Protein AF-A0A3E0WRX7-F1 (afdb_monomer)

pLDDT: mean 83.24, std 13.39, range [32.38, 98.38]

Structure (mmCIF, N/CA/C/O backbone):
data_AF-A0A3E0WRX7-F1
#
_entry.id   AF-A0A3E0WRX7-F1
#
loop_
_atom_site.group_PDB
_atom_site.id
_atom_site.type_symbol
_atom_site.label_atom_id
_atom_site.label_alt_id
_atom_site.label_comp_id
_atom_site.label_asym_id
_atom_site.label_entity_id
_atom_site.label_seq_id
_atom_site.pdbx_PDB_ins_code
_atom_site.Cartn_x
_atom_site.Cartn_y
_atom_site.Cartn_z
_atom_site.occupancy
_atom_site.B_iso_or_equiv
_atom_site.auth_seq_id
_atom_site.auth_comp_id
_atom_site.auth_asym_id
_atom_site.auth_atom_id
_atom_site.pdbx_PDB_model_num
ATOM 1 N N . MET A 1 1 ? -1.925 28.882 -0.972 1.00 69.88 1 MET A N 1
ATOM 2 C CA . MET A 1 1 ? -2.225 30.267 -1.393 1.00 69.88 1 MET A CA 1
ATOM 3 C C . MET A 1 1 ? -1.009 31.168 -1.263 1.00 69.88 1 MET A C 1
ATOM 5 O O . MET A 1 1 ? -0.515 31.561 -2.303 1.00 69.88 1 MET A O 1
ATOM 9 N N . LEU A 1 2 ? -0.454 31.414 -0.065 1.00 80.50 2 LEU A N 1
ATOM 10 C CA . LEU A 1 2 ? 0.759 32.249 0.085 1.00 80.50 2 LEU A CA 1
ATOM 11 C C . LEU A 1 2 ? 1.938 31.802 -0.802 1.00 80.50 2 LEU A C 1
ATOM 13 O O . LEU A 1 2 ? 2.537 32.636 -1.463 1.00 80.50 2 LEU A O 1
ATOM 17 N N . PHE A 1 3 ? 2.200 30.492 -0.890 1.00 77.62 3 PHE A N 1
ATOM 18 C CA . PHE A 1 3 ? 3.213 29.932 -1.796 1.00 77.62 3 PHE A CA 1
ATOM 19 C C . PHE A 1 3 ? 3.008 30.338 -3.267 1.00 77.62 3 PHE A C 1
ATOM 21 O O . PHE A 1 3 ? 3.933 30.810 -3.912 1.00 77.62 3 PHE A O 1
ATOM 28 N N . VAL A 1 4 ? 1.779 30.208 -3.777 1.00 78.81 4 VAL A N 1
ATOM 29 C CA . VAL A 1 4 ? 1.441 30.516 -5.179 1.00 78.81 4 VAL A CA 1
ATOM 30 C C . VAL A 1 4 ? 1.523 32.017 -5.459 1.00 78.81 4 VAL A C 1
ATOM 32 O O . VAL A 1 4 ? 1.916 32.425 -6.541 1.00 78.81 4 VAL A O 1
ATOM 35 N N . LEU A 1 5 ? 1.145 32.849 -4.486 1.00 81.00 5 LEU A N 1
ATOM 36 C CA . LEU A 1 5 ? 1.115 34.301 -4.665 1.00 81.00 5 LEU A CA 1
ATOM 37 C C . LEU A 1 5 ? 2.501 34.949 -4.590 1.00 81.00 5 LEU A C 1
ATOM 39 O O . LEU A 1 5 ? 2.729 35.932 -5.283 1.00 81.00 5 LEU A O 1
ATOM 43 N N . PHE A 1 6 ? 3.391 34.437 -3.735 1.00 79.25 6 PHE A N 1
ATOM 44 C CA . PHE A 1 6 ? 4.646 35.122 -3.398 1.00 79.25 6 PHE A CA 1
ATOM 45 C C . PHE A 1 6 ? 5.919 34.361 -3.760 1.00 79.25 6 PHE A C 1
ATOM 47 O O . PHE A 1 6 ? 6.988 34.958 -3.707 1.00 79.25 6 PHE A O 1
ATOM 54 N N . VAL A 1 7 ? 5.838 33.062 -4.052 1.00 77.19 7 VAL A N 1
ATOM 55 C CA . VAL A 1 7 ? 7.034 32.218 -4.208 1.00 77.19 7 VAL A CA 1
ATOM 56 C C . VAL A 1 7 ? 7.079 31.550 -5.574 1.00 77.19 7 VAL A C 1
ATOM 58 O O . VAL A 1 7 ? 8.102 31.595 -6.238 1.00 77.19 7 VAL A O 1
ATOM 61 N N . SER A 1 8 ? 5.976 30.944 -6.009 1.00 74.69 8 SER A N 1
ATOM 62 C CA . SER A 1 8 ? 5.909 30.244 -7.291 1.00 74.69 8 SER A CA 1
ATOM 63 C C . SER A 1 8 ? 4.577 30.550 -7.964 1.00 74.69 8 SER A C 1
ATOM 65 O O . SER A 1 8 ? 3.586 29.841 -7.767 1.00 74.69 8 SER A O 1
ATOM 67 N N . ASN A 1 9 ? 4.539 31.665 -8.699 1.00 78.56 9 ASN A N 1
ATOM 68 C CA . ASN A 1 9 ? 3.362 32.085 -9.445 1.00 78.56 9 ASN A CA 1
ATOM 69 C C . ASN A 1 9 ? 3.376 31.439 -10.842 1.00 78.56 9 ASN A C 1
ATOM 71 O O . ASN A 1 9 ? 4.113 31.901 -11.710 1.00 78.56 9 ASN A O 1
ATOM 75 N N . PRO A 1 10 ? 2.534 30.422 -11.114 1.00 75.31 10 PRO A N 1
ATOM 76 C CA . PRO A 1 10 ? 2.508 29.757 -12.418 1.00 75.31 10 PRO A CA 1
ATOM 77 C C . PRO A 1 10 ? 1.969 30.656 -13.543 1.00 75.31 10 PRO A C 1
ATOM 79 O O . PRO A 1 10 ? 1.975 30.257 -14.703 1.00 75.31 10 PRO A O 1
ATOM 82 N N . PHE A 1 11 ? 1.468 31.849 -13.210 1.00 81.69 11 PHE A N 1
ATOM 83 C CA . PHE A 1 11 ? 0.961 32.840 -14.158 1.00 81.69 11 PHE A CA 1
ATOM 84 C C . PHE A 1 11 ? 1.922 34.017 -14.360 1.00 81.69 11 PHE A C 1
ATOM 86 O O . PHE A 1 11 ? 1.550 35.007 -14.999 1.00 81.69 11 PHE A O 1
ATOM 93 N N . GLU A 1 12 ? 3.131 33.950 -13.797 1.00 81.00 12 GLU A N 1
ATOM 94 C CA . GLU A 1 12 ? 4.174 34.928 -14.079 1.00 81.00 12 GLU A CA 1
ATOM 95 C C . GLU A 1 12 ? 4.536 34.885 -15.569 1.00 81.00 12 GLU A C 1
ATOM 97 O O . GLU A 1 12 ? 4.732 33.822 -16.160 1.00 81.00 12 GLU A O 1
ATOM 102 N N . ARG A 1 13 ? 4.541 36.054 -16.217 1.00 81.00 13 ARG A N 1
ATOM 103 C CA . ARG A 1 13 ? 4.768 36.145 -17.661 1.00 81.00 13 ARG A CA 1
ATOM 104 C C . ARG A 1 13 ? 6.263 36.124 -17.943 1.00 81.00 13 ARG A C 1
ATOM 106 O O . ARG A 1 13 ? 6.979 37.011 -17.491 1.00 81.00 13 ARG A O 1
ATOM 113 N N . LEU A 1 14 ? 6.701 35.178 -18.766 1.00 78.31 14 LEU A N 1
ATOM 114 C CA . LEU A 1 14 ? 8.044 35.187 -19.337 1.00 78.31 14 LEU A CA 1
ATOM 115 C C . LEU A 1 14 ? 8.122 36.287 -20.406 1.00 78.31 14 LEU A C 1
ATOM 117 O O . LEU A 1 14 ? 7.399 36.239 -21.404 1.00 78.31 14 LEU A O 1
ATOM 121 N N . LEU A 1 15 ? 8.949 37.307 -20.166 1.00 84.25 15 LEU A N 1
ATOM 122 C CA . LEU A 1 15 ? 9.182 38.416 -21.091 1.00 84.25 15 LEU A CA 1
ATOM 123 C C . LEU A 1 15 ? 10.692 38.596 -21.325 1.00 84.25 15 LEU A C 1
ATOM 125 O O . LEU A 1 15 ? 11.406 38.889 -20.365 1.00 84.25 15 LEU A O 1
ATOM 129 N N . PRO A 1 16 ? 11.178 38.474 -22.578 1.00 83.31 16 PRO A N 1
ATOM 130 C CA . PRO A 1 16 ? 10.423 38.148 -23.794 1.00 83.31 16 PRO A CA 1
ATOM 131 C C . PRO A 1 16 ? 9.861 36.718 -23.768 1.00 83.31 16 PRO A C 1
ATOM 133 O O . PRO A 1 16 ? 10.399 35.845 -23.090 1.00 83.31 16 PRO A O 1
ATOM 136 N N . ALA A 1 17 ? 8.765 36.491 -24.498 1.00 80.00 17 ALA A N 1
ATOM 137 C CA . ALA A 1 17 ? 8.228 35.144 -24.649 1.00 80.00 17 ALA A CA 1
ATOM 138 C C . ALA A 1 17 ? 9.293 34.271 -25.335 1.00 80.00 17 ALA A C 1
ATOM 140 O O . ALA A 1 17 ? 9.795 34.676 -26.391 1.00 80.00 17 ALA A O 1
ATOM 141 N N . PRO A 1 18 ? 9.678 33.125 -24.751 1.00 73.69 18 PRO A N 1
ATOM 142 C CA . PRO A 1 18 ? 10.650 32.253 -25.383 1.00 73.69 18 PRO A CA 1
ATOM 143 C C . PRO A 1 18 ? 10.066 31.713 -26.697 1.00 73.69 18 PRO A C 1
ATOM 145 O O . PRO A 1 18 ? 8.861 31.481 -26.806 1.00 73.69 18 PRO A O 1
ATOM 148 N N . VAL A 1 19 ? 10.922 31.583 -27.715 1.00 73.81 19 VAL A N 1
ATOM 149 C CA . VAL A 1 19 ? 10.530 31.142 -29.069 1.00 73.81 19 VAL A CA 1
ATOM 150 C C . VAL A 1 19 ? 9.983 29.709 -29.040 1.00 73.81 19 VAL A C 1
ATOM 152 O O . VAL A 1 19 ? 9.061 29.381 -29.782 1.00 73.81 19 VAL A O 1
ATOM 155 N N . GLU A 1 20 ? 10.496 28.897 -28.119 1.00 62.50 20 GLU A N 1
ATOM 156 C CA . GLU A 1 20 ? 10.013 27.563 -27.775 1.00 62.50 20 GLU A CA 1
ATOM 157 C C . GLU A 1 20 ? 9.545 27.573 -26.314 1.00 62.50 20 GLU A C 1
ATOM 159 O O . GLU A 1 20 ? 10.152 28.217 -25.456 1.00 62.50 20 GLU A O 1
ATOM 164 N N . GLY A 1 21 ? 8.436 26.894 -26.012 1.00 63.53 21 GLY A N 1
ATOM 165 C CA . GLY A 1 21 ? 8.017 26.717 -24.622 1.00 63.53 21 GLY A CA 1
ATOM 166 C C . GLY A 1 21 ? 9.029 25.866 -23.854 1.00 63.53 21 GLY A C 1
ATOM 167 O O . GLY A 1 21 ? 9.732 25.055 -24.450 1.00 63.53 21 GLY A O 1
ATOM 168 N N . LEU A 1 22 ? 9.056 25.997 -22.524 1.00 56.09 22 LEU A N 1
ATOM 169 C CA . LEU A 1 22 ? 9.630 24.961 -21.662 1.00 56.09 22 LEU A CA 1
ATOM 170 C C . LEU A 1 22 ? 8.769 23.712 -21.880 1.00 56.09 22 LEU A C 1
ATOM 172 O O . LEU A 1 22 ? 7.678 23.604 -21.314 1.00 56.09 22 LEU A O 1
ATOM 176 N N . ALA A 1 23 ? 9.166 22.856 -22.820 1.00 49.78 23 ALA A N 1
ATOM 177 C CA . ALA A 1 23 ? 8.442 21.634 -23.115 1.00 49.78 23 ALA A CA 1
ATOM 178 C C . ALA A 1 23 ? 8.288 20.828 -21.817 1.00 49.78 23 ALA A C 1
ATOM 180 O O . ALA A 1 23 ? 9.146 20.871 -20.935 1.00 49.78 23 ALA A O 1
ATOM 181 N N . LEU A 1 24 ? 7.171 20.115 -21.672 1.00 49.78 24 LEU A N 1
ATOM 182 C CA . LEU A 1 24 ? 7.114 19.080 -20.645 1.00 49.78 24 LEU A CA 1
ATOM 183 C C . LEU A 1 24 ? 8.208 18.065 -20.952 1.00 49.78 24 LEU A C 1
ATOM 185 O O . LEU A 1 24 ? 8.408 17.754 -22.129 1.00 49.78 24 LEU A O 1
ATOM 189 N N . ASP A 1 25 ? 8.841 17.533 -19.904 1.00 50.88 25 ASP A N 1
ATOM 190 C CA . ASP A 1 25 ? 9.716 16.373 -20.027 1.00 50.88 25 ASP A CA 1
ATOM 191 C C . ASP A 1 25 ? 8.982 15.321 -20.890 1.00 50.88 25 ASP A C 1
ATOM 193 O O . ASP A 1 25 ? 7.882 14.873 -20.530 1.00 50.88 25 ASP A O 1
ATOM 197 N N . PRO A 1 26 ? 9.499 15.008 -22.087 1.00 51.09 26 PRO A N 1
ATOM 198 C CA . PRO A 1 26 ? 8.778 14.256 -23.111 1.00 51.09 26 PRO A CA 1
ATOM 199 C C . PRO A 1 26 ? 8.510 12.795 -22.721 1.00 51.09 26 PRO A C 1
ATOM 201 O O . PRO A 1 26 ? 7.835 12.065 -23.452 1.00 51.09 26 PRO A O 1
ATOM 204 N N . LEU A 1 27 ? 9.039 12.359 -21.576 1.00 49.53 27 LEU A N 1
ATOM 205 C CA . LEU A 1 27 ? 9.123 10.970 -21.153 1.00 49.53 27 LEU A CA 1
ATOM 206 C C . LEU A 1 27 ? 7.803 10.276 -20.782 1.00 49.53 27 LEU A C 1
ATOM 208 O O . LEU A 1 27 ? 7.830 9.052 -20.608 1.00 49.53 27 LEU A O 1
ATOM 212 N N . PRO A 1 28 ? 6.640 10.950 -20.669 1.00 57.62 28 PRO A N 1
ATOM 213 C CA . PRO A 1 28 ? 5.412 10.147 -20.665 1.00 57.62 28 PRO A CA 1
ATOM 214 C C . PRO A 1 28 ? 4.122 10.807 -21.187 1.00 57.62 28 PRO A C 1
ATOM 216 O O . PRO A 1 28 ? 3.473 11.609 -20.517 1.00 57.62 28 PRO A O 1
ATOM 219 N N . GLN A 1 29 ? 3.627 10.300 -22.323 1.00 56.31 29 GLN A N 1
ATOM 220 C CA . GLN A 1 29 ? 2.336 10.679 -22.930 1.00 56.31 29 GLN A CA 1
ATOM 221 C C . GLN A 1 29 ? 1.177 9.686 -22.650 1.00 56.31 29 GLN A C 1
ATOM 223 O O . GLN A 1 29 ? 0.200 9.609 -23.391 1.00 56.31 29 GLN A O 1
ATOM 228 N N . GLY A 1 30 ? 1.252 8.895 -21.573 1.00 64.44 30 GLY A N 1
ATOM 229 C CA . GLY A 1 30 ? 0.269 7.841 -21.269 1.00 64.44 30 GLY A CA 1
ATOM 230 C C . GLY A 1 30 ? -0.814 8.229 -20.251 1.00 64.44 30 GLY A C 1
ATOM 231 O O . GLY A 1 30 ? -0.548 8.933 -19.279 1.00 64.44 30 GLY A O 1
ATOM 232 N N . LEU A 1 31 ? -2.023 7.661 -20.384 1.00 67.62 31 LEU A N 1
ATOM 233 C CA . LEU A 1 31 ? -3.131 7.862 -19.429 1.00 67.62 31 LEU A CA 1
ATOM 234 C C . LEU A 1 31 ? -2.747 7.500 -17.979 1.00 67.62 31 LEU A C 1
ATOM 236 O O . LEU A 1 31 ? -3.176 8.164 -17.040 1.00 67.62 31 LEU A O 1
ATOM 240 N N . GLY A 1 32 ? -1.929 6.458 -17.788 1.00 66.50 32 GLY A N 1
ATOM 241 C CA . GLY A 1 32 ? -1.429 6.066 -16.465 1.00 66.50 32 GLY A CA 1
ATOM 242 C C . GLY A 1 32 ? -0.600 7.168 -15.801 1.00 66.50 32 GLY A C 1
ATOM 243 O O . GLY A 1 32 ? -0.859 7.502 -14.648 1.00 66.50 32 GLY A O 1
ATOM 244 N N . PHE A 1 33 ? 0.309 7.791 -16.556 1.00 69.25 33 PHE A N 1
ATOM 245 C CA . PHE A 1 33 ? 1.108 8.923 -16.088 1.00 69.25 33 PHE A CA 1
ATOM 246 C C . PHE A 1 33 ? 0.239 10.151 -15.794 1.00 69.25 33 PHE A C 1
ATOM 248 O O . PHE A 1 33 ? 0.360 10.761 -14.736 1.00 69.25 33 PHE A O 1
ATOM 255 N N . ALA A 1 34 ? -0.704 10.471 -16.685 1.00 75.19 34 ALA A N 1
ATOM 256 C CA . ALA A 1 34 ? -1.601 11.609 -16.497 1.00 75.19 34 ALA A CA 1
ATOM 257 C C . ALA A 1 34 ? -2.454 11.487 -15.218 1.00 75.19 34 ALA A C 1
ATOM 259 O O . ALA A 1 34 ? -2.755 12.487 -14.566 1.00 75.19 34 ALA A O 1
ATOM 260 N N . LEU A 1 35 ? -2.846 10.264 -14.842 1.00 80.56 35 LEU A N 1
ATOM 261 C CA . LEU A 1 35 ? -3.712 10.014 -13.688 1.00 80.56 35 LEU A CA 1
ATOM 262 C C . LEU A 1 35 ? -2.960 9.776 -12.370 1.00 80.56 35 LEU A C 1
ATOM 264 O O . LEU A 1 35 ? -3.548 10.007 -11.310 1.00 80.56 35 LEU A O 1
ATOM 268 N N . GLN A 1 36 ? -1.695 9.338 -12.395 1.00 81.88 36 GLN A N 1
ATOM 269 C CA . GLN A 1 36 ? -0.968 8.969 -11.171 1.00 81.88 36 GLN A CA 1
ATOM 270 C C . GLN A 1 36 ? -0.795 10.158 -10.215 1.00 81.88 36 GLN A C 1
ATOM 272 O O . GLN A 1 36 ? -1.138 10.057 -9.035 1.00 81.88 36 GLN A O 1
ATOM 277 N N . THR A 1 37 ? -0.339 11.306 -10.727 1.00 82.81 37 THR A N 1
ATOM 278 C CA . THR A 1 37 ? -0.016 12.488 -9.918 1.00 82.81 37 THR A CA 1
ATOM 279 C C . THR A 1 37 ? -1.265 13.086 -9.269 1.00 82.81 37 THR A C 1
ATOM 281 O O . THR A 1 37 ? -1.257 13.272 -8.050 1.00 82.81 37 THR A O 1
ATOM 284 N N . PRO A 1 38 ? -2.386 13.307 -9.992 1.00 86.31 38 PRO A N 1
ATOM 285 C CA . PRO A 1 38 ? -3.632 13.734 -9.362 1.00 86.31 38 PRO A CA 1
ATOM 286 C C . PRO A 1 38 ? -4.109 12.785 -8.258 1.00 86.31 38 PRO A C 1
ATOM 288 O O . PRO A 1 38 ? -4.505 13.246 -7.192 1.00 86.31 38 PRO A O 1
ATOM 291 N N . LEU A 1 39 ? -4.052 11.465 -8.464 1.00 87.50 39 LEU A N 1
ATOM 292 C CA . LEU A 1 39 ? -4.486 10.490 -7.456 1.00 87.50 39 LEU A CA 1
ATOM 293 C C . LEU A 1 39 ? -3.607 10.509 -6.201 1.00 87.50 39 LEU A C 1
ATOM 295 O O . LEU A 1 39 ? -4.141 10.520 -5.089 1.00 87.50 39 LEU A O 1
ATOM 299 N N . LEU A 1 40 ? -2.282 10.559 -6.370 1.00 88.50 40 LEU A N 1
ATOM 300 C CA . LEU A 1 40 ? -1.332 10.695 -5.263 1.00 88.50 40 LEU A CA 1
ATOM 301 C C . LEU A 1 40 ? -1.577 11.987 -4.477 1.00 88.50 40 LEU A C 1
ATOM 303 O O . LEU A 1 40 ? -1.654 11.948 -3.249 1.00 88.50 40 LEU A O 1
ATOM 307 N N . LEU A 1 41 ? -1.774 13.113 -5.168 1.00 88.38 41 LEU A N 1
ATOM 308 C CA . LEU A 1 41 ? -2.022 14.409 -4.536 1.00 88.38 41 LEU A CA 1
ATOM 309 C C . LEU A 1 41 ? -3.385 14.473 -3.844 1.00 88.38 41 LEU A C 1
ATOM 311 O O . LEU A 1 41 ? -3.458 14.933 -2.708 1.00 88.38 41 LEU A O 1
ATOM 315 N N . ILE A 1 42 ? -4.462 13.977 -4.461 1.00 90.69 42 ILE A N 1
ATOM 316 C CA . ILE A 1 42 ? -5.786 13.925 -3.818 1.00 90.69 42 ILE A CA 1
ATOM 317 C C . ILE A 1 42 ? -5.736 13.003 -2.591 1.00 90.69 42 ILE A C 1
ATOM 319 O O . ILE A 1 42 ? -6.291 13.343 -1.545 1.00 90.69 42 ILE A O 1
ATOM 323 N N . GLY A 1 43 ? -5.036 11.868 -2.681 1.00 91.12 43 GLY A N 1
ATOM 324 C CA . GLY A 1 43 ? -4.772 10.991 -1.541 1.00 91.12 43 GLY A CA 1
ATOM 325 C C . GLY A 1 43 ? -3.977 11.697 -0.436 1.00 91.12 43 GLY A C 1
ATOM 326 O O . GLY A 1 43 ? -4.360 11.659 0.726 1.00 91.12 43 GLY A O 1
ATOM 327 N N . ALA A 1 44 ? -2.905 12.408 -0.767 1.00 90.50 44 ALA A N 1
ATOM 328 C CA . ALA A 1 44 ? -2.109 13.143 0.214 1.00 90.50 44 ALA A CA 1
ATOM 329 C C . ALA A 1 44 ? -2.908 14.271 0.892 1.00 90.50 44 ALA A C 1
ATOM 331 O O . ALA A 1 44 ? -2.969 14.359 2.120 1.00 90.50 44 ALA A O 1
ATOM 332 N N . VAL A 1 45 ? -3.584 15.102 0.096 1.00 91.69 45 VAL A N 1
ATOM 333 C CA . VAL A 1 45 ? -4.399 16.229 0.570 1.00 91.69 45 VAL A CA 1
ATOM 334 C C . VAL A 1 45 ? -5.600 15.742 1.376 1.00 91.69 45 VAL A C 1
ATOM 336 O O . VAL A 1 45 ? -5.945 16.349 2.387 1.00 91.69 45 VAL A O 1
ATOM 339 N N . GLY A 1 46 ? -6.212 14.614 1.009 1.00 94.69 46 GLY A N 1
ATOM 340 C CA . GLY A 1 46 ? -7.330 14.044 1.758 1.00 94.69 46 GLY A CA 1
ATOM 341 C C . GLY A 1 46 ? -6.974 13.676 3.206 1.00 94.69 46 GLY A C 1
ATOM 342 O O . GLY A 1 46 ? -7.861 13.651 4.064 1.00 94.69 46 GLY A O 1
ATOM 343 N N . PHE A 1 47 ? -5.694 13.440 3.528 1.00 96.44 47 PHE A N 1
ATOM 344 C CA . PHE A 1 47 ? -5.265 13.207 4.912 1.00 96.44 47 PHE A CA 1
ATOM 345 C C . PHE A 1 47 ? -5.250 14.486 5.753 1.00 96.44 47 PHE A C 1
ATOM 347 O O . PHE A 1 47 ? -5.297 14.377 6.979 1.00 96.44 47 PHE A O 1
ATOM 354 N N . ALA A 1 48 ? -5.303 15.675 5.140 1.00 95.75 48 ALA A N 1
ATOM 355 C CA . ALA A 1 48 ? -5.496 16.932 5.860 1.00 95.75 48 ALA A CA 1
ATOM 356 C C . ALA A 1 48 ? -6.808 16.927 6.659 1.00 95.75 48 ALA A C 1
ATOM 358 O O . ALA A 1 48 ? -6.834 17.400 7.787 1.00 95.75 48 ALA A O 1
ATOM 359 N N . VAL A 1 49 ? -7.877 16.315 6.132 1.00 95.56 49 VAL A N 1
ATOM 360 C CA . VAL A 1 49 ? -9.166 16.202 6.839 1.00 95.56 49 VAL A CA 1
ATOM 361 C C . VAL A 1 49 ? -9.026 15.355 8.108 1.00 95.56 49 VAL A C 1
ATOM 363 O O . VAL A 1 49 ? -9.483 15.739 9.184 1.00 95.56 49 VAL A O 1
ATOM 366 N N . VAL A 1 50 ? -8.353 14.205 7.999 1.00 96.12 50 VAL A N 1
ATOM 367 C CA . VAL A 1 50 ? -8.106 13.299 9.133 1.00 96.12 50 VAL A CA 1
ATOM 368 C C . VAL A 1 50 ? -7.193 13.962 10.168 1.00 96.12 50 VAL A C 1
ATOM 370 O O . VAL A 1 50 ? -7.437 13.859 11.371 1.00 96.12 50 VAL A O 1
ATOM 373 N N . PHE A 1 51 ? -6.178 14.689 9.702 1.00 96.44 51 PHE A N 1
ATOM 374 C CA . PHE A 1 51 ? -5.309 15.514 10.530 1.00 96.44 51 PHE A CA 1
ATOM 375 C C . PHE A 1 51 ? -6.096 16.600 11.273 1.00 96.44 51 PHE A C 1
ATOM 377 O O . PHE A 1 51 ? -5.972 16.705 12.490 1.00 96.44 51 PHE A O 1
ATOM 384 N N . SER A 1 52 ? -6.973 17.345 10.596 1.00 95.19 52 SER A N 1
ATOM 385 C CA . SER A 1 52 ? -7.809 18.372 11.225 1.00 95.19 52 SER A CA 1
ATOM 386 C C . SER A 1 52 ? -8.702 17.800 12.327 1.00 95.19 52 SER A C 1
ATOM 388 O O . SER A 1 52 ? -8.794 18.409 13.391 1.00 95.19 52 SER A O 1
ATOM 390 N N . PHE A 1 53 ? -9.298 16.615 12.136 1.00 93.56 53 PHE A N 1
ATOM 391 C CA . PHE A 1 53 ? -10.041 15.940 13.210 1.00 93.56 53 PHE A CA 1
ATOM 392 C C . PHE A 1 53 ? -9.151 15.592 14.407 1.00 93.56 53 PHE A C 1
ATOM 394 O O . PHE A 1 53 ? -9.563 15.788 15.549 1.00 93.56 53 PHE A O 1
ATOM 401 N N . ALA A 1 54 ? -7.932 15.104 14.164 1.00 93.75 54 ALA A N 1
ATOM 402 C CA . ALA A 1 54 ? -6.985 14.773 15.225 1.00 93.75 54 ALA A CA 1
ATOM 403 C C . ALA A 1 54 ? -6.543 16.019 16.017 1.00 93.75 54 ALA A C 1
ATOM 405 O O . ALA A 1 54 ? -6.525 15.992 17.248 1.00 93.75 54 ALA A O 1
ATOM 406 N N . ILE A 1 55 ? -6.249 17.126 15.328 1.00 95.00 55 ILE A N 1
ATOM 407 C CA . ILE A 1 55 ? -5.896 18.405 15.958 1.00 95.00 55 ILE A CA 1
ATOM 408 C C . ILE A 1 55 ? -7.081 18.979 16.738 1.00 95.00 55 ILE A C 1
ATOM 410 O O . ILE A 1 55 ? -6.912 19.376 17.889 1.00 95.00 55 ILE A O 1
ATOM 414 N N . ALA A 1 56 ? -8.290 18.964 16.170 1.00 93.25 56 ALA A N 1
ATOM 415 C CA . ALA A 1 56 ? -9.494 19.415 16.865 1.00 93.25 56 ALA A CA 1
ATOM 416 C C . ALA A 1 56 ? -9.750 18.605 18.147 1.00 93.25 56 ALA A C 1
ATOM 418 O O . ALA A 1 56 ? -10.030 19.189 19.193 1.00 93.25 56 ALA A O 1
ATOM 419 N N . ALA A 1 57 ? -9.577 17.280 18.098 1.00 90.25 57 ALA A N 1
ATOM 420 C CA . ALA A 1 57 ? -9.719 16.414 19.267 1.00 90.25 57 ALA A CA 1
ATOM 421 C C . ALA A 1 57 ? -8.647 16.697 20.343 1.00 90.25 57 ALA A C 1
ATOM 423 O O . ALA A 1 57 ? -8.949 16.674 21.534 1.00 90.25 57 ALA A O 1
ATOM 424 N N . LEU A 1 58 ? -7.408 17.024 19.949 1.00 91.56 58 LEU A N 1
ATOM 425 C CA . LEU A 1 58 ? -6.351 17.444 20.883 1.00 91.56 58 LEU A CA 1
ATOM 426 C C . LEU A 1 58 ? -6.644 18.801 21.540 1.00 91.56 58 LEU A C 1
ATOM 428 O O . LEU A 1 58 ? -6.399 18.971 22.735 1.00 91.56 58 LEU A O 1
ATOM 432 N N . ILE A 1 59 ? -7.161 19.766 20.776 1.00 92.69 59 ILE A N 1
ATOM 433 C CA . ILE A 1 59 ? -7.534 21.090 21.298 1.00 92.69 59 ILE A CA 1
ATOM 434 C C . ILE A 1 59 ? -8.720 20.965 22.257 1.00 92.69 59 ILE A C 1
ATOM 436 O O . ILE A 1 59 ? -8.680 21.547 23.344 1.00 92.69 59 ILE A O 1
ATOM 440 N N . GLY A 1 60 ? -9.730 20.177 21.877 1.00 87.88 60 GLY A N 1
ATOM 441 C CA . GLY A 1 60 ? -10.918 19.909 22.687 1.00 87.88 60 GLY A CA 1
ATOM 442 C C . GLY A 1 60 ? -10.645 19.072 23.940 1.00 87.88 60 GLY A C 1
ATOM 443 O O . GLY A 1 60 ? -11.432 19.118 24.873 1.00 87.88 60 GLY A O 1
ATOM 444 N N . GLY A 1 61 ? -9.531 18.333 23.992 1.00 83.00 61 GLY A N 1
ATOM 445 C CA . GLY A 1 61 ? -9.123 17.525 25.149 1.00 83.00 61 GLY A CA 1
ATOM 446 C C . GLY A 1 61 ? -9.766 16.133 25.220 1.00 83.00 61 GLY A C 1
ATOM 447 O O . GLY A 1 61 ? -9.241 15.256 25.909 1.00 83.00 61 GLY A O 1
ATOM 448 N N . ASP A 1 62 ? -10.826 15.889 24.448 1.00 74.44 62 ASP A N 1
ATOM 449 C CA . ASP A 1 62 ? -11.569 14.630 24.439 1.00 74.44 62 ASP A CA 1
ATOM 450 C C . ASP A 1 62 ? -11.197 13.737 23.247 1.00 74.44 62 ASP A C 1
ATOM 452 O O . ASP A 1 62 ? -11.783 13.785 22.166 1.00 74.44 62 ASP A O 1
ATOM 456 N N . LEU A 1 63 ? -10.235 12.834 23.467 1.00 78.19 63 LEU A N 1
ATOM 457 C CA . LEU A 1 63 ? -9.917 11.748 22.530 1.00 78.19 63 LEU A CA 1
ATOM 458 C C . LEU A 1 63 ? -10.888 10.571 22.709 1.00 78.19 63 LEU A C 1
ATOM 460 O O . LEU A 1 63 ? -10.504 9.489 23.171 1.00 78.19 63 LEU A O 1
ATOM 464 N N . ASP A 1 64 ? -12.164 10.791 22.423 1.00 75.88 64 ASP A N 1
ATOM 465 C CA . ASP A 1 64 ? -13.221 9.794 22.584 1.00 75.88 64 ASP A CA 1
ATOM 466 C C . ASP A 1 64 ? -13.348 8.836 21.374 1.00 75.88 64 ASP A C 1
ATOM 468 O O . ASP A 1 64 ? -12.508 8.801 20.477 1.00 75.88 64 ASP A O 1
ATOM 472 N N . ALA A 1 65 ? -14.362 7.968 21.364 1.00 81.50 65 ALA A N 1
ATOM 473 C CA . ALA A 1 65 ? -14.616 7.089 20.216 1.00 81.50 65 ALA A CA 1
ATOM 474 C C . ALA A 1 65 ? -15.285 7.831 19.040 1.00 81.50 65 ALA A C 1
ATOM 476 O O . ALA A 1 65 ? -15.298 7.317 17.919 1.00 81.50 65 ALA A O 1
ATOM 477 N N . THR A 1 66 ? -15.828 9.026 19.285 1.00 84.69 66 THR A N 1
ATOM 478 C CA . THR A 1 66 ? -16.608 9.809 18.325 1.00 84.69 66 THR A CA 1
ATOM 479 C C . THR A 1 66 ? -15.709 10.355 17.229 1.00 84.69 66 THR A C 1
ATOM 481 O O . THR A 1 66 ? -15.993 10.123 16.054 1.00 84.69 66 THR A O 1
ATOM 484 N N . TRP A 1 67 ? -14.584 10.996 17.570 1.00 88.81 67 TRP A N 1
ATOM 485 C CA . TRP A 1 67 ? -13.648 11.476 16.541 1.00 88.81 67 TRP A CA 1
ATOM 486 C C . TRP A 1 67 ? -13.114 10.311 15.692 1.00 88.81 67 TRP A C 1
ATOM 488 O O . TRP A 1 67 ? -13.040 10.419 14.470 1.00 88.81 67 TRP A O 1
ATOM 498 N N . ALA A 1 68 ? -12.822 9.160 16.313 1.00 89.44 68 ALA A N 1
ATOM 499 C CA . ALA A 1 68 ? -12.373 7.974 15.592 1.00 89.44 68 ALA A CA 1
ATOM 500 C C . ALA A 1 68 ? -13.447 7.477 14.611 1.00 89.44 68 ALA A C 1
ATOM 502 O O . ALA A 1 68 ? -13.132 7.152 13.468 1.00 89.44 68 ALA A O 1
ATOM 503 N N . HIS A 1 69 ? -14.718 7.468 15.022 1.00 88.88 69 HIS A N 1
ATOM 504 C CA . HIS A 1 69 ? -15.835 7.111 14.151 1.00 88.88 69 HIS A CA 1
ATOM 505 C C . HIS A 1 69 ? -15.930 8.026 12.919 1.00 88.88 69 HIS A C 1
ATOM 507 O O . HIS A 1 69 ? -16.043 7.518 11.801 1.00 88.88 69 HIS A O 1
ATOM 513 N N . TRP A 1 70 ? -15.840 9.348 13.110 1.00 89.06 70 TRP A N 1
ATOM 514 C CA . TRP A 1 70 ? -15.894 10.331 12.021 1.00 89.06 70 TRP A CA 1
ATOM 515 C C . TRP A 1 70 ? -14.675 10.269 11.101 1.00 89.06 70 TRP A C 1
ATOM 517 O O . TRP A 1 70 ? -14.830 10.379 9.888 1.00 89.06 70 TRP A O 1
ATOM 527 N N . SER A 1 71 ? -13.481 10.029 11.644 1.00 93.12 71 SER A N 1
ATOM 528 C CA . SER A 1 71 ? -12.242 9.956 10.863 1.00 93.12 71 SER A CA 1
ATOM 529 C C . SER A 1 71 ? -12.184 8.740 9.938 1.00 93.12 71 SER A C 1
ATOM 531 O O . SER A 1 71 ? -11.647 8.834 8.839 1.00 93.12 71 SER A O 1
ATOM 533 N N . ARG A 1 72 ? -12.750 7.591 10.331 1.00 93.56 72 ARG A N 1
ATOM 534 C CA . ARG A 1 72 ? -12.618 6.329 9.575 1.00 93.56 72 ARG A CA 1
ATOM 535 C C . ARG A 1 72 ? -13.053 6.361 8.107 1.00 93.56 72 ARG A C 1
ATOM 537 O O . ARG A 1 72 ? -12.278 5.855 7.297 1.00 93.56 72 ARG A O 1
ATOM 544 N N . PRO A 1 73 ? -14.245 6.860 7.722 1.00 94.56 73 PRO A N 1
ATOM 545 C CA . PRO A 1 73 ? -14.629 6.905 6.313 1.00 94.56 73 PRO A CA 1
ATOM 546 C C . PRO A 1 73 ? -13.689 7.801 5.497 1.00 94.56 73 PRO A C 1
ATOM 548 O O . PRO A 1 73 ? -13.320 7.416 4.392 1.00 94.56 73 PRO A O 1
ATOM 551 N N . TRP A 1 74 ? -13.224 8.921 6.064 1.00 95.25 74 TRP A N 1
ATOM 552 C CA . TRP A 1 74 ? -12.230 9.787 5.424 1.00 95.25 74 TRP A CA 1
ATOM 553 C C . TRP A 1 74 ? -10.893 9.077 5.258 1.00 95.25 74 TRP A C 1
ATOM 555 O O . TRP A 1 74 ? -10.389 8.997 4.146 1.00 95.25 74 TRP A O 1
ATOM 565 N N . THR A 1 75 ? -10.367 8.452 6.316 1.00 97.06 75 THR A N 1
ATOM 566 C CA . THR A 1 75 ? -9.158 7.621 6.222 1.00 97.06 75 THR A CA 1
ATOM 567 C C . THR A 1 75 ? -9.313 6.539 5.152 1.00 97.06 75 THR A C 1
ATOM 569 O O . THR A 1 75 ? -8.374 6.292 4.407 1.00 97.06 75 THR A O 1
ATOM 572 N N . ALA A 1 76 ? -10.491 5.917 5.037 1.00 97.12 76 ALA A N 1
ATOM 573 C CA . ALA A 1 76 ? -10.757 4.869 4.059 1.00 97.12 76 ALA A CA 1
ATOM 574 C C . ALA A 1 76 ? -10.789 5.349 2.609 1.00 97.12 76 ALA A C 1
ATOM 576 O O . ALA A 1 76 ? -10.139 4.734 1.763 1.00 97.12 76 ALA A O 1
ATOM 577 N N . VAL A 1 77 ? -11.485 6.448 2.322 1.00 97.00 77 VAL A N 1
ATOM 578 C CA . VAL A 1 77 ? -11.494 7.051 0.981 1.00 97.00 77 VAL A CA 1
ATOM 579 C C . VAL A 1 77 ? -10.090 7.506 0.603 1.00 97.00 77 VAL A C 1
ATOM 581 O O . VAL A 1 77 ? -9.576 7.117 -0.442 1.00 97.00 77 VAL A O 1
ATOM 584 N N . THR A 1 78 ? -9.436 8.250 1.489 1.00 97.12 78 THR A N 1
ATOM 585 C CA . THR A 1 78 ? -8.114 8.817 1.243 1.00 97.12 78 THR A CA 1
ATOM 586 C C . THR A 1 78 ? -7.046 7.737 1.046 1.00 97.12 78 THR A C 1
ATOM 588 O O . THR A 1 78 ? -6.278 7.797 0.089 1.00 97.12 78 THR A O 1
ATOM 591 N N . TRP A 1 79 ? -7.033 6.694 1.884 1.00 97.75 79 TRP A N 1
ATOM 592 C CA . TRP A 1 79 ? -6.141 5.541 1.710 1.00 97.75 79 TRP A CA 1
ATOM 593 C C . TRP A 1 79 ? -6.403 4.793 0.399 1.00 97.75 79 TRP A C 1
ATOM 595 O O . TRP A 1 79 ? -5.461 4.316 -0.228 1.00 97.75 79 TRP A O 1
ATOM 605 N N . SER A 1 80 ? -7.662 4.710 -0.044 1.00 97.50 80 SER A N 1
ATOM 606 C CA . SER A 1 80 ? -8.007 4.078 -1.323 1.00 97.50 80 SER A CA 1
ATOM 607 C C . SER A 1 80 ? -7.448 4.881 -2.500 1.00 97.50 80 SER A C 1
ATOM 609 O O . SER A 1 80 ? -6.842 4.306 -3.397 1.00 97.50 80 SER A O 1
ATOM 611 N N . LEU A 1 81 ? -7.582 6.210 -2.477 1.00 95.44 81 LEU A N 1
ATOM 612 C CA . LEU A 1 81 ? -7.022 7.085 -3.513 1.00 95.44 81 LEU A CA 1
ATOM 613 C C . LEU A 1 81 ? -5.492 7.032 -3.528 1.00 95.44 81 LEU A C 1
ATOM 615 O O . LEU A 1 81 ? -4.908 6.866 -4.594 1.00 95.44 81 LEU A O 1
ATOM 619 N N . LEU A 1 82 ? -4.854 7.061 -2.352 1.00 93.94 82 LEU A N 1
ATOM 620 C CA . LEU A 1 82 ? -3.403 6.911 -2.230 1.00 93.94 82 LEU A CA 1
ATOM 621 C C . LEU A 1 82 ? -2.927 5.544 -2.752 1.00 93.94 82 LEU A C 1
ATOM 623 O O . LEU A 1 82 ? -1.957 5.482 -3.496 1.00 93.94 82 LEU A O 1
ATOM 627 N N . THR A 1 83 ? -3.633 4.456 -2.424 1.00 95.00 83 THR A N 1
ATOM 628 C CA . THR A 1 83 ? -3.330 3.106 -2.939 1.00 95.00 83 THR A CA 1
ATOM 629 C C . THR A 1 83 ? -3.449 3.054 -4.463 1.00 95.00 83 THR A C 1
ATOM 631 O O . THR A 1 83 ? -2.589 2.478 -5.124 1.00 95.00 83 THR A O 1
ATOM 634 N N . GLY A 1 84 ? -4.488 3.674 -5.031 1.00 92.94 84 GLY A N 1
ATOM 635 C CA . GLY A 1 84 ? -4.660 3.786 -6.480 1.00 92.94 84 GLY A CA 1
ATOM 636 C C . GLY A 1 84 ? -3.550 4.602 -7.142 1.00 92.94 84 GLY A C 1
ATOM 637 O O . GLY A 1 84 ? -3.009 4.170 -8.155 1.00 92.94 84 GLY A O 1
ATOM 638 N N . GLY A 1 85 ? -3.165 5.731 -6.540 1.00 89.62 85 GLY A N 1
ATOM 639 C CA . GLY A 1 85 ? -2.056 6.566 -7.001 1.00 89.62 85 GLY A CA 1
ATOM 640 C C . GLY A 1 85 ? -0.730 5.811 -7.012 1.00 89.62 85 GLY A C 1
ATOM 641 O O . GLY A 1 85 ? -0.083 5.752 -8.050 1.00 89.62 85 GLY A O 1
ATOM 642 N N . VAL A 1 86 ? -0.371 5.145 -5.907 1.00 87.88 86 VAL A N 1
ATOM 643 C CA . VAL A 1 86 ? 0.850 4.320 -5.816 1.00 87.88 86 VAL A CA 1
ATOM 644 C C . VAL A 1 86 ? 0.821 3.173 -6.833 1.00 87.88 86 VAL A C 1
ATOM 646 O O . VAL A 1 86 ? 1.826 2.897 -7.482 1.00 87.88 86 VAL A O 1
ATOM 649 N N . ALA A 1 87 ? -0.330 2.523 -7.025 1.00 88.00 87 ALA A N 1
ATOM 650 C CA . ALA A 1 87 ? -0.463 1.438 -7.992 1.00 88.00 87 ALA A CA 1
ATOM 651 C C . ALA A 1 87 ? -0.303 1.916 -9.443 1.00 88.00 87 ALA A C 1
ATOM 653 O O . ALA A 1 87 ? 0.415 1.273 -10.206 1.00 88.00 87 ALA A O 1
ATOM 654 N N . LEU A 1 88 ? -0.930 3.035 -9.825 1.00 85.00 88 LEU A N 1
ATOM 655 C CA . LEU A 1 88 ? -0.773 3.623 -11.161 1.00 85.00 88 LEU A CA 1
ATOM 656 C C . LEU A 1 88 ? 0.649 4.119 -11.398 1.00 85.00 88 LEU A C 1
ATOM 658 O O . LEU A 1 88 ? 1.192 3.896 -12.476 1.00 85.00 88 LEU A O 1
ATOM 662 N N . ASN A 1 89 ? 1.260 4.704 -10.372 1.00 80.56 89 ASN A N 1
ATOM 663 C CA . ASN A 1 89 ? 2.650 5.113 -10.424 1.00 80.56 89 ASN A CA 1
ATOM 664 C C . ASN A 1 89 ? 3.565 3.911 -10.687 1.00 80.56 89 ASN A C 1
ATOM 666 O O . ASN A 1 89 ? 4.325 3.914 -11.649 1.00 80.56 89 ASN A O 1
ATOM 670 N N . SER A 1 90 ? 3.370 2.818 -9.939 1.00 79.62 90 SER A N 1
ATOM 671 C CA . SER A 1 90 ? 4.115 1.574 -10.158 1.00 79.62 90 SER A CA 1
ATOM 672 C C . SER A 1 90 ? 3.854 0.953 -11.530 1.00 79.62 90 SER A C 1
ATOM 674 O O . SER A 1 90 ? 4.743 0.326 -12.087 1.00 79.62 90 SER A O 1
ATOM 676 N N . LEU A 1 91 ? 2.641 1.095 -12.081 1.00 78.50 91 LEU A N 1
ATOM 677 C CA . LEU A 1 91 ? 2.277 0.608 -13.415 1.00 78.50 91 LEU A CA 1
ATOM 678 C C . LEU A 1 91 ? 3.046 1.360 -14.502 1.00 78.50 91 LEU A C 1
ATOM 680 O O . LEU A 1 91 ? 3.444 0.748 -15.494 1.00 78.50 91 LEU A O 1
ATOM 684 N N . TRP A 1 92 ? 3.240 2.663 -14.304 1.00 73.62 92 TRP A N 1
ATOM 685 C CA . TRP A 1 92 ? 3.981 3.513 -15.220 1.00 73.62 92 TRP A CA 1
ATOM 686 C C . TRP A 1 92 ? 5.497 3.395 -15.064 1.00 73.62 92 TRP A C 1
ATOM 688 O O . TRP A 1 92 ? 6.174 3.411 -16.080 1.00 73.62 92 TRP A O 1
ATOM 698 N N . ALA A 1 93 ? 6.037 3.234 -13.853 1.00 71.69 93 ALA A N 1
ATOM 699 C CA . ALA A 1 93 ? 7.479 3.058 -13.652 1.00 71.69 93 ALA A CA 1
ATOM 700 C C . ALA A 1 93 ? 7.960 1.643 -13.988 1.00 71.69 93 ALA A C 1
ATOM 702 O O . ALA A 1 93 ? 9.129 1.423 -14.277 1.00 71.69 93 ALA A O 1
ATOM 703 N N . TYR A 1 94 ? 7.052 0.666 -13.985 1.00 69.00 94 TYR A N 1
ATOM 704 C CA . TYR A 1 94 ? 7.333 -0.726 -14.337 1.00 69.00 94 TYR A CA 1
ATOM 705 C C . TYR A 1 94 ? 8.158 -0.956 -15.620 1.00 69.00 94 TYR A C 1
ATOM 707 O O . TYR A 1 94 ? 8.985 -1.877 -15.643 1.00 69.00 94 TYR A O 1
ATOM 715 N N . PRO A 1 95 ? 7.900 -0.208 -16.708 1.00 63.66 95 PRO A N 1
ATOM 716 C CA . PRO A 1 95 ? 8.633 -0.279 -17.957 1.00 63.66 95 PRO A CA 1
ATOM 717 C C . PRO A 1 95 ? 9.931 0.569 -17.927 1.00 63.66 95 PRO A C 1
ATOM 719 O O . PRO A 1 95 ? 10.813 0.360 -18.751 1.00 63.66 95 PRO A O 1
ATOM 722 N N . VAL A 1 96 ? 10.082 1.506 -16.987 1.00 63.12 96 VAL A N 1
ATOM 723 C CA . VAL A 1 96 ? 11.206 2.453 -16.959 1.00 63.12 96 VAL A CA 1
ATOM 724 C C . VAL A 1 96 ? 12.526 1.729 -16.619 1.00 63.12 96 VAL A C 1
ATOM 726 O O . VAL A 1 96 ? 12.543 0.847 -15.749 1.00 63.12 96 VAL A O 1
ATOM 729 N N . PRO A 1 97 ? 13.640 2.078 -17.296 1.00 51.28 97 PRO A N 1
ATOM 730 C CA . PRO A 1 97 ? 14.979 1.579 -16.986 1.00 51.28 97 PRO A CA 1
ATOM 731 C C . PRO A 1 97 ? 15.368 1.710 -15.510 1.00 51.28 97 PRO A C 1
ATOM 733 O O . PRO A 1 97 ? 15.032 2.692 -14.855 1.00 51.28 97 PRO A O 1
ATOM 736 N N . GLY A 1 98 ? 16.099 0.726 -14.978 1.00 54.69 98 GLY A N 1
ATOM 737 C CA . GLY A 1 98 ? 16.598 0.770 -13.597 1.00 54.69 98 GLY A CA 1
ATOM 738 C C . GLY A 1 98 ? 15.546 0.501 -12.513 1.00 54.69 98 GLY A C 1
ATOM 739 O O . GLY A 1 98 ? 15.846 0.642 -11.328 1.00 54.69 98 GLY A O 1
ATOM 740 N N . TRP A 1 99 ? 14.322 0.084 -12.870 1.00 55.62 99 TRP A N 1
ATOM 741 C CA . TRP A 1 99 ? 13.325 -0.352 -11.889 1.00 55.62 99 TRP A CA 1
ATOM 742 C C . TRP A 1 99 ? 13.773 -1.646 -11.190 1.00 55.62 99 TRP A C 1
ATOM 744 O O . TRP A 1 99 ? 13.456 -2.753 -11.628 1.00 55.62 99 TRP A O 1
ATOM 754 N N . GLU A 1 100 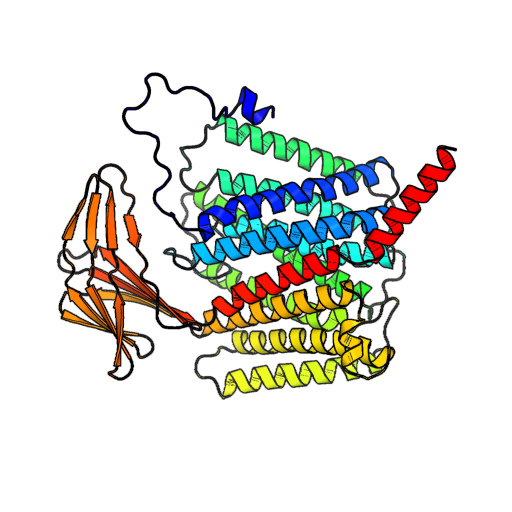? 14.486 -1.525 -10.066 1.00 56.84 100 GLU A N 1
ATOM 755 C CA . GLU A 1 100 ? 15.035 -2.669 -9.317 1.00 56.84 100 GLU A CA 1
ATOM 756 C C . GLU A 1 100 ? 13.999 -3.453 -8.476 1.00 56.84 100 GLU A C 1
ATOM 758 O O . GLU A 1 100 ? 14.336 -4.116 -7.483 1.00 56.84 100 GLU A O 1
ATOM 763 N N . GLY A 1 101 ? 12.722 -3.382 -8.854 1.00 61.50 101 GLY A N 1
ATOM 764 C CA . GLY A 1 101 ? 11.615 -4.069 -8.200 1.00 61.50 101 GLY A CA 1
ATOM 765 C C . GLY A 1 101 ? 10.808 -3.197 -7.239 1.00 61.50 101 GLY A C 1
ATOM 766 O O . GLY A 1 101 ? 11.084 -2.021 -7.020 1.00 61.50 101 GLY A O 1
ATOM 767 N N . ALA A 1 102 ? 9.803 -3.816 -6.614 1.00 57.94 102 ALA A N 1
ATOM 768 C CA . ALA A 1 102 ? 8.794 -3.145 -5.786 1.00 57.94 102 ALA A CA 1
ATOM 769 C C . ALA A 1 102 ? 9.337 -2.402 -4.542 1.00 57.94 102 ALA A C 1
ATOM 771 O O . ALA A 1 102 ? 8.570 -1.717 -3.871 1.00 57.94 102 ALA A O 1
ATOM 772 N N . TRP A 1 103 ? 10.628 -2.548 -4.219 1.00 56.00 103 TRP A N 1
ATOM 773 C CA . TRP A 1 103 ? 11.238 -2.058 -2.978 1.00 56.00 103 TRP A CA 1
ATOM 774 C C . TRP A 1 103 ? 12.516 -1.229 -3.196 1.00 56.00 103 TRP A C 1
ATOM 776 O O . TRP A 1 103 ? 13.291 -1.067 -2.254 1.00 56.00 103 TRP A O 1
ATOM 786 N N . PHE A 1 104 ? 12.739 -0.646 -4.383 1.00 55.50 104 PHE A N 1
ATOM 787 C CA . PHE A 1 104 ? 13.934 0.178 -4.633 1.00 55.50 104 PHE A CA 1
ATOM 788 C C . PHE A 1 104 ? 13.931 1.576 -3.957 1.00 55.50 104 PHE A C 1
ATOM 790 O O . PHE A 1 104 ? 13.107 2.402 -4.344 1.00 55.50 104 PHE A O 1
ATOM 797 N N . PRO A 1 105 ? 14.833 1.893 -3.002 1.00 49.62 105 PRO A N 1
ATOM 798 C CA . PRO A 1 105 ? 14.652 2.961 -2.002 1.00 49.62 105 PRO A CA 1
ATOM 799 C C . PRO A 1 105 ? 14.632 4.428 -2.454 1.00 49.62 105 PRO A C 1
ATOM 801 O O . PRO A 1 105 ? 14.463 5.303 -1.608 1.00 49.62 105 PRO A O 1
ATOM 804 N N . VAL A 1 106 ? 14.866 4.718 -3.734 1.00 51.91 106 VAL A N 1
ATOM 805 C CA . VAL A 1 106 ? 15.245 6.071 -4.197 1.00 51.91 106 VAL A CA 1
ATOM 806 C C . VAL A 1 106 ? 14.198 6.707 -5.114 1.00 51.91 106 VAL A C 1
ATOM 808 O O . VAL A 1 106 ? 14.338 7.854 -5.521 1.00 51.91 106 VAL A O 1
ATOM 811 N N . SER A 1 107 ? 13.128 5.993 -5.455 1.00 59.22 107 SER A N 1
ATOM 812 C CA . SER A 1 107 ? 12.134 6.520 -6.384 1.00 59.22 107 SER A CA 1
ATOM 813 C C . SER A 1 107 ? 11.092 7.400 -5.676 1.00 59.22 107 SER A C 1
ATOM 815 O O . SER A 1 107 ? 10.722 7.157 -4.525 1.00 59.22 107 SER A O 1
ATOM 817 N N . VAL A 1 108 ? 10.559 8.402 -6.388 1.00 56.03 108 VAL A N 1
ATOM 818 C CA . VAL A 1 108 ? 9.386 9.212 -5.982 1.00 56.03 108 VAL A CA 1
ATOM 819 C C . VAL A 1 108 ? 8.234 8.325 -5.476 1.00 56.03 108 VAL A C 1
ATOM 821 O O . VAL A 1 108 ? 7.496 8.674 -4.554 1.00 56.03 108 VAL A O 1
ATOM 824 N N . GLU A 1 109 ? 8.137 7.114 -6.020 1.00 59.66 109 GLU A N 1
ATOM 825 C CA . GLU A 1 109 ? 7.159 6.091 -5.652 1.00 59.66 109 GLU A CA 1
ATOM 826 C C . GLU A 1 109 ? 7.288 5.633 -4.190 1.00 59.66 109 GLU A C 1
ATOM 828 O O . GLU A 1 109 ? 6.284 5.405 -3.510 1.00 59.66 109 GLU A O 1
ATOM 833 N N . GLN A 1 110 ? 8.515 5.532 -3.673 1.00 66.50 110 GLN A N 1
ATOM 834 C CA . GLN A 1 110 ? 8.778 5.145 -2.286 1.00 66.50 110 GLN A CA 1
ATOM 835 C C . GLN A 1 110 ? 8.441 6.237 -1.286 1.00 66.50 110 GLN A C 1
ATOM 837 O O . GLN A 1 110 ? 8.060 5.938 -0.151 1.00 66.50 110 GLN A O 1
ATOM 842 N N . ALA A 1 111 ? 8.526 7.499 -1.705 1.00 78.69 111 ALA A N 1
ATOM 843 C CA . ALA A 1 111 ? 8.164 8.618 -0.853 1.00 78.69 111 ALA A CA 1
ATOM 844 C C . ALA A 1 111 ? 6.693 8.500 -0.407 1.00 78.69 111 ALA A C 1
ATOM 846 O O . ALA A 1 111 ? 6.387 8.690 0.769 1.00 78.69 111 ALA A O 1
ATOM 847 N N . PHE A 1 112 ? 5.797 8.068 -1.307 1.00 87.38 112 PHE A N 1
ATOM 848 C CA . PHE A 1 112 ? 4.380 7.823 -1.004 1.00 87.38 112 PHE A CA 1
ATOM 849 C C . PHE A 1 112 ? 4.086 6.470 -0.334 1.00 87.38 112 PHE A C 1
ATOM 851 O O . PHE A 1 112 ? 2.998 6.287 0.223 1.00 87.38 112 PHE A O 1
ATOM 858 N N . LEU A 1 113 ? 5.049 5.546 -0.285 1.00 87.94 113 LEU A N 1
ATOM 859 C CA . LEU A 1 113 ? 4.906 4.306 0.481 1.00 87.94 113 LEU A CA 1
ATOM 860 C C . LEU A 1 113 ? 4.904 4.572 1.999 1.00 87.94 113 LEU A C 1
ATOM 862 O O . LEU A 1 113 ? 4.188 3.904 2.747 1.00 87.94 113 LEU A O 1
ATOM 866 N N . LEU A 1 114 ? 5.640 5.588 2.459 1.00 90.62 114 LEU A N 1
ATOM 867 C CA . LEU A 1 114 ? 5.699 5.982 3.869 1.00 90.62 114 LEU A CA 1
ATOM 868 C C . LEU A 1 114 ? 4.333 6.442 4.427 1.00 90.62 114 LEU A C 1
ATOM 870 O O . LEU A 1 114 ? 3.870 5.851 5.412 1.00 90.62 114 LEU A O 1
ATOM 874 N N . PRO A 1 115 ? 3.623 7.416 3.814 1.00 94.62 115 PRO A N 1
ATOM 875 C CA . PRO A 1 115 ? 2.268 7.749 4.235 1.00 94.62 115 PRO A CA 1
ATOM 876 C C . PRO A 1 115 ? 1.285 6.598 4.006 1.00 94.62 115 PRO A C 1
ATOM 878 O O . PRO A 1 115 ? 0.337 6.468 4.776 1.00 94.62 115 PRO A O 1
ATOM 881 N N . TRP A 1 116 ? 1.503 5.726 3.017 1.00 95.06 116 TRP A N 1
ATOM 882 C CA . TRP A 1 116 ? 0.644 4.559 2.801 1.00 95.06 116 TRP A CA 1
ATOM 883 C C . TRP A 1 116 ? 0.729 3.540 3.954 1.00 95.06 116 TRP A C 1
ATOM 885 O O . TRP A 1 116 ? -0.306 3.072 4.446 1.00 95.06 116 TRP A O 1
ATOM 895 N N . LEU A 1 117 ? 1.934 3.246 4.458 1.00 95.44 117 LEU A N 1
ATOM 896 C CA . LEU A 1 117 ? 2.137 2.402 5.644 1.00 95.44 117 LEU A CA 1
ATOM 897 C C . LEU A 1 117 ? 1.532 3.045 6.900 1.00 95.44 117 LEU A C 1
ATOM 899 O O . LEU A 1 117 ? 0.815 2.375 7.652 1.00 95.44 117 LEU A O 1
ATOM 903 N N . ALA A 1 118 ? 1.749 4.350 7.093 1.00 97.50 118 ALA A N 1
ATOM 904 C CA . ALA A 1 118 ? 1.184 5.105 8.211 1.00 97.50 118 ALA A CA 1
ATOM 905 C C . ALA A 1 118 ? -0.349 5.112 8.188 1.00 97.50 118 ALA A C 1
ATOM 907 O O . ALA A 1 118 ? -0.990 4.827 9.200 1.00 97.50 118 ALA A O 1
ATOM 908 N N . ALA A 1 119 ? -0.940 5.342 7.016 1.00 97.88 119 ALA A N 1
ATOM 909 C CA . ALA A 1 119 ? -2.378 5.304 6.804 1.00 97.88 119 ALA A CA 1
ATOM 910 C C . ALA A 1 119 ? -2.959 3.906 7.049 1.00 97.88 119 ALA A C 1
ATOM 912 O O . ALA A 1 119 ? -4.021 3.770 7.660 1.00 97.88 119 ALA A O 1
ATOM 913 N N . THR A 1 120 ? -2.253 2.855 6.626 1.00 97.81 120 THR A N 1
ATOM 914 C CA . THR A 1 120 ? -2.650 1.465 6.883 1.00 97.81 120 THR A CA 1
ATOM 915 C C . THR A 1 120 ? -2.643 1.170 8.384 1.00 97.81 120 THR A C 1
ATOM 917 O O . THR A 1 120 ? -3.606 0.603 8.908 1.00 97.81 120 THR A O 1
ATOM 920 N N . ALA A 1 121 ? -1.611 1.607 9.111 1.00 98.00 121 ALA A N 1
ATOM 921 C CA . ALA A 1 121 ? -1.564 1.512 10.569 1.00 98.00 121 ALA A CA 1
ATOM 922 C C . ALA A 1 121 ? -2.722 2.301 11.213 1.00 98.00 121 ALA A C 1
ATOM 924 O O . ALA A 1 121 ? -3.462 1.763 12.044 1.00 98.00 121 ALA A O 1
ATOM 925 N N . LEU A 1 122 ? -2.960 3.532 10.746 1.00 97.94 122 LEU A N 1
ATOM 926 C CA . LEU A 1 122 ? -4.020 4.424 11.215 1.00 97.94 122 LEU A CA 1
ATOM 927 C C . LEU A 1 122 ? -5.414 3.818 11.040 1.00 97.94 122 LEU A C 1
ATOM 929 O O . LEU A 1 122 ? -6.212 3.857 11.974 1.00 97.94 122 LEU A O 1
ATOM 933 N N . MET A 1 123 ? -5.714 3.204 9.893 1.00 96.56 123 MET A N 1
ATOM 934 C CA . MET A 1 123 ? -6.986 2.509 9.658 1.00 96.56 123 MET A CA 1
ATOM 935 C C . MET A 1 123 ? -7.282 1.452 10.726 1.00 96.56 123 MET A C 1
ATOM 937 O O . MET A 1 123 ? -8.408 1.348 11.229 1.00 96.56 123 MET A O 1
ATOM 941 N N . HIS A 1 124 ? -6.267 0.659 11.065 1.00 96.38 124 HIS A N 1
ATOM 942 C CA . HIS A 1 124 ? -6.367 -0.422 12.038 1.00 96.38 124 HIS A CA 1
ATOM 943 C C . HIS A 1 124 ? -6.439 0.119 13.471 1.00 96.38 124 HIS A C 1
ATOM 945 O O . HIS A 1 124 ? -7.262 -0.349 14.264 1.00 96.38 124 HIS A O 1
ATOM 951 N N . ALA A 1 125 ? -5.646 1.147 13.784 1.00 95.38 125 ALA A N 1
ATOM 952 C CA . ALA A 1 125 ? -5.681 1.837 15.068 1.00 95.38 125 ALA A CA 1
ATOM 953 C C . ALA A 1 125 ? -7.048 2.500 15.312 1.00 95.38 125 ALA A C 1
ATOM 955 O O . ALA A 1 125 ? -7.653 2.290 16.362 1.00 95.38 125 ALA A O 1
ATOM 956 N N . LEU A 1 126 ? -7.612 3.187 14.311 1.00 94.88 126 LEU A N 1
ATOM 957 C CA . LEU A 1 126 ? -8.955 3.772 14.369 1.00 94.88 126 LEU A CA 1
ATOM 958 C C . LEU A 1 126 ? -10.037 2.716 14.610 1.00 94.88 126 LEU A C 1
ATOM 960 O O . LEU A 1 126 ? -10.968 2.958 15.376 1.00 94.88 126 LEU A O 1
ATOM 964 N N . ALA A 1 127 ? -9.924 1.533 13.999 1.00 92.75 127 ALA A N 1
ATOM 965 C CA . ALA A 1 127 ? -10.883 0.452 14.222 1.00 92.75 127 ALA A CA 1
ATOM 966 C C . ALA A 1 127 ? -10.877 -0.052 15.678 1.00 92.75 127 ALA A C 1
ATOM 968 O O . ALA A 1 127 ? -11.937 -0.380 16.217 1.00 92.75 127 ALA A O 1
ATOM 969 N N . ALA A 1 128 ? -9.705 -0.113 16.316 1.00 91.69 128 ALA A N 1
ATOM 970 C CA . ALA A 1 128 ? -9.574 -0.470 17.727 1.00 91.69 128 ALA A CA 1
ATOM 971 C C . ALA A 1 128 ? -10.031 0.670 18.655 1.00 91.69 128 ALA A C 1
ATOM 973 O O . ALA A 1 128 ? -10.756 0.418 19.622 1.00 91.69 128 ALA A O 1
ATOM 974 N N . THR A 1 129 ? -9.686 1.917 18.328 1.00 90.94 129 THR A N 1
ATOM 975 C CA . THR A 1 129 ? -10.096 3.115 19.075 1.00 90.94 129 THR A CA 1
ATOM 976 C C . THR A 1 129 ? -11.608 3.287 19.076 1.00 90.94 129 THR A C 1
ATOM 978 O O . THR A 1 129 ? -12.199 3.429 20.141 1.00 90.94 129 THR A O 1
ATOM 981 N N . GLU A 1 130 ? -12.266 3.172 17.923 1.00 89.81 130 GLU A N 1
ATOM 982 C CA . GLU A 1 130 ? -13.725 3.282 17.831 1.00 89.81 130 GLU A CA 1
ATOM 983 C C . GLU A 1 130 ? -14.430 2.153 18.600 1.00 89.81 130 GLU A C 1
ATOM 985 O O . GLU A 1 130 ? -15.357 2.396 19.367 1.00 89.81 130 GLU A O 1
ATOM 990 N N . LYS A 1 131 ? -14.000 0.896 18.421 1.00 88.62 131 LYS A N 1
ATOM 991 C CA . LYS A 1 131 ? -14.719 -0.256 18.994 1.00 88.62 131 LYS A CA 1
ATOM 992 C C . LYS A 1 131 ? -14.459 -0.478 20.477 1.00 88.62 131 LYS A C 1
ATOM 994 O O . LYS A 1 131 ? -15.298 -1.065 21.166 1.00 88.62 131 LYS A O 1
ATOM 999 N N . ARG A 1 132 ? -13.261 -0.137 20.952 1.00 87.31 132 ARG A N 1
ATOM 1000 C CA . ARG A 1 132 ? -12.782 -0.516 22.291 1.00 87.31 132 ARG A CA 1
ATOM 1001 C C . ARG A 1 132 ? -12.287 0.672 23.109 1.00 87.31 132 ARG A C 1
ATOM 1003 O O . ARG A 1 132 ? -12.077 0.513 24.307 1.00 87.31 132 ARG A O 1
ATOM 1010 N N . GLY A 1 133 ? -12.091 1.838 22.495 1.00 86.38 133 GLY A N 1
ATOM 1011 C CA . GLY A 1 133 ? -11.523 3.008 23.162 1.00 86.38 133 GLY A CA 1
ATOM 1012 C C . GLY A 1 133 ? -10.056 2.838 23.564 1.00 86.38 133 GLY A C 1
ATOM 1013 O O . GLY A 1 133 ? -9.601 3.583 24.431 1.00 86.38 133 GLY A O 1
ATOM 1014 N N . VAL A 1 134 ? -9.343 1.864 22.984 1.00 87.06 134 VAL A N 1
ATOM 1015 C CA . VAL A 1 134 ? -7.900 1.620 23.185 1.00 87.06 134 VAL A CA 1
ATOM 1016 C C . VAL A 1 134 ? -7.079 2.398 22.154 1.00 87.06 134 VAL A C 1
ATOM 1018 O O . VAL A 1 134 ? -7.647 2.932 21.219 1.00 87.06 134 VAL A O 1
ATOM 1021 N N . PHE A 1 135 ? -5.756 2.496 22.318 1.00 86.94 135 PHE A N 1
ATOM 1022 C CA . PHE A 1 135 ? -4.837 3.148 21.359 1.00 86.94 135 PHE A CA 1
ATOM 1023 C C . PHE A 1 135 ? -5.137 4.615 21.012 1.00 86.94 135 PHE A C 1
ATOM 1025 O O . PHE A 1 135 ? -4.628 5.110 20.012 1.00 86.94 135 PHE A O 1
ATOM 1032 N N . ARG A 1 136 ? -5.900 5.348 21.834 1.00 87.88 136 ARG A N 1
ATOM 1033 C CA . ARG A 1 136 ? -6.293 6.747 21.561 1.00 87.88 136 ARG A CA 1
ATOM 1034 C C . ARG A 1 136 ? -5.103 7.634 21.179 1.00 87.88 136 ARG A C 1
ATOM 1036 O O . ARG A 1 136 ? -5.098 8.217 20.102 1.00 87.88 136 ARG A O 1
ATOM 1043 N N . ARG A 1 137 ? -4.060 7.662 22.020 1.00 88.12 137 ARG A N 1
ATOM 1044 C CA . ARG A 1 137 ? -2.830 8.442 21.778 1.00 88.12 137 ARG A CA 1
ATOM 1045 C C . ARG A 1 137 ? -2.114 8.014 20.499 1.00 88.12 137 ARG A C 1
ATOM 1047 O O . ARG A 1 137 ? -1.795 8.849 19.667 1.00 88.12 137 ARG A O 1
ATOM 1054 N N . TRP A 1 138 ? -1.912 6.707 20.342 1.00 91.25 138 TRP A N 1
ATOM 1055 C CA . TRP A 1 138 ? -1.251 6.129 19.174 1.00 91.25 138 TRP A CA 1
ATOM 1056 C C . TRP A 1 138 ? -1.996 6.452 17.876 1.00 91.25 138 TRP A C 1
ATOM 1058 O O . TRP A 1 138 ? -1.385 6.800 16.878 1.00 91.25 138 TRP A O 1
ATOM 1068 N N . THR A 1 139 ? -3.327 6.415 17.907 1.00 93.81 139 THR A N 1
ATOM 1069 C CA . THR A 1 139 ? -4.173 6.721 16.749 1.00 93.81 139 THR A CA 1
ATOM 1070 C C . THR A 1 139 ? -4.070 8.192 16.355 1.00 93.81 139 THR A C 1
ATOM 1072 O O . THR A 1 139 ? -3.974 8.496 15.171 1.00 93.81 139 THR A O 1
ATOM 1075 N N . VAL A 1 140 ? -4.044 9.108 17.328 1.00 93.81 140 VAL A N 1
ATOM 1076 C CA . VAL A 1 140 ? -3.814 10.538 17.061 1.00 93.81 140 VAL A CA 1
ATOM 1077 C C . VAL A 1 140 ? -2.410 10.772 16.510 1.00 93.81 140 VAL A C 1
ATOM 1079 O O . VAL A 1 140 ? -2.264 11.471 15.512 1.00 93.81 140 VAL A O 1
ATOM 1082 N N . LEU A 1 141 ? -1.387 10.155 17.111 1.00 94.88 141 LEU A N 1
ATOM 1083 C CA . LEU A 1 141 ? -0.014 10.256 16.622 1.00 94.88 141 LEU A CA 1
ATOM 1084 C C . LEU A 1 141 ? 0.093 9.755 15.179 1.00 94.88 141 LEU A C 1
ATOM 1086 O O . LEU A 1 141 ? 0.666 10.440 14.344 1.00 94.88 141 LEU A O 1
ATOM 1090 N N . LEU A 1 142 ? -0.513 8.609 14.859 1.00 96.75 142 LEU A N 1
ATOM 1091 C CA . LEU A 1 142 ? -0.558 8.088 13.495 1.00 96.75 142 LEU A CA 1
ATOM 1092 C C . LEU A 1 142 ? -1.290 9.023 12.530 1.00 96.75 142 LEU A C 1
ATOM 1094 O O . LEU A 1 142 ? -0.862 9.136 11.387 1.00 96.75 142 LEU A O 1
ATOM 1098 N N . ALA A 1 143 ? -2.353 9.710 12.953 1.00 96.75 143 ALA A N 1
ATOM 1099 C CA . ALA A 1 143 ? -3.026 10.701 12.111 1.00 96.75 143 ALA A CA 1
ATOM 1100 C C . ALA A 1 143 ? -2.102 11.886 11.787 1.00 96.75 143 ALA A C 1
ATOM 1102 O O . ALA A 1 143 ? -2.015 12.294 10.629 1.00 96.75 143 ALA A O 1
ATOM 1103 N N . VAL A 1 144 ? -1.362 12.382 12.786 1.00 96.69 144 VAL A N 1
ATOM 1104 C CA . VAL A 1 144 ? -0.354 13.438 12.605 1.00 96.69 144 VAL A CA 1
ATOM 1105 C C . VAL A 1 144 ? 0.789 12.964 11.706 1.00 96.69 144 VAL A C 1
ATOM 1107 O O . VAL A 1 144 ? 1.120 13.645 10.740 1.00 96.69 144 VAL A O 1
ATOM 1110 N N . LEU A 1 145 ? 1.350 11.780 11.969 1.00 96.94 145 LEU A N 1
ATOM 1111 C CA . LEU A 1 145 ? 2.452 11.214 11.188 1.00 96.94 145 LEU A CA 1
ATOM 1112 C C . LEU A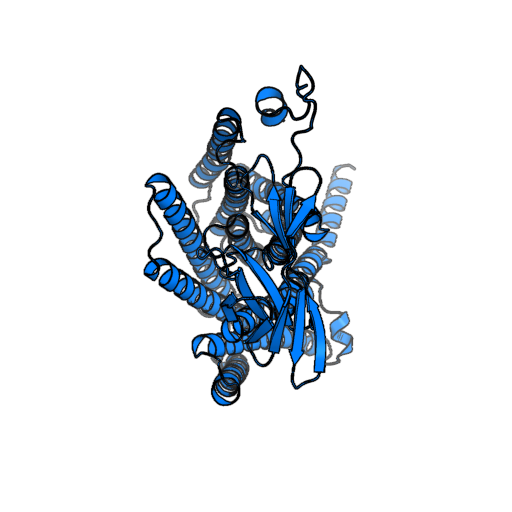 1 145 ? 2.046 10.889 9.749 1.00 96.94 145 LEU A C 1
ATOM 1114 O O . LEU A 1 145 ? 2.821 11.145 8.840 1.00 96.94 145 LEU A O 1
ATOM 1118 N N . THR A 1 146 ? 0.833 10.382 9.515 1.00 97.56 146 THR A N 1
ATOM 1119 C CA . THR A 1 146 ? 0.346 10.097 8.154 1.00 97.56 146 THR A CA 1
ATOM 1120 C C . THR A 1 146 ? 0.318 11.373 7.318 1.00 97.56 146 THR A C 1
ATOM 1122 O O . THR A 1 146 ? 0.811 11.380 6.193 1.00 97.56 146 THR A O 1
ATOM 1125 N N . PHE A 1 147 ? -0.207 12.468 7.875 1.00 96.62 147 PHE A N 1
ATOM 1126 C CA . PHE A 1 147 ? -0.221 13.757 7.187 1.00 96.62 147 PHE A CA 1
ATOM 1127 C C . PHE A 1 147 ? 1.185 14.350 7.029 1.00 96.62 147 PHE A C 1
ATOM 1129 O O . PHE A 1 147 ? 1.523 14.830 5.949 1.00 96.62 147 PHE A O 1
ATOM 1136 N N . ALA A 1 148 ? 2.035 14.245 8.055 1.00 95.56 148 ALA A N 1
ATOM 1137 C CA . ALA A 1 148 ? 3.434 14.653 7.963 1.00 95.56 148 ALA A CA 1
ATOM 1138 C C . ALA A 1 148 ? 4.167 13.902 6.840 1.00 95.56 148 ALA A C 1
ATOM 1140 O O . ALA A 1 148 ? 4.834 14.522 6.022 1.00 95.56 148 ALA A O 1
ATOM 1141 N N . PHE A 1 149 ? 3.993 12.584 6.733 1.00 94.38 149 PHE A N 1
ATOM 1142 C CA . PHE A 1 149 ? 4.596 11.795 5.663 1.00 94.38 149 PHE A CA 1
ATOM 1143 C C . PHE A 1 149 ? 4.004 12.096 4.286 1.00 94.38 149 PHE A C 1
ATOM 1145 O O . PHE A 1 149 ? 4.729 12.002 3.305 1.00 94.38 149 PHE A O 1
ATOM 1152 N N . CYS A 1 150 ? 2.739 12.517 4.188 1.00 93.06 150 CYS A N 1
ATOM 1153 C CA . CYS A 1 150 ? 2.183 13.024 2.929 1.00 93.06 150 CYS A CA 1
ATOM 1154 C C . CYS A 1 150 ? 2.889 14.313 2.487 1.00 93.06 150 CYS A C 1
ATOM 1156 O O . CYS A 1 150 ? 3.266 14.433 1.326 1.00 93.06 150 CYS A O 1
ATOM 1158 N N . LEU A 1 151 ? 3.106 15.259 3.411 1.00 90.31 151 LEU A N 1
ATOM 1159 C CA . LEU A 1 151 ? 3.856 16.485 3.119 1.00 90.31 151 LEU A CA 1
ATOM 1160 C C . LEU A 1 151 ? 5.315 16.179 2.761 1.00 90.31 151 LEU A C 1
ATOM 1162 O O . LEU A 1 151 ? 5.826 16.725 1.790 1.00 90.31 151 LEU A O 1
ATOM 1166 N N . LEU A 1 152 ? 5.961 15.274 3.503 1.00 88.06 152 LEU A N 1
ATOM 1167 C CA . LEU A 1 152 ? 7.322 14.825 3.211 1.00 88.06 152 LEU A CA 1
ATOM 1168 C C . LEU A 1 152 ? 7.411 14.176 1.826 1.00 88.06 152 LEU A C 1
ATOM 1170 O O . LEU A 1 152 ? 8.340 14.466 1.083 1.00 88.06 152 LEU A O 1
ATOM 1174 N N . ALA A 1 153 ? 6.441 13.337 1.455 1.00 86.00 153 ALA A N 1
ATOM 1175 C CA . ALA A 1 153 ? 6.412 12.701 0.145 1.00 86.00 153 ALA A CA 1
ATOM 1176 C C . ALA A 1 153 ? 6.340 13.734 -0.983 1.00 86.00 153 ALA A C 1
ATOM 1178 O O . ALA A 1 153 ? 7.110 13.651 -1.936 1.00 86.00 153 ALA A O 1
ATOM 1179 N N . VAL A 1 154 ? 5.474 14.744 -0.846 1.00 82.50 154 VAL A N 1
ATOM 1180 C CA . VAL A 1 154 ? 5.367 15.847 -1.812 1.00 82.50 154 VAL A CA 1
ATOM 1181 C C . VAL A 1 154 ? 6.672 16.642 -1.892 1.00 82.50 154 VAL A C 1
ATOM 1183 O O . VAL A 1 154 ? 7.139 16.891 -2.996 1.00 82.50 154 VAL A O 1
ATOM 1186 N N . LEU A 1 155 ? 7.293 16.968 -0.752 1.00 80.12 155 LEU A N 1
ATOM 1187 C CA . LEU A 1 155 ? 8.584 17.668 -0.699 1.00 80.12 155 LEU A CA 1
ATOM 1188 C C . LEU A 1 155 ? 9.697 16.908 -1.426 1.00 80.12 155 LEU A C 1
ATOM 1190 O O . LEU A 1 155 ? 10.423 17.494 -2.226 1.00 80.12 155 LEU A O 1
ATOM 1194 N N . LEU A 1 156 ? 9.821 15.606 -1.156 1.00 76.19 156 LEU A N 1
ATOM 1195 C CA . LEU A 1 156 ? 10.823 14.751 -1.793 1.00 76.19 156 LEU A CA 1
ATOM 1196 C C . LEU A 1 156 ? 10.557 14.595 -3.294 1.00 76.19 156 LEU A C 1
ATOM 1198 O O . LEU A 1 156 ? 11.495 14.588 -4.080 1.00 76.19 156 LEU A O 1
ATOM 1202 N N . SER A 1 157 ? 9.284 14.531 -3.695 1.00 70.19 157 SER A N 1
ATOM 1203 C CA . SER A 1 157 ? 8.889 14.439 -5.106 1.00 70.19 157 SER A CA 1
ATOM 1204 C C . SER A 1 157 ? 9.168 15.732 -5.869 1.00 70.19 157 SER A C 1
ATOM 1206 O O . SER A 1 157 ? 9.579 15.684 -7.019 1.00 70.19 157 SER A O 1
ATOM 1208 N N . SER A 1 158 ? 8.980 16.890 -5.230 1.00 60.78 158 SER A N 1
ATOM 1209 C CA . SER A 1 158 ? 9.307 18.191 -5.826 1.00 60.78 158 SER A CA 1
ATOM 1210 C C . SER A 1 158 ? 10.810 18.462 -5.928 1.00 60.78 158 SER A C 1
ATOM 1212 O O . SER A 1 158 ? 11.199 19.418 -6.583 1.00 60.78 158 SER A O 1
ATOM 1214 N N . ALA A 1 159 ? 11.642 17.651 -5.270 1.00 50.94 159 ALA A N 1
ATOM 1215 C CA . ALA A 1 159 ? 13.091 17.823 -5.225 1.00 50.94 159 ALA A CA 1
ATOM 1216 C C . ALA A 1 159 ? 13.861 16.894 -6.190 1.00 50.94 159 ALA A C 1
ATOM 1218 O O . ALA A 1 159 ? 15.085 16.989 -6.247 1.00 50.94 159 ALA A O 1
ATOM 1219 N N . GLY A 1 160 ? 13.189 15.978 -6.904 1.00 43.06 160 GLY A N 1
ATOM 1220 C CA . GLY A 1 160 ? 13.835 14.909 -7.678 1.00 43.06 160 GLY A CA 1
ATOM 1221 C C . GLY A 1 160 ? 13.560 14.959 -9.183 1.00 43.06 160 GLY A C 1
ATOM 1222 O O . GLY A 1 160 ? 12.414 14.818 -9.599 1.00 43.06 160 GLY A O 1
ATOM 1223 N N . GLY A 1 161 ? 14.634 15.094 -9.969 1.00 42.03 161 GLY A N 1
ATOM 1224 C CA . GLY A 1 161 ? 14.682 15.076 -11.437 1.00 42.03 161 GLY A CA 1
ATOM 1225 C C . GLY A 1 161 ? 15.706 16.097 -11.920 1.00 42.03 161 GLY A C 1
ATOM 1226 O O . GLY A 1 161 ? 16.875 15.773 -12.091 1.00 42.03 161 GLY A O 1
ATOM 1227 N N . ASP A 1 162 ? 15.292 17.358 -11.936 1.00 39.59 162 ASP A N 1
ATOM 1228 C CA . ASP A 1 162 ? 16.181 18.505 -12.045 1.00 39.59 162 ASP A CA 1
ATOM 1229 C C . ASP A 1 162 ? 16.391 19.114 -10.666 1.00 39.59 162 ASP A C 1
ATOM 1231 O O . ASP A 1 162 ? 15.681 20.036 -10.254 1.00 39.59 162 ASP A O 1
ATOM 1235 N N . ALA A 1 163 ? 17.435 18.681 -9.961 1.00 32.38 163 ALA A N 1
ATOM 1236 C CA . ALA A 1 163 ? 17.918 19.357 -8.752 1.00 32.38 163 ALA A CA 1
ATOM 1237 C C . ALA A 1 163 ? 18.353 20.835 -8.992 1.00 32.38 163 ALA A C 1
ATOM 1239 O O . ALA A 1 163 ? 18.946 21.456 -8.112 1.00 32.38 163 ALA A O 1
ATOM 1240 N N . TYR A 1 164 ? 18.028 21.410 -10.159 1.00 35.19 164 TYR A N 1
ATOM 1241 C CA . TYR A 1 164 ? 18.290 22.779 -10.590 1.00 35.19 164 TYR A CA 1
ATOM 1242 C C . TYR A 1 164 ? 17.077 23.536 -11.180 1.00 35.19 164 TYR A C 1
ATOM 1244 O O . TYR A 1 164 ? 17.231 24.722 -11.462 1.00 35.19 164 TYR A O 1
ATOM 1252 N N . ALA A 1 165 ? 15.879 22.939 -11.322 1.00 36.25 165 ALA A N 1
ATOM 1253 C CA . ALA A 1 165 ? 14.732 23.624 -11.956 1.00 36.25 165 ALA A CA 1
ATOM 1254 C C . ALA A 1 165 ? 13.705 24.237 -10.981 1.00 36.25 165 ALA A C 1
ATOM 1256 O O . ALA A 1 165 ? 12.926 25.107 -11.370 1.00 36.25 165 ALA A O 1
ATOM 1257 N N . THR A 1 166 ? 13.694 23.850 -9.701 1.00 49.72 166 THR A N 1
ATOM 1258 C CA . THR A 1 166 ? 12.902 24.561 -8.680 1.00 49.72 166 THR A CA 1
ATOM 1259 C C . THR A 1 166 ? 13.733 25.639 -8.003 1.00 49.72 166 THR A C 1
ATOM 1261 O O . THR A 1 166 ? 14.758 25.346 -7.386 1.00 49.72 166 THR A O 1
ATOM 1264 N N . ASP A 1 167 ? 13.249 26.879 -8.068 1.00 60.59 167 ASP A N 1
ATOM 1265 C CA . ASP A 1 167 ? 13.794 28.021 -7.337 1.00 60.59 167 ASP A CA 1
ATOM 1266 C C . ASP A 1 167 ? 14.074 27.652 -5.866 1.00 60.59 167 ASP A C 1
ATOM 1268 O O . ASP A 1 167 ? 13.209 27.132 -5.151 1.00 60.59 167 ASP A O 1
ATOM 1272 N N . ARG A 1 168 ? 15.294 27.947 -5.400 1.00 68.44 168 ARG A N 1
ATOM 1273 C CA . ARG A 1 168 ? 15.761 27.724 -4.023 1.00 68.44 168 ARG A CA 1
ATOM 1274 C C . ARG A 1 168 ? 14.766 28.275 -2.994 1.00 68.44 168 ARG A C 1
ATOM 1276 O O . ARG A 1 168 ? 14.588 27.668 -1.935 1.00 68.44 168 ARG A O 1
ATOM 1283 N N . MET A 1 169 ? 14.088 29.383 -3.307 1.00 72.19 169 MET A N 1
ATOM 1284 C CA . MET A 1 169 ? 13.062 29.972 -2.439 1.00 72.19 169 MET A CA 1
ATOM 1285 C C . MET A 1 169 ? 11.836 29.073 -2.264 1.00 72.19 169 MET A C 1
ATOM 1287 O O . MET A 1 169 ? 11.302 28.976 -1.155 1.00 72.19 169 MET A O 1
ATOM 1291 N N . SER A 1 170 ? 11.418 28.367 -3.317 1.00 73.81 170 SER A N 1
ATOM 1292 C CA . SER A 1 170 ? 10.290 27.434 -3.265 1.00 73.81 170 SER A CA 1
ATOM 1293 C C . SER A 1 170 ? 10.565 26.279 -2.310 1.00 73.81 170 SER A C 1
ATOM 1295 O O . SER A 1 170 ? 9.752 25.982 -1.431 1.00 73.81 170 SER A O 1
ATOM 1297 N N . THR A 1 171 ? 11.754 25.689 -2.413 1.00 75.88 171 THR A N 1
ATOM 1298 C CA . THR A 1 171 ? 12.190 24.593 -1.543 1.00 75.88 171 THR A CA 1
ATOM 1299 C C . THR A 1 171 ? 12.246 25.029 -0.079 1.00 75.88 171 THR A C 1
ATOM 1301 O O . THR A 1 171 ? 11.675 24.363 0.786 1.00 75.88 171 THR A O 1
ATOM 1304 N N . VAL A 1 172 ? 12.866 26.179 0.215 1.00 81.94 172 VAL A N 1
ATOM 1305 C CA . VAL A 1 172 ? 12.957 26.713 1.587 1.00 81.94 172 VAL A CA 1
ATOM 1306 C C . VAL A 1 172 ? 11.571 26.994 2.170 1.00 81.94 172 VAL A C 1
ATOM 1308 O O . VAL A 1 172 ? 11.306 26.628 3.317 1.00 81.94 172 VAL A O 1
ATOM 1311 N N . PHE A 1 173 ? 10.664 27.594 1.392 1.00 83.50 173 PHE A N 1
ATOM 1312 C CA . PHE A 1 173 ? 9.304 27.874 1.850 1.00 83.50 173 PHE A CA 1
ATOM 1313 C C . PHE A 1 173 ? 8.552 26.591 2.220 1.00 83.50 173 PHE A C 1
ATOM 1315 O O . PHE A 1 173 ? 7.931 26.524 3.284 1.00 83.50 173 PHE A O 1
ATOM 1322 N N . LEU A 1 174 ? 8.599 25.565 1.364 1.00 82.88 174 LEU A N 1
ATOM 1323 C CA . LEU A 1 174 ? 7.867 24.320 1.598 1.00 82.88 174 LEU A CA 1
ATOM 1324 C C . LEU A 1 174 ? 8.426 23.547 2.807 1.00 82.88 174 LEU A C 1
ATOM 1326 O O . LEU A 1 174 ? 7.645 23.038 3.614 1.00 82.88 174 LEU A O 1
ATOM 1330 N N . TRP A 1 175 ? 9.750 23.524 3.000 1.00 87.12 175 TRP A N 1
ATOM 1331 C CA . TRP A 1 175 ? 10.364 22.968 4.214 1.00 87.12 175 TRP A CA 1
ATOM 1332 C C . TRP A 1 175 ? 10.002 23.767 5.472 1.00 87.12 175 TRP A C 1
ATOM 1334 O O . TRP A 1 175 ? 9.679 23.176 6.505 1.00 87.12 175 TRP A O 1
ATOM 1344 N N . GLY A 1 176 ? 9.982 25.101 5.393 1.00 89.56 176 GLY A N 1
ATOM 1345 C CA . GLY A 1 176 ? 9.535 25.965 6.488 1.00 89.56 176 GLY A CA 1
ATOM 1346 C C . GLY A 1 176 ? 8.077 25.704 6.875 1.00 89.56 176 GLY A C 1
ATOM 1347 O O . GLY A 1 176 ? 7.762 25.561 8.058 1.00 89.56 176 GLY A O 1
ATOM 1348 N N . LEU A 1 177 ? 7.194 25.549 5.883 1.00 88.12 177 LEU A N 1
ATOM 1349 C CA . LEU A 1 177 ? 5.797 25.168 6.093 1.00 88.12 177 LEU A CA 1
ATOM 1350 C C . LEU A 1 177 ? 5.684 23.789 6.754 1.00 88.12 177 LEU A C 1
ATOM 1352 O O . LEU A 1 177 ? 4.904 23.628 7.692 1.00 88.12 177 LEU A O 1
ATOM 1356 N N . PHE A 1 178 ? 6.467 22.809 6.299 1.00 91.38 178 PHE A N 1
ATOM 1357 C CA . PHE A 1 178 ? 6.506 21.478 6.901 1.00 91.38 178 PHE A CA 1
ATOM 1358 C C . PHE A 1 178 ? 6.891 21.542 8.380 1.00 91.38 178 PHE A C 1
ATOM 1360 O O . PHE A 1 178 ? 6.155 21.023 9.220 1.00 91.38 178 PHE A O 1
ATOM 1367 N N . VAL A 1 179 ? 7.983 22.234 8.719 1.00 94.62 179 VAL A N 1
ATOM 1368 C CA . VAL A 1 179 ? 8.427 22.396 10.112 1.00 94.62 179 VAL A CA 1
ATOM 1369 C C . VAL A 1 179 ? 7.372 23.126 10.941 1.00 94.62 179 VAL A C 1
ATOM 1371 O O . VAL A 1 179 ? 7.063 22.689 12.048 1.00 94.62 179 VAL A O 1
ATOM 1374 N N . ALA A 1 180 ? 6.766 24.191 10.415 1.00 94.88 180 ALA A N 1
ATOM 1375 C CA . ALA A 1 180 ? 5.737 24.941 11.128 1.00 94.88 180 ALA A CA 1
ATOM 1376 C C . ALA A 1 180 ? 4.489 24.088 11.409 1.00 94.88 180 ALA A C 1
ATOM 1378 O O . ALA A 1 180 ? 4.019 24.028 12.546 1.00 94.88 180 ALA A O 1
ATOM 1379 N N . VAL A 1 181 ? 3.959 23.394 10.400 1.00 94.06 181 VAL A N 1
ATOM 1380 C CA . VAL A 1 181 ? 2.720 22.610 10.517 1.00 94.06 181 VAL A CA 1
ATOM 1381 C C . VAL A 1 181 ? 2.944 21.328 11.316 1.00 94.06 181 VAL A C 1
ATOM 1383 O O . VAL A 1 181 ? 2.219 21.063 12.275 1.00 94.06 181 VAL A O 1
ATOM 1386 N N . VAL A 1 182 ? 3.958 20.537 10.965 1.00 95.50 182 VAL A N 1
ATOM 1387 C CA . VAL A 1 182 ? 4.244 19.264 11.641 1.00 95.50 182 VAL A CA 1
ATOM 1388 C C . VAL A 1 182 ? 4.810 19.513 13.036 1.00 95.50 182 VAL A C 1
ATOM 1390 O O . VAL A 1 182 ? 4.379 1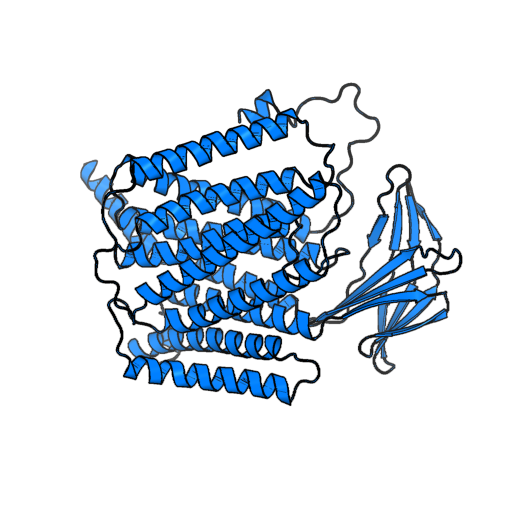8.872 13.995 1.00 95.50 182 VAL A O 1
ATOM 1393 N N . GLY A 1 183 ? 5.720 20.478 13.183 1.00 96.44 183 GLY A N 1
ATOM 1394 C CA . GLY A 1 183 ? 6.309 20.839 14.471 1.00 96.44 183 GLY A CA 1
ATOM 1395 C C . GLY A 1 183 ? 5.271 21.364 15.461 1.00 96.44 183 GLY A C 1
ATOM 1396 O O . GLY A 1 183 ? 5.236 20.902 16.602 1.00 96.44 183 GLY A O 1
ATOM 1397 N N . SER A 1 184 ? 4.366 22.255 15.035 1.00 96.75 184 SER A N 1
ATOM 1398 C CA . SER A 1 184 ? 3.280 22.737 15.905 1.00 96.75 184 SER A CA 1
ATOM 1399 C C . SER A 1 184 ? 2.286 21.631 16.272 1.00 96.75 184 SER A C 1
ATOM 1401 O O . SER A 1 184 ? 1.879 21.544 17.431 1.00 96.75 184 SER A O 1
ATOM 1403 N N . ALA A 1 185 ? 1.944 20.741 15.336 1.00 96.44 185 ALA A N 1
ATOM 1404 C CA . ALA A 1 185 ? 1.076 19.595 15.595 1.00 96.44 185 ALA A CA 1
ATOM 1405 C C . ALA A 1 185 ? 1.683 18.605 16.597 1.00 96.44 185 ALA A C 1
ATOM 1407 O O . ALA A 1 185 ? 0.997 18.164 17.521 1.00 96.44 185 ALA A O 1
ATOM 1408 N N . LEU A 1 186 ? 2.968 18.273 16.448 1.00 96.12 186 LEU A N 1
ATOM 1409 C CA . LEU A 1 186 ? 3.681 17.399 17.380 1.00 96.12 186 LEU A CA 1
ATOM 1410 C C . LEU A 1 186 ? 3.846 18.063 18.749 1.00 96.12 186 LEU A C 1
ATOM 1412 O O . LEU A 1 186 ? 3.604 17.419 19.768 1.00 96.12 186 LEU A O 1
ATOM 1416 N N . LEU A 1 187 ? 4.179 19.356 18.797 1.00 96.06 187 LEU A N 1
ATOM 1417 C CA . LEU A 1 187 ? 4.239 20.115 20.047 1.00 96.06 187 LEU A CA 1
ATOM 1418 C C . LEU A 1 187 ? 2.886 20.109 20.767 1.00 96.06 187 LEU A C 1
ATOM 1420 O O . LEU A 1 187 ? 2.823 19.861 21.972 1.00 96.06 187 LEU A O 1
ATOM 1424 N N . LEU A 1 188 ? 1.796 20.347 20.033 1.00 94.94 188 LEU A N 1
ATOM 1425 C CA . LEU A 1 188 ? 0.441 20.270 20.569 1.00 94.94 188 LEU A CA 1
ATOM 1426 C C . LEU A 1 188 ? 0.132 18.862 21.080 1.00 94.94 188 LEU A C 1
ATOM 1428 O O . LEU A 1 188 ? -0.385 18.727 22.187 1.00 94.94 188 LEU A O 1
ATOM 1432 N N . TYR A 1 189 ? 0.478 17.823 20.316 1.00 93.88 189 TYR A N 1
ATOM 1433 C CA . TYR A 1 189 ? 0.329 16.434 20.735 1.00 93.88 189 TYR A CA 1
ATOM 1434 C C . TYR A 1 189 ? 1.056 16.174 22.058 1.00 93.88 189 TYR A C 1
ATOM 1436 O O . TYR A 1 189 ? 0.426 15.717 23.005 1.00 93.88 189 TYR A O 1
ATOM 1444 N N . PHE A 1 190 ? 2.335 16.528 22.188 1.00 92.31 190 PHE A N 1
ATOM 1445 C CA . PHE A 1 190 ? 3.078 16.303 23.433 1.00 92.31 190 PHE A CA 1
ATOM 1446 C C . PHE A 1 190 ? 2.542 17.121 24.616 1.00 92.31 190 PHE A C 1
ATOM 1448 O O . PHE A 1 190 ? 2.613 16.656 25.751 1.00 92.31 190 PHE A O 1
ATOM 1455 N N . ARG A 1 191 ? 1.962 18.304 24.370 1.00 91.88 191 ARG A N 1
ATOM 1456 C CA . ARG A 1 191 ? 1.361 19.149 25.417 1.00 91.88 191 ARG A CA 1
ATOM 1457 C C . ARG A 1 191 ? -0.038 18.710 25.847 1.00 91.88 191 ARG A C 1
ATOM 1459 O O . ARG A 1 191 ? -0.390 18.876 27.009 1.00 91.88 191 ARG A O 1
ATOM 1466 N N . ARG A 1 192 ? -0.864 18.225 24.916 1.00 89.88 192 ARG A N 1
ATOM 1467 C CA . ARG A 1 192 ? -2.298 17.964 25.139 1.00 89.88 192 ARG A CA 1
ATOM 1468 C C . ARG A 1 192 ? -2.670 16.490 25.146 1.00 89.88 192 ARG A C 1
ATOM 1470 O O . ARG A 1 192 ? -3.780 16.176 25.567 1.00 89.88 192 ARG A O 1
ATOM 1477 N N . ALA A 1 193 ? -1.800 15.582 24.699 1.00 79.56 193 ALA A N 1
ATOM 1478 C CA . ALA A 1 193 ? -2.116 14.159 24.693 1.00 79.56 193 ALA A CA 1
ATOM 1479 C C . ALA A 1 193 ? -2.453 13.703 26.129 1.00 79.56 193 ALA A C 1
ATOM 1481 O O . ALA A 1 193 ? -1.584 13.724 27.004 1.00 79.56 193 ALA A O 1
ATOM 1482 N N . PRO A 1 194 ? -3.702 13.280 26.396 1.00 67.94 194 PRO A N 1
ATOM 1483 C CA . PRO A 1 194 ? -4.206 13.113 27.753 1.00 67.94 194 PRO A CA 1
ATOM 1484 C C . PRO A 1 194 ? -3.384 12.092 28.532 1.00 67.94 194 PRO A C 1
ATOM 1486 O O . PRO A 1 194 ? -3.092 11.017 28.007 1.00 67.94 194 PRO A O 1
ATOM 1489 N N . GLY A 1 195 ? -3.042 12.416 29.783 1.00 59.09 195 GLY A N 1
ATOM 1490 C CA . GLY A 1 195 ? -2.286 11.649 30.787 1.00 59.09 195 GLY A CA 1
ATOM 1491 C C . GLY A 1 195 ? -2.903 10.312 31.237 1.00 59.09 195 GLY A C 1
ATOM 1492 O O . GLY A 1 195 ? -3.084 10.114 32.426 1.00 59.09 195 GLY A O 1
ATOM 1493 N N . GLY A 1 196 ? -3.270 9.392 30.338 1.00 54.78 196 GLY A N 1
ATOM 1494 C CA . GLY A 1 196 ? -3.829 8.079 30.692 1.00 54.78 196 GLY A CA 1
ATOM 1495 C C . GLY A 1 196 ? -2.955 6.928 30.200 1.00 54.78 196 GLY A C 1
ATOM 1496 O O . GLY A 1 196 ? -2.812 6.732 28.995 1.00 54.78 196 GLY A O 1
ATOM 1497 N N . GLY A 1 197 ? -2.356 6.174 31.127 1.00 49.47 197 GLY A N 1
ATOM 1498 C CA . GLY A 1 197 ? -1.503 5.024 30.819 1.00 49.47 197 GLY A CA 1
ATOM 1499 C C . GLY A 1 197 ? -2.240 3.884 30.108 1.00 49.47 197 GLY A C 1
ATOM 1500 O O . GLY A 1 197 ? -3.467 3.830 30.072 1.00 49.47 197 GLY A O 1
ATOM 1501 N N . TRP A 1 198 ? -1.471 2.912 29.620 1.00 51.03 198 TRP A N 1
ATOM 1502 C CA . TRP A 1 198 ? -1.886 1.659 28.968 1.00 51.03 198 TRP A CA 1
ATOM 1503 C C . TRP A 1 198 ? -2.825 0.760 29.819 1.00 51.03 198 TRP A C 1
ATOM 1505 O O . TRP A 1 198 ? -3.118 -0.374 29.454 1.00 51.03 198 TRP A O 1
ATOM 1515 N N . LYS A 1 199 ? -3.315 1.258 30.963 1.00 46.25 199 LYS A N 1
ATOM 1516 C CA . LYS A 1 199 ? -3.903 0.539 32.103 1.00 46.25 199 LYS A CA 1
ATOM 1517 C C . LYS A 1 199 ? -5.277 -0.109 31.865 1.00 46.25 199 LYS A C 1
ATOM 1519 O O . LYS A 1 199 ? -5.844 -0.647 32.808 1.00 46.25 199 LYS A O 1
ATOM 1524 N N . ARG A 1 200 ? -5.829 -0.129 30.646 1.00 56.16 200 ARG A N 1
ATOM 1525 C CA . ARG A 1 200 ? -7.013 -0.960 30.344 1.00 56.16 200 ARG A CA 1
ATOM 1526 C C . ARG A 1 200 ? -6.617 -2.215 29.566 1.00 56.16 200 ARG A C 1
ATOM 1528 O O . ARG A 1 200 ? -6.679 -2.227 28.344 1.00 56.16 200 ARG A O 1
ATOM 1535 N N . GLY A 1 201 ? -6.259 -3.258 30.322 1.00 62.84 201 GLY A N 1
ATOM 1536 C CA . GLY A 1 201 ? -6.506 -4.676 30.022 1.00 62.84 201 GLY A CA 1
ATOM 1537 C C . GLY A 1 201 ? -6.317 -5.137 28.577 1.00 62.84 201 GLY A C 1
ATOM 1538 O O . GLY A 1 201 ? -7.248 -5.698 28.000 1.00 62.84 201 GLY A O 1
ATOM 1539 N N . LEU A 1 202 ? -5.134 -4.924 27.992 1.00 73.69 202 LEU A N 1
ATOM 1540 C CA . LEU A 1 202 ? -4.754 -5.645 26.776 1.00 73.69 202 LEU A CA 1
ATOM 1541 C C . LEU A 1 202 ? -4.640 -7.131 27.119 1.00 73.69 202 LEU A C 1
ATOM 1543 O O . LEU A 1 202 ? -3.713 -7.555 27.803 1.00 73.69 202 LEU A O 1
ATOM 1547 N N . VAL A 1 203 ? -5.611 -7.916 26.663 1.00 86.62 203 VAL A N 1
ATOM 1548 C CA . VAL A 1 203 ? -5.570 -9.374 26.787 1.00 86.62 203 VAL A CA 1
ATOM 1549 C C . VAL A 1 203 ? -4.602 -9.905 25.724 1.00 86.62 203 VAL A C 1
ATOM 1551 O O . VAL A 1 203 ? -4.825 -9.615 24.545 1.00 86.62 203 VAL A O 1
ATOM 1554 N N . PRO A 1 204 ? -3.551 -10.673 26.074 1.00 86.69 204 PRO A N 1
ATOM 1555 C CA . PRO A 1 204 ? -2.525 -11.100 25.116 1.00 86.69 204 PRO A CA 1
ATOM 1556 C C . PRO A 1 204 ? -3.099 -11.795 23.876 1.00 86.69 204 PRO A C 1
ATOM 1558 O O . PRO A 1 204 ? -2.768 -11.438 22.749 1.00 86.69 204 PRO A O 1
ATOM 1561 N N . ILE A 1 205 ? -4.043 -12.718 24.076 1.00 91.88 205 ILE A N 1
ATOM 1562 C CA . ILE A 1 205 ? -4.743 -13.413 22.993 1.00 91.88 205 ILE A CA 1
ATOM 1563 C C . ILE A 1 205 ? -6.029 -12.653 22.683 1.00 91.88 205 ILE A C 1
ATOM 1565 O O . ILE A 1 205 ? -7.098 -12.974 23.195 1.00 91.88 205 ILE A O 1
ATOM 1569 N N . SER A 1 206 ? -5.929 -11.596 21.883 1.00 93.31 206 SER A N 1
ATOM 1570 C CA . SER A 1 206 ? -7.086 -10.805 21.464 1.00 93.31 206 SER A CA 1
ATOM 1571 C C . SER A 1 206 ? -6.845 -10.109 20.132 1.00 93.31 206 SER A C 1
ATOM 1573 O O . SER A 1 206 ? -5.706 -9.917 19.697 1.00 93.31 206 SER A O 1
ATOM 1575 N N . ARG A 1 207 ? -7.933 -9.681 19.487 1.00 93.75 207 ARG A N 1
ATOM 1576 C CA . ARG A 1 207 ? -7.846 -8.864 18.275 1.00 93.75 207 ARG A CA 1
ATOM 1577 C C . ARG A 1 207 ? -7.166 -7.525 18.555 1.00 93.75 207 ARG A C 1
ATOM 1579 O O . ARG A 1 207 ? -6.434 -7.043 17.700 1.00 93.75 207 ARG A O 1
ATOM 1586 N N . GLU A 1 208 ? -7.377 -6.937 19.732 1.00 93.00 208 GLU A N 1
ATOM 1587 C CA . GLU A 1 208 ? -6.693 -5.715 20.158 1.00 93.00 208 GLU A CA 1
ATOM 1588 C C . GLU A 1 208 ? -5.166 -5.885 20.123 1.00 93.00 208 GLU A C 1
ATOM 1590 O O . GLU A 1 208 ? -4.475 -5.065 19.521 1.00 93.00 208 GLU A O 1
ATOM 1595 N N . SER A 1 209 ? -4.652 -6.976 20.697 1.00 92.56 209 SER A N 1
ATOM 1596 C CA . SER A 1 209 ? -3.214 -7.269 20.738 1.00 92.56 209 SER A CA 1
ATOM 1597 C C . SER A 1 209 ? -2.632 -7.578 19.360 1.00 92.56 209 SER A C 1
ATOM 1599 O O . SER A 1 209 ? -1.548 -7.100 19.038 1.00 92.56 209 SER A O 1
ATOM 1601 N N . ALA A 1 210 ? -3.363 -8.296 18.502 1.00 94.44 210 ALA A N 1
ATOM 1602 C CA . ALA A 1 210 ? -2.928 -8.522 17.122 1.00 94.44 210 ALA A CA 1
ATOM 1603 C C . ALA A 1 210 ? -2.878 -7.221 16.303 1.00 94.44 210 ALA A C 1
ATOM 1605 O O . ALA A 1 210 ? -1.938 -7.011 15.541 1.00 94.44 210 ALA A O 1
ATOM 1606 N N . LEU A 1 211 ? -3.851 -6.318 16.485 1.00 94.75 211 LEU A N 1
ATOM 1607 C CA . LEU A 1 211 ? -3.838 -5.003 15.836 1.00 94.75 211 LEU A CA 1
ATOM 1608 C C . LEU A 1 211 ? -2.689 -4.127 16.346 1.00 94.75 211 LEU A C 1
ATOM 1610 O O . LEU A 1 211 ? -2.090 -3.410 15.544 1.00 94.75 211 LEU A O 1
ATOM 1614 N N . LEU A 1 212 ? -2.363 -4.196 17.642 1.00 93.94 212 LEU A N 1
ATOM 1615 C CA . LEU A 1 212 ? -1.191 -3.527 18.209 1.00 93.94 212 LEU A CA 1
ATOM 1616 C C . LEU A 1 212 ? 0.098 -4.057 17.585 1.00 93.94 212 LEU A C 1
ATOM 1618 O O . LEU A 1 212 ? 0.895 -3.269 17.091 1.00 93.94 212 LEU A O 1
ATOM 1622 N N . LEU A 1 213 ? 0.279 -5.379 17.569 1.00 95.50 213 LEU A N 1
ATOM 1623 C CA . LEU A 1 213 ? 1.473 -6.004 17.008 1.00 95.50 213 LEU A CA 1
ATOM 1624 C C . LEU A 1 213 ? 1.626 -5.666 15.520 1.00 95.50 213 LEU A C 1
ATOM 1626 O O . LEU A 1 213 ? 2.706 -5.281 15.087 1.00 95.50 213 LEU A O 1
ATOM 1630 N N . ASN A 1 214 ? 0.529 -5.692 14.760 1.00 95.94 214 ASN A N 1
ATOM 1631 C CA . ASN A 1 214 ? 0.523 -5.257 13.365 1.00 95.94 214 ASN A CA 1
ATOM 1632 C C . ASN A 1 214 ? 0.952 -3.789 13.219 1.00 95.94 214 ASN A C 1
ATOM 1634 O O . ASN A 1 214 ? 1.750 -3.461 12.350 1.00 95.94 214 ASN A O 1
ATOM 1638 N N . ASN A 1 215 ? 0.461 -2.902 14.089 1.00 96.06 215 ASN A N 1
ATOM 1639 C CA . ASN A 1 215 ? 0.874 -1.498 14.099 1.00 96.06 215 ASN A CA 1
ATOM 1640 C C . ASN A 1 215 ? 2.364 -1.326 14.420 1.00 96.06 215 ASN A C 1
ATOM 1642 O O . ASN A 1 215 ? 3.005 -0.468 13.822 1.00 96.06 215 ASN A O 1
ATOM 1646 N N . VAL A 1 216 ? 2.918 -2.134 15.328 1.00 96.38 216 VAL A N 1
ATOM 1647 C CA . VAL A 1 216 ? 4.352 -2.120 15.654 1.00 96.38 216 VAL A CA 1
ATOM 1648 C C . VAL A 1 216 ? 5.187 -2.561 14.452 1.00 96.38 216 VAL A C 1
ATOM 1650 O O . VAL A 1 216 ? 6.157 -1.888 14.120 1.00 96.38 216 VAL A O 1
ATOM 1653 N N . VAL A 1 217 ? 4.794 -3.633 13.757 1.00 97.56 217 VAL A N 1
ATOM 1654 C CA . VAL A 1 217 ? 5.503 -4.096 12.550 1.00 97.56 217 VAL A CA 1
ATOM 1655 C C . VAL A 1 217 ? 5.415 -3.058 11.426 1.00 97.56 217 VAL A C 1
ATOM 1657 O O . VAL A 1 217 ? 6.424 -2.755 10.795 1.00 97.56 217 VAL A O 1
ATOM 1660 N N . LEU A 1 218 ? 4.244 -2.448 11.209 1.00 96.81 218 LEU A N 1
ATOM 1661 C CA . LEU A 1 218 ? 4.098 -1.352 10.244 1.00 96.81 218 LEU A CA 1
ATOM 1662 C C . LEU A 1 218 ? 4.959 -0.140 10.628 1.00 96.81 218 LEU A C 1
ATOM 1664 O O . LEU A 1 218 ? 5.570 0.468 9.754 1.00 96.81 218 LEU A O 1
ATOM 1668 N N . ALA A 1 219 ? 5.064 0.189 11.919 1.00 96.31 219 ALA A N 1
ATOM 1669 C CA . ALA A 1 219 ? 5.949 1.247 12.402 1.00 96.31 219 ALA A CA 1
ATOM 1670 C C . ALA A 1 219 ? 7.433 0.926 12.207 1.00 96.31 219 ALA A C 1
ATOM 1672 O O . ALA A 1 219 ? 8.190 1.812 11.819 1.00 96.31 219 ALA A O 1
ATOM 1673 N N . ALA A 1 220 ? 7.837 -0.332 12.393 1.00 96.06 220 ALA A N 1
ATOM 1674 C CA . ALA A 1 220 ? 9.181 -0.783 12.049 1.00 96.06 220 ALA A CA 1
ATOM 1675 C C . ALA A 1 220 ? 9.449 -0.638 10.541 1.00 96.06 220 ALA A C 1
ATOM 1677 O O . ALA A 1 220 ? 10.502 -0.136 10.164 1.00 96.06 220 ALA A O 1
ATOM 1678 N N . GLY A 1 221 ? 8.480 -0.977 9.683 1.00 93.19 221 GLY A N 1
ATOM 1679 C CA . GLY A 1 221 ? 8.575 -0.744 8.237 1.00 93.19 221 GLY A CA 1
ATOM 1680 C C . GLY A 1 221 ? 8.708 0.732 7.868 1.00 93.19 221 GLY A C 1
ATOM 1681 O O . GLY A 1 221 ? 9.557 1.081 7.055 1.00 93.19 221 GLY A O 1
ATOM 1682 N N . MET A 1 222 ? 7.941 1.616 8.513 1.00 92.75 222 MET A N 1
ATOM 1683 C CA . MET A 1 222 ? 8.097 3.065 8.336 1.00 92.75 222 MET A CA 1
ATOM 1684 C C . MET A 1 222 ? 9.490 3.548 8.755 1.00 92.75 222 MET A C 1
ATOM 1686 O O . MET A 1 222 ? 10.089 4.357 8.053 1.00 92.75 222 MET A O 1
ATOM 1690 N N . ALA A 1 223 ? 10.017 3.046 9.875 1.00 92.50 223 ALA A N 1
ATOM 1691 C CA . ALA A 1 223 ? 11.355 3.393 10.341 1.00 92.50 223 ALA A CA 1
ATOM 1692 C C . ALA A 1 223 ? 12.433 2.925 9.355 1.00 92.50 223 ALA A C 1
ATOM 1694 O O . ALA A 1 223 ? 13.281 3.725 8.976 1.00 92.50 223 ALA A O 1
ATOM 1695 N N . VAL A 1 224 ? 12.358 1.677 8.877 1.00 90.06 224 VAL A N 1
ATOM 1696 C CA . VAL A 1 224 ? 13.280 1.146 7.858 1.00 90.06 224 VAL A CA 1
ATOM 1697 C C . VAL A 1 224 ? 13.221 1.981 6.581 1.00 90.06 224 VAL A C 1
ATOM 1699 O O . VAL A 1 224 ? 14.274 2.350 6.070 1.00 90.06 224 VAL A O 1
ATOM 1702 N N . LEU A 1 225 ? 12.022 2.336 6.106 1.00 86.69 225 LEU A N 1
ATOM 1703 C CA . LEU A 1 225 ? 11.847 3.163 4.910 1.00 86.69 225 LEU A CA 1
ATOM 1704 C C . LEU A 1 225 ? 12.453 4.560 5.076 1.00 86.69 225 LEU A C 1
ATOM 1706 O O . LEU A 1 225 ? 13.150 5.059 4.196 1.00 86.69 225 LEU A O 1
ATOM 1710 N N . LEU A 1 226 ? 12.206 5.196 6.221 1.00 86.88 226 LEU A N 1
ATOM 1711 C CA . LEU A 1 226 ? 12.747 6.517 6.516 1.00 86.88 226 LEU A CA 1
ATOM 1712 C C . LEU A 1 226 ? 14.276 6.480 6.642 1.00 86.88 226 LEU A C 1
ATOM 1714 O O . LEU A 1 226 ? 14.957 7.370 6.132 1.00 86.88 226 LEU A O 1
ATOM 1718 N N . SER A 1 227 ? 14.819 5.439 7.279 1.00 85.94 227 SER A N 1
ATOM 1719 C CA . SER A 1 227 ? 16.260 5.207 7.372 1.00 85.94 227 SER A CA 1
ATOM 1720 C C . SER A 1 227 ? 16.883 4.947 6.005 1.00 85.94 227 SER A C 1
ATOM 1722 O O . SER A 1 227 ? 17.943 5.501 5.726 1.00 85.94 227 SER A O 1
ATOM 1724 N N . SER A 1 228 ? 16.233 4.170 5.131 1.00 82.69 228 SER A N 1
ATOM 1725 C CA . SER A 1 228 ? 16.730 3.957 3.772 1.00 82.69 228 SER A CA 1
ATOM 1726 C C . SER A 1 228 ? 16.705 5.249 2.965 1.00 82.69 228 SER A C 1
ATOM 1728 O O . SER A 1 228 ? 17.728 5.606 2.398 1.00 82.69 228 SER A O 1
ATOM 1730 N N . LEU A 1 229 ? 15.603 6.007 2.989 1.00 80.81 229 LEU A N 1
ATOM 1731 C CA . LEU A 1 229 ? 15.521 7.304 2.306 1.00 80.81 229 LEU A CA 1
ATOM 1732 C C . LEU A 1 229 ? 16.632 8.248 2.784 1.00 80.81 229 LEU A C 1
ATOM 1734 O O . LEU A 1 229 ? 17.338 8.842 1.976 1.00 80.81 229 LEU A O 1
ATOM 1738 N N . SER A 1 230 ? 16.846 8.314 4.099 1.00 81.25 230 SER A N 1
ATOM 1739 C CA . SER A 1 230 ? 17.905 9.133 4.695 1.00 81.25 230 SER A CA 1
ATOM 1740 C C . SER A 1 230 ? 19.304 8.672 4.267 1.00 81.25 230 SER A C 1
ATOM 1742 O O . SER A 1 230 ? 20.150 9.508 3.970 1.00 81.25 230 SER A O 1
ATOM 1744 N N . TYR A 1 231 ? 19.550 7.360 4.187 1.00 82.12 231 TYR A N 1
ATOM 1745 C CA . TYR A 1 231 ? 20.818 6.805 3.706 1.00 82.12 231 TYR A CA 1
ATOM 1746 C C . TYR A 1 231 ? 21.135 7.251 2.272 1.00 82.12 231 TYR A C 1
ATOM 1748 O O . TYR A 1 231 ? 22.235 7.735 2.023 1.00 82.12 231 TYR A O 1
ATOM 1756 N N . PHE A 1 232 ? 20.178 7.157 1.344 1.00 78.88 232 PHE A N 1
ATOM 1757 C CA . PHE A 1 232 ? 20.407 7.570 -0.047 1.00 78.88 232 PHE A CA 1
ATOM 1758 C C . PHE A 1 232 ? 20.557 9.081 -0.207 1.00 78.88 232 PHE A C 1
ATOM 1760 O O . PHE A 1 232 ? 21.402 9.522 -0.982 1.00 78.88 232 PHE A O 1
ATOM 1767 N N . VAL A 1 233 ? 19.811 9.876 0.565 1.00 78.62 233 VAL A N 1
ATOM 1768 C CA . VAL A 1 233 ? 20.009 11.333 0.598 1.00 78.62 233 VAL A CA 1
ATOM 1769 C C . VAL A 1 233 ? 21.429 11.671 1.056 1.00 78.62 233 VAL A C 1
ATOM 1771 O O . VAL A 1 233 ? 22.094 12.487 0.426 1.00 78.62 233 VAL A O 1
ATOM 1774 N N . LEU A 1 234 ? 21.930 11.017 2.110 1.00 80.31 234 LEU A N 1
ATOM 1775 C CA . LEU A 1 234 ? 23.294 11.241 2.598 1.00 80.31 234 LEU A CA 1
ATOM 1776 C C . LEU A 1 234 ? 24.353 10.824 1.573 1.00 80.31 234 LEU A C 1
ATOM 1778 O O . LEU A 1 234 ? 25.326 11.546 1.391 1.00 80.31 234 LEU A O 1
ATOM 1782 N N . LEU A 1 235 ? 24.163 9.701 0.877 1.00 82.38 235 LEU A N 1
ATOM 1783 C CA . LEU A 1 235 ? 25.066 9.295 -0.202 1.00 82.38 235 LEU A CA 1
ATOM 1784 C C . LEU A 1 235 ? 25.166 10.359 -1.300 1.00 82.38 235 LEU A C 1
ATOM 1786 O O . LEU A 1 235 ? 26.276 10.681 -1.712 1.00 82.38 235 LEU A O 1
ATOM 1790 N N . GLY A 1 236 ? 24.035 10.943 -1.711 1.00 75.62 236 GLY A N 1
ATOM 1791 C CA . GLY A 1 236 ? 24.017 12.037 -2.684 1.00 75.62 236 GLY A CA 1
ATOM 1792 C C . GLY A 1 236 ? 24.751 13.290 -2.196 1.00 75.62 236 GLY A C 1
ATOM 1793 O O . GLY A 1 236 ? 25.442 13.936 -2.974 1.00 75.62 236 GLY A O 1
ATOM 1794 N N . VAL A 1 237 ? 24.671 13.605 -0.898 1.00 79.06 237 VAL A N 1
ATOM 1795 C CA . VAL A 1 237 ? 25.409 14.733 -0.292 1.00 79.06 237 VAL A CA 1
ATOM 1796 C C . VAL A 1 237 ? 26.924 14.505 -0.297 1.00 79.06 237 VAL A C 1
ATOM 1798 O O . VAL A 1 237 ? 27.683 15.460 -0.443 1.00 79.06 237 VAL A O 1
ATOM 1801 N N . PHE A 1 238 ? 27.370 13.259 -0.132 1.00 83.62 238 PHE A N 1
ATOM 1802 C CA . PHE A 1 238 ? 28.792 12.905 -0.073 1.00 83.62 238 PHE A CA 1
ATOM 1803 C C . PHE A 1 238 ? 29.368 12.401 -1.405 1.00 83.62 238 PHE A C 1
ATOM 1805 O O . PHE A 1 238 ? 30.492 11.906 -1.408 1.00 83.62 238 PHE A O 1
ATOM 1812 N N . ASP A 1 239 ? 28.609 12.489 -2.503 1.00 81.50 239 ASP A N 1
ATOM 1813 C CA . ASP A 1 239 ? 28.960 11.924 -3.819 1.00 81.50 239 ASP A CA 1
ATOM 1814 C C . ASP A 1 239 ? 29.438 10.457 -3.734 1.00 81.50 239 ASP A C 1
ATOM 1816 O O . ASP A 1 239 ? 30.378 10.001 -4.386 1.00 81.50 239 ASP A O 1
ATOM 1820 N N . ALA A 1 240 ? 28.800 9.701 -2.840 1.00 81.12 240 ALA A N 1
ATOM 1821 C CA . ALA A 1 240 ? 29.138 8.320 -2.549 1.00 81.12 240 ALA A CA 1
ATOM 1822 C C . ALA A 1 240 ? 28.160 7.373 -3.249 1.00 81.12 240 ALA A C 1
ATOM 1824 O O . ALA A 1 240 ? 26.961 7.630 -3.348 1.00 81.12 240 ALA A O 1
ATOM 1825 N N . ARG A 1 241 ? 28.655 6.215 -3.695 1.00 77.69 241 ARG A N 1
ATOM 1826 C CA . ARG A 1 241 ? 27.806 5.178 -4.295 1.00 77.69 241 ARG A CA 1
ATOM 1827 C C . ARG A 1 241 ? 27.283 4.211 -3.230 1.00 77.69 241 ARG A C 1
ATOM 1829 O O . ARG A 1 241 ? 28.030 3.852 -2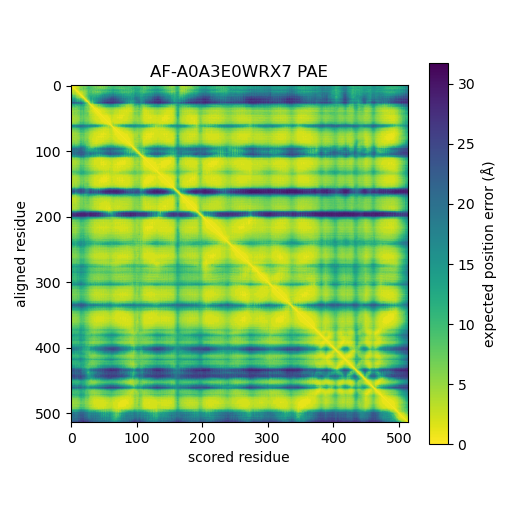.316 1.00 77.69 241 ARG A O 1
ATOM 1836 N N . PRO A 1 242 ? 26.027 3.746 -3.338 1.00 74.62 242 PRO A N 1
ATOM 1837 C CA . PRO A 1 242 ? 25.488 2.768 -2.405 1.00 74.62 242 PRO A CA 1
ATOM 1838 C C . PRO A 1 242 ? 26.243 1.445 -2.508 1.00 74.62 242 PRO A C 1
ATOM 1840 O O . PRO A 1 242 ? 26.477 0.920 -3.597 1.00 74.62 242 PRO A O 1
ATOM 1843 N N . ALA A 1 243 ? 26.589 0.869 -1.359 1.00 80.00 243 ALA A N 1
ATOM 1844 C CA . ALA A 1 243 ? 27.197 -0.453 -1.322 1.00 80.00 243 ALA A CA 1
ATOM 1845 C C . ALA A 1 243 ? 26.153 -1.523 -1.689 1.00 80.00 243 ALA A C 1
ATOM 1847 O O . ALA A 1 243 ? 25.075 -1.583 -1.091 1.00 80.00 243 ALA A O 1
ATOM 1848 N N . ALA A 1 244 ? 26.486 -2.418 -2.626 1.00 77.94 244 ALA A N 1
ATOM 1849 C CA . ALA A 1 244 ? 25.590 -3.495 -3.068 1.00 77.94 244 ALA A CA 1
ATOM 1850 C C . ALA A 1 244 ? 25.107 -4.391 -1.907 1.00 77.94 244 ALA A C 1
ATOM 1852 O O . ALA A 1 244 ? 23.969 -4.865 -1.898 1.00 77.94 244 ALA A O 1
ATOM 1853 N N . THR A 1 245 ? 25.946 -4.571 -0.882 1.00 84.44 245 THR A N 1
ATOM 1854 C CA . THR A 1 245 ? 25.607 -5.298 0.349 1.00 84.44 245 THR A CA 1
ATOM 1855 C C . THR A 1 245 ? 24.454 -4.645 1.109 1.00 84.44 245 THR A C 1
ATOM 1857 O O . THR A 1 245 ? 23.535 -5.343 1.532 1.00 84.44 245 THR A O 1
ATOM 1860 N N . VAL A 1 246 ? 24.443 -3.314 1.237 1.00 83.38 246 VAL A N 1
ATOM 1861 C CA . VAL A 1 246 ? 23.366 -2.572 1.914 1.00 83.38 246 VAL A CA 1
ATOM 1862 C C . VAL A 1 246 ? 22.037 -2.782 1.190 1.00 83.38 246 VAL A C 1
ATOM 1864 O O . VAL A 1 246 ? 21.030 -3.076 1.833 1.00 83.38 246 VAL A O 1
ATOM 1867 N N . MET A 1 247 ? 22.040 -2.722 -0.145 1.00 78.50 247 MET A N 1
ATOM 1868 C CA . MET A 1 247 ? 20.839 -2.963 -0.950 1.00 78.50 247 MET A CA 1
ATOM 1869 C C . MET A 1 247 ? 20.271 -4.371 -0.728 1.00 78.50 247 MET A C 1
ATOM 1871 O O . MET A 1 247 ? 19.060 -4.544 -0.577 1.00 78.50 247 MET A O 1
ATOM 1875 N N . HIS A 1 248 ? 21.141 -5.381 -0.658 1.00 83.50 248 HIS A N 1
ATOM 1876 C CA . HIS A 1 248 ? 20.736 -6.755 -0.371 1.00 83.50 248 HIS A CA 1
ATOM 1877 C C . HIS A 1 248 ? 20.081 -6.891 1.016 1.00 83.50 248 HIS A C 1
ATOM 1879 O O . HIS A 1 248 ? 18.989 -7.454 1.130 1.00 83.50 248 HIS A O 1
ATOM 1885 N N . TYR A 1 249 ? 20.697 -6.330 2.063 1.00 85.56 249 TYR A N 1
ATOM 1886 C CA . TYR A 1 249 ? 20.143 -6.377 3.420 1.00 85.56 249 TYR A CA 1
ATOM 1887 C C . TYR A 1 249 ? 18.812 -5.629 3.544 1.00 85.56 249 TYR A C 1
ATOM 1889 O O . TYR A 1 249 ? 17.901 -6.126 4.205 1.00 85.56 249 TYR A O 1
ATOM 1897 N N . LEU A 1 250 ? 18.657 -4.479 2.878 1.00 84.38 250 LEU A N 1
ATOM 1898 C CA . LEU A 1 250 ? 17.383 -3.756 2.841 1.00 84.38 250 LEU A CA 1
ATOM 1899 C C . LEU A 1 250 ? 16.278 -4.600 2.190 1.00 84.38 250 LEU A C 1
ATOM 1901 O O . LEU A 1 250 ? 15.192 -4.714 2.759 1.00 84.38 250 LEU A O 1
ATOM 1905 N N . LYS A 1 251 ? 16.557 -5.250 1.050 1.00 82.88 251 LYS A N 1
ATOM 1906 C CA . LYS A 1 251 ? 15.598 -6.147 0.375 1.00 82.88 251 LYS A CA 1
ATOM 1907 C C . LYS A 1 251 ? 15.173 -7.309 1.292 1.00 82.88 251 LYS A C 1
ATOM 1909 O O . LYS A 1 251 ? 13.984 -7.621 1.368 1.00 82.88 251 LYS A O 1
ATOM 1914 N N . LEU A 1 252 ? 16.108 -7.903 2.043 1.00 87.06 252 LEU A N 1
ATOM 1915 C CA . LEU A 1 252 ? 15.799 -8.948 3.030 1.00 87.06 252 LEU A CA 1
ATOM 1916 C C . LEU A 1 252 ? 14.945 -8.432 4.195 1.00 87.06 252 LEU A C 1
ATOM 1918 O O . LEU A 1 252 ? 13.942 -9.058 4.539 1.00 87.06 252 LEU A O 1
ATOM 1922 N N . LEU A 1 253 ? 15.310 -7.293 4.790 1.00 89.62 253 LEU A N 1
ATOM 1923 C CA . LEU A 1 253 ? 14.553 -6.675 5.886 1.00 89.62 253 LEU A CA 1
ATOM 1924 C C . LEU A 1 253 ? 13.100 -6.405 5.478 1.00 89.62 253 LEU A C 1
ATOM 1926 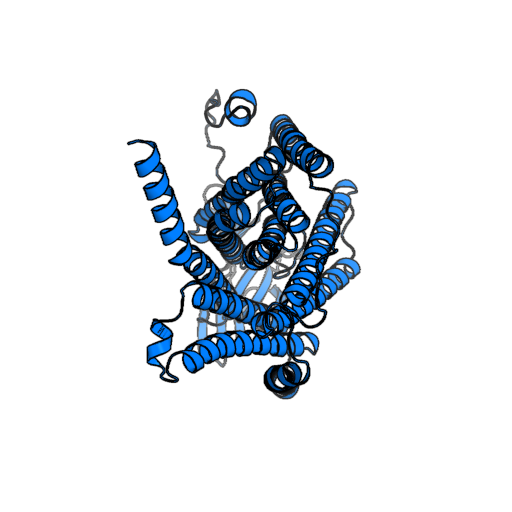O O . LEU A 1 253 ? 12.178 -6.752 6.219 1.00 89.62 253 LEU A O 1
ATOM 1930 N N . TRP A 1 254 ? 12.890 -5.862 4.277 1.00 86.44 254 TRP A N 1
ATOM 1931 C CA . TRP A 1 254 ? 11.556 -5.651 3.715 1.00 86.44 254 TRP A CA 1
ATOM 1932 C C . TRP A 1 254 ? 10.774 -6.946 3.548 1.00 86.44 254 TRP A C 1
ATOM 1934 O O . TRP A 1 254 ? 9.605 -7.003 3.929 1.00 86.44 254 TRP A O 1
ATOM 1944 N N . ALA A 1 255 ? 11.411 -8.000 3.035 1.00 88.25 255 ALA A N 1
ATOM 1945 C CA . ALA A 1 255 ? 10.758 -9.291 2.888 1.00 88.25 255 ALA A CA 1
ATOM 1946 C C . ALA A 1 255 ? 10.299 -9.854 4.244 1.00 88.25 255 ALA A C 1
ATOM 1948 O O . ALA A 1 255 ? 9.149 -10.274 4.372 1.00 88.25 255 ALA A O 1
ATOM 1949 N N . PHE A 1 256 ? 11.140 -9.805 5.283 1.00 91.81 256 PHE A N 1
ATOM 1950 C CA . PHE A 1 256 ? 10.764 -10.282 6.619 1.00 91.81 256 PHE A CA 1
ATOM 1951 C C . PHE A 1 256 ? 9.644 -9.454 7.255 1.00 91.81 256 PHE A C 1
ATOM 1953 O O . PHE A 1 256 ? 8.715 -10.020 7.838 1.00 91.81 256 PHE A O 1
ATOM 1960 N N . LEU A 1 257 ? 9.684 -8.128 7.110 1.00 93.44 257 LEU A N 1
ATOM 1961 C CA . LEU A 1 257 ? 8.610 -7.254 7.579 1.00 93.44 257 LEU A CA 1
ATOM 1962 C C . LEU A 1 257 ? 7.295 -7.534 6.842 1.00 93.44 257 LEU A C 1
ATOM 1964 O O . LEU A 1 257 ? 6.251 -7.646 7.484 1.00 93.44 257 LEU A O 1
ATOM 1968 N N . ALA A 1 258 ? 7.336 -7.715 5.519 1.00 92.69 258 ALA A N 1
ATOM 1969 C CA . ALA A 1 258 ? 6.163 -8.057 4.721 1.00 92.69 258 ALA A CA 1
ATOM 1970 C C . ALA A 1 258 ? 5.565 -9.409 5.142 1.00 92.69 258 ALA A C 1
ATOM 1972 O O . ALA A 1 258 ? 4.354 -9.501 5.351 1.00 92.69 258 ALA A O 1
ATOM 1973 N N . LEU A 1 259 ? 6.397 -10.436 5.349 1.00 94.19 259 LEU A N 1
ATOM 1974 C CA . LEU A 1 259 ? 5.954 -11.735 5.868 1.00 94.19 259 LEU A CA 1
ATOM 1975 C C . LEU A 1 259 ? 5.280 -11.594 7.241 1.00 94.19 259 LEU A C 1
ATOM 1977 O O . LEU A 1 259 ? 4.220 -12.180 7.464 1.00 94.19 259 LEU A O 1
ATOM 1981 N N . ALA A 1 260 ? 5.847 -10.785 8.142 1.00 96.19 260 ALA A N 1
ATOM 1982 C CA . ALA A 1 260 ? 5.268 -10.533 9.459 1.00 96.19 260 ALA A CA 1
ATOM 1983 C C . ALA A 1 260 ? 3.909 -9.813 9.370 1.00 96.19 260 ALA A C 1
ATOM 1985 O O . ALA A 1 260 ? 2.952 -10.229 10.028 1.00 96.19 260 ALA A O 1
ATOM 1986 N N . VAL A 1 261 ? 3.784 -8.784 8.521 1.00 96.31 261 VAL A N 1
ATOM 1987 C CA . VAL A 1 261 ? 2.503 -8.098 8.272 1.00 96.31 261 VAL A CA 1
ATOM 1988 C C . VAL A 1 261 ? 1.469 -9.071 7.710 1.00 96.31 261 VAL A C 1
ATOM 1990 O O . VAL A 1 261 ? 0.351 -9.118 8.213 1.00 96.31 261 VAL A O 1
ATOM 1993 N N . LEU A 1 262 ? 1.823 -9.884 6.711 1.00 96.38 262 LEU A N 1
ATOM 1994 C CA . LEU A 1 262 ? 0.902 -10.838 6.083 1.00 96.38 262 LEU A CA 1
ATOM 1995 C C . LEU A 1 262 ? 0.458 -11.938 7.059 1.00 96.38 262 LEU A C 1
ATOM 1997 O O . LEU A 1 262 ? -0.727 -12.274 7.121 1.00 96.38 262 LEU A O 1
ATOM 2001 N N . ALA A 1 263 ? 1.370 -12.446 7.890 1.00 95.38 263 ALA A N 1
ATOM 2002 C CA . ALA A 1 263 ? 1.034 -13.396 8.945 1.00 95.38 263 ALA A CA 1
ATOM 2003 C C . ALA A 1 263 ? 0.000 -12.806 9.926 1.00 95.38 263 ALA A C 1
ATOM 2005 O O . ALA A 1 263 ? -1.014 -13.441 10.238 1.00 95.38 263 ALA A O 1
ATOM 2006 N N . LEU A 1 264 ? 0.197 -11.558 10.361 1.00 95.88 264 LEU A N 1
ATOM 2007 C CA . LEU A 1 264 ? -0.742 -10.865 11.248 1.00 95.88 264 LEU A CA 1
ATOM 2008 C C . LEU A 1 264 ? -2.054 -10.499 10.544 1.00 95.88 264 LEU A C 1
ATOM 2010 O O . LEU A 1 264 ? -3.115 -10.581 11.167 1.00 95.88 264 LEU A O 1
ATOM 2014 N N . ALA A 1 265 ? -2.010 -10.158 9.256 1.00 96.00 265 ALA A N 1
ATOM 2015 C CA . ALA A 1 265 ? -3.179 -9.827 8.447 1.00 96.00 265 ALA A CA 1
ATOM 2016 C C . ALA A 1 265 ? -4.123 -11.024 8.261 1.00 96.00 265 ALA A C 1
ATOM 2018 O O . ALA A 1 265 ? -5.336 -10.831 8.203 1.00 96.00 265 ALA A O 1
ATOM 2019 N N . GLY A 1 266 ? -3.613 -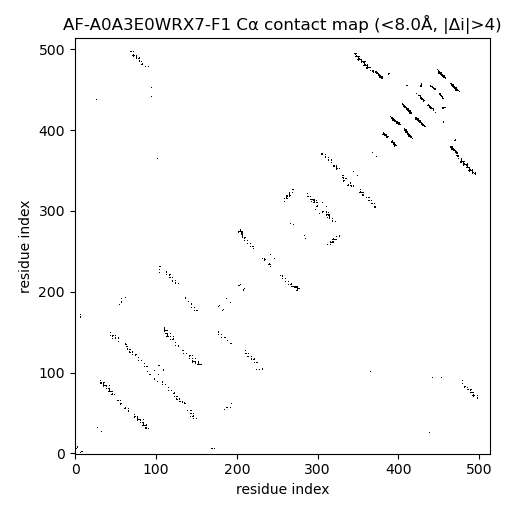12.260 8.221 1.00 94.62 266 GLY A N 1
ATOM 2020 C CA . GLY A 1 266 ? -4.483 -13.440 8.249 1.00 94.62 266 GLY A CA 1
ATOM 2021 C C . GLY A 1 266 ? -4.959 -13.806 9.664 1.00 94.62 266 GLY A C 1
ATOM 2022 O O . GLY A 1 266 ? -6.134 -14.106 9.864 1.00 94.62 266 GLY A O 1
ATOM 2023 N N . ALA A 1 267 ? -4.114 -13.673 10.694 1.00 94.12 267 ALA A N 1
ATOM 2024 C CA . ALA A 1 267 ? -4.498 -14.023 12.068 1.00 94.12 267 ALA A CA 1
ATOM 2025 C C . ALA A 1 267 ? -5.516 -13.041 12.687 1.00 94.12 267 ALA A C 1
ATOM 2027 O O . ALA A 1 267 ? -6.498 -13.442 13.321 1.00 94.12 267 ALA A O 1
ATOM 2028 N N . GLY A 1 268 ? -5.292 -11.738 12.506 1.00 93.62 268 GLY A N 1
ATOM 2029 C CA . GLY A 1 268 ? -6.042 -10.653 13.143 1.00 93.62 268 GLY A CA 1
ATOM 2030 C C . GLY A 1 268 ? -7.561 -10.719 12.928 1.00 93.62 268 GLY A C 1
ATOM 2031 O O . GLY A 1 268 ? -8.317 -10.647 13.905 1.00 93.62 268 GLY A O 1
ATOM 2032 N N . PRO A 1 269 ? -8.059 -10.891 11.687 1.00 92.31 269 PRO A N 1
ATOM 2033 C CA . PRO A 1 269 ? -9.490 -11.002 11.406 1.00 92.31 269 PRO A CA 1
ATOM 2034 C C . PRO A 1 269 ? -10.195 -12.187 12.083 1.00 92.31 269 PRO A C 1
ATOM 2036 O O . PRO A 1 269 ? -11.412 -12.109 12.298 1.00 92.31 269 PRO A O 1
ATOM 2039 N N . LEU A 1 270 ? -9.462 -13.250 12.435 1.00 92.38 270 LEU A N 1
ATOM 2040 C CA . LEU A 1 270 ? -9.987 -14.488 13.028 1.00 92.38 270 LEU A CA 1
ATOM 2041 C C . LEU A 1 270 ? -10.111 -14.421 14.561 1.00 92.38 270 LEU A C 1
ATOM 2043 O O . LEU A 1 270 ? -10.981 -15.083 15.144 1.00 92.38 270 LEU A O 1
ATOM 2047 N N . LEU A 1 271 ? -9.293 -13.577 15.198 1.00 93.44 271 LEU A N 1
ATOM 2048 C CA . LEU A 1 271 ? -9.300 -13.316 16.641 1.00 93.44 271 LEU A CA 1
ATOM 2049 C C . LEU A 1 271 ? -10.548 -12.553 17.091 1.00 93.44 271 LEU A C 1
ATOM 2051 O O . LEU A 1 271 ? -11.079 -11.722 16.357 1.00 93.44 271 LEU A O 1
ATOM 2055 N N . ARG A 1 272 ? -11.019 -12.772 18.316 1.00 92.06 272 ARG A N 1
ATOM 2056 C CA . ARG A 1 272 ? -12.144 -12.034 18.919 1.00 92.06 272 ARG A CA 1
ATOM 2057 C C . ARG A 1 272 ? -11.678 -10.801 19.704 1.00 92.06 272 ARG A C 1
ATOM 2059 O O . ARG A 1 272 ? -10.537 -10.712 20.148 1.00 92.06 272 ARG A O 1
ATOM 2066 N N . TRP A 1 273 ? -12.574 -9.821 19.833 1.00 91.44 273 TRP A N 1
ATOM 2067 C CA . TRP A 1 273 ? -12.379 -8.669 20.725 1.00 91.44 273 TRP A CA 1
ATOM 2068 C C . TRP A 1 273 ? -12.539 -9.106 22.185 1.00 91.44 273 TRP A C 1
ATOM 2070 O O . TRP A 1 273 ? -13.327 -10.014 22.439 1.00 91.44 273 TRP A O 1
ATOM 2080 N N . LYS A 1 274 ? -11.902 -8.405 23.134 1.00 88.50 274 LYS A N 1
ATOM 2081 C CA . LYS A 1 274 ? -11.959 -8.695 24.590 1.00 88.50 274 LYS A CA 1
ATOM 2082 C C . LYS A 1 274 ? -11.345 -10.033 25.023 1.00 88.50 274 LYS A C 1
ATOM 2084 O O . LYS A 1 274 ? -11.600 -10.479 26.136 1.00 88.50 274 LYS A O 1
ATOM 2089 N N . GLY A 1 275 ? -10.523 -10.641 24.178 1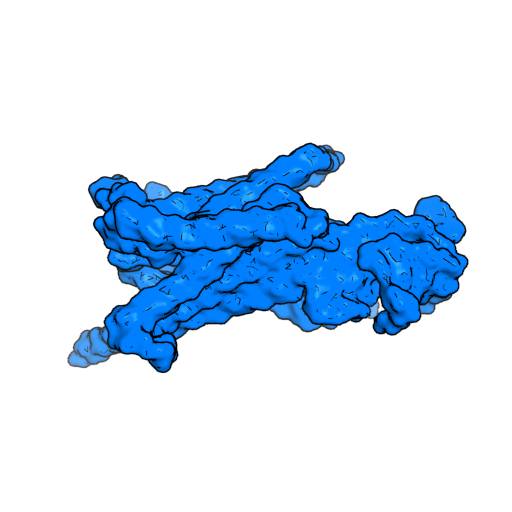.00 89.62 275 GLY A N 1
ATOM 2090 C CA . GLY A 1 275 ? -9.928 -11.945 24.449 1.00 89.62 275 GLY A CA 1
ATOM 2091 C C . GLY A 1 275 ? -10.527 -13.058 23.596 1.00 89.62 275 GLY A C 1
ATOM 2092 O O . GLY A 1 275 ? -11.665 -12.978 23.129 1.00 89.62 275 GLY A O 1
ATOM 2093 N N . ASP A 1 276 ? -9.733 -14.097 23.384 1.00 91.38 276 ASP A N 1
ATOM 2094 C CA . ASP A 1 276 ? -10.118 -15.307 22.671 1.00 91.38 276 ASP A CA 1
ATOM 2095 C C . ASP A 1 276 ? -9.629 -16.549 23.420 1.00 91.38 276 ASP A C 1
ATOM 2097 O O . ASP A 1 276 ? -8.668 -16.494 24.187 1.00 91.38 276 ASP A O 1
ATOM 2101 N N . ASP A 1 277 ? -10.289 -17.678 23.178 1.00 91.19 277 ASP A N 1
ATOM 2102 C CA . ASP A 1 277 ? -9.884 -18.962 23.746 1.00 91.19 277 ASP A CA 1
ATOM 2103 C C . ASP A 1 277 ? -8.736 -19.568 22.925 1.00 91.19 277 ASP A C 1
ATOM 2105 O O . ASP A 1 277 ? -8.830 -19.701 21.700 1.00 91.19 277 ASP A O 1
ATOM 2109 N N . ALA A 1 278 ? -7.656 -19.968 23.601 1.00 90.62 278 ALA A N 1
ATOM 2110 C CA . ALA A 1 278 ? -6.463 -20.498 22.946 1.00 90.62 278 ALA A CA 1
ATOM 2111 C C . ALA A 1 278 ? -6.751 -21.795 22.170 1.00 90.62 278 ALA A C 1
ATOM 2113 O O . ALA A 1 278 ? -6.235 -21.972 21.067 1.00 90.62 278 ALA A O 1
ATOM 2114 N N . ARG A 1 279 ? -7.617 -22.683 22.685 1.00 91.31 279 ARG A N 1
ATOM 2115 C CA . ARG A 1 279 ? -7.951 -23.948 22.002 1.00 91.31 279 ARG A CA 1
ATOM 2116 C C . ARG A 1 279 ? -8.746 -23.694 20.724 1.00 91.31 279 ARG A C 1
ATOM 2118 O O . ARG A 1 279 ? -8.461 -24.304 19.692 1.00 91.31 279 ARG A O 1
ATOM 2125 N N . ARG A 1 280 ? -9.721 -22.780 20.764 1.00 90.69 280 ARG A N 1
ATOM 2126 C CA . ARG A 1 280 ? -10.452 -22.315 19.576 1.00 90.69 280 ARG A CA 1
ATOM 2127 C C . ARG A 1 280 ? -9.489 -21.721 18.556 1.00 90.69 280 ARG A C 1
ATOM 2129 O O . ARG A 1 280 ? -9.609 -22.036 17.373 1.00 90.69 280 ARG A O 1
ATOM 2136 N N . LEU A 1 281 ? -8.574 -20.862 19.007 1.00 87.50 281 LEU A N 1
ATOM 2137 C CA . LEU A 1 281 ? -7.620 -20.198 18.131 1.00 87.50 281 LEU A CA 1
ATOM 2138 C C . LEU A 1 281 ? -6.729 -21.220 17.427 1.00 87.50 281 LEU A C 1
ATOM 2140 O O . LEU A 1 281 ? -6.704 -21.235 16.203 1.00 87.50 281 LEU A O 1
ATOM 2144 N N . VAL A 1 282 ? -6.090 -22.125 18.174 1.00 90.38 282 VAL A N 1
ATOM 2145 C CA . VAL A 1 282 ? -5.248 -23.187 17.603 1.00 90.38 282 VAL A CA 1
ATOM 2146 C C . VAL A 1 282 ? -6.023 -24.003 16.573 1.00 90.38 282 VAL A C 1
ATOM 2148 O O . VAL A 1 282 ? -5.508 -24.220 15.488 1.00 90.38 282 VAL A O 1
ATOM 2151 N N . ARG A 1 283 ? -7.279 -24.381 16.845 1.00 88.75 283 ARG A N 1
ATOM 2152 C CA . ARG A 1 283 ? -8.102 -25.153 15.896 1.00 88.75 283 ARG A CA 1
ATOM 2153 C C . ARG A 1 283 ? -8.401 -24.407 14.591 1.00 88.75 283 ARG A C 1
ATOM 2155 O O . ARG A 1 283 ? -8.451 -25.026 13.535 1.00 88.75 283 ARG A O 1
ATOM 2162 N N . ILE A 1 284 ? -8.680 -23.106 14.662 1.00 86.19 284 ILE A N 1
ATOM 2163 C CA . ILE A 1 284 ? -9.023 -22.308 13.475 1.00 86.19 284 ILE A CA 1
ATOM 2164 C C . ILE A 1 284 ? -7.757 -21.941 12.697 1.00 86.19 284 ILE A C 1
ATOM 2166 O O . ILE A 1 284 ? -7.743 -22.053 11.473 1.00 86.19 284 ILE A O 1
ATOM 2170 N N . LEU A 1 285 ? -6.697 -21.519 13.395 1.00 88.62 285 LEU A N 1
ATOM 2171 C CA . LEU A 1 285 ? -5.437 -21.155 12.757 1.00 88.62 285 LEU A CA 1
ATOM 2172 C C . LEU A 1 285 ? -4.721 -22.388 12.196 1.00 88.62 285 LEU A C 1
ATOM 2174 O O . LEU A 1 285 ? -4.128 -22.264 11.134 1.00 88.62 285 LEU A O 1
ATOM 2178 N N . SER A 1 286 ? -4.794 -23.564 12.836 1.00 88.88 286 SER A N 1
ATOM 2179 C CA . SER A 1 286 ? -4.070 -24.760 12.378 1.00 88.88 286 SER A CA 1
ATOM 2180 C C . SER A 1 286 ? -4.460 -25.163 10.964 1.00 88.88 286 SER A C 1
ATOM 2182 O O . SER A 1 286 ? -3.577 -25.446 10.173 1.00 88.88 286 SER A O 1
ATOM 2184 N N . ILE A 1 287 ? -5.746 -25.107 10.604 1.00 86.75 287 ILE A N 1
ATOM 2185 C CA . ILE A 1 287 ? -6.195 -25.422 9.240 1.00 86.75 287 ILE A CA 1
ATOM 2186 C C . ILE A 1 287 ? -5.559 -24.451 8.241 1.00 86.75 287 ILE A C 1
ATOM 2188 O O . ILE A 1 287 ? -4.962 -24.880 7.256 1.00 86.75 287 ILE A O 1
ATOM 2192 N N . GLY A 1 288 ? -5.652 -23.144 8.501 1.00 88.38 288 GLY A N 1
ATOM 2193 C CA . GLY A 1 288 ? -5.081 -22.147 7.600 1.00 88.38 288 GLY A CA 1
ATOM 2194 C C . GLY A 1 288 ? -3.554 -22.240 7.524 1.00 88.38 288 GLY A C 1
ATOM 2195 O O . GLY A 1 288 ? -3.007 -22.181 6.427 1.00 88.38 288 GLY A O 1
ATOM 2196 N N . VAL A 1 289 ? -2.870 -22.458 8.650 1.00 90.94 289 VAL A N 1
ATOM 2197 C CA . VAL A 1 289 ? -1.412 -22.645 8.717 1.00 90.94 289 VAL A CA 1
ATOM 2198 C C . VAL A 1 289 ? -1.002 -23.908 7.966 1.00 90.94 289 VAL A C 1
ATOM 2200 O O . VAL A 1 289 ? -0.097 -23.841 7.146 1.00 90.94 289 VAL A O 1
ATOM 2203 N N . SER A 1 290 ? -1.687 -25.036 8.164 1.00 91.50 290 SER A N 1
ATOM 2204 C CA . SER A 1 290 ? -1.398 -26.290 7.463 1.00 91.50 290 SER A CA 1
ATOM 2205 C C . SER A 1 290 ? -1.565 -26.153 5.952 1.00 91.50 290 SER A C 1
ATOM 2207 O O . SER A 1 290 ? -0.681 -26.575 5.216 1.00 91.50 290 SER A O 1
ATOM 2209 N N . VAL A 1 291 ? -2.646 -25.524 5.477 1.00 91.31 291 VAL A N 1
ATOM 2210 C CA . VAL A 1 291 ? -2.844 -25.292 4.034 1.00 91.31 291 VAL A CA 1
ATOM 2211 C C . VAL A 1 291 ? -1.791 -24.328 3.479 1.00 91.31 291 VAL A C 1
ATOM 2213 O O . VAL A 1 291 ? -1.302 -24.527 2.372 1.00 91.31 291 VAL A O 1
ATOM 2216 N N . SER A 1 292 ? -1.395 -23.317 4.253 1.00 92.19 292 SER A N 1
ATOM 2217 C CA . SER A 1 292 ? -0.362 -22.350 3.858 1.00 92.19 292 SER A CA 1
ATOM 2218 C C . SER A 1 292 ? 1.027 -22.985 3.777 1.00 92.19 292 SER A C 1
ATOM 2220 O O . SER A 1 292 ? 1.752 -22.755 2.813 1.00 92.19 292 SER A O 1
ATOM 2222 N N . LEU A 1 293 ? 1.381 -23.822 4.758 1.00 92.94 293 LEU A N 1
ATOM 2223 C CA . LEU A 1 293 ? 2.622 -24.597 4.767 1.00 92.94 293 LEU A CA 1
ATOM 2224 C C . LEU A 1 293 ? 2.640 -25.608 3.624 1.00 92.94 293 LEU A C 1
ATOM 2226 O O . LEU A 1 293 ? 3.635 -25.694 2.915 1.00 92.94 293 LEU A O 1
ATOM 2230 N N . LEU A 1 294 ? 1.531 -26.318 3.394 1.00 93.50 294 LEU A N 1
ATOM 2231 C CA . LEU A 1 294 ? 1.408 -27.232 2.263 1.00 93.50 294 LEU A CA 1
ATOM 2232 C C . LEU A 1 294 ? 1.574 -26.485 0.935 1.00 93.50 294 LEU A C 1
ATOM 2234 O O . LEU A 1 294 ? 2.321 -26.940 0.080 1.00 93.50 294 LEU A O 1
ATOM 2238 N N . GLY A 1 295 ? 0.939 -25.320 0.778 1.00 90.25 295 GLY A N 1
ATOM 2239 C CA . GLY A 1 295 ? 1.097 -24.478 -0.407 1.00 90.25 295 GLY A CA 1
ATOM 2240 C C . GLY A 1 295 ? 2.546 -24.041 -0.637 1.00 90.25 295 GLY A C 1
ATOM 2241 O O . GLY A 1 295 ? 3.037 -24.153 -1.756 1.00 90.25 295 GLY A O 1
ATOM 2242 N N . ALA A 1 296 ? 3.249 -23.628 0.424 1.00 91.56 296 ALA A N 1
ATOM 2243 C CA . ALA A 1 296 ? 4.671 -23.287 0.369 1.00 91.56 296 ALA A CA 1
ATOM 2244 C C . ALA A 1 296 ? 5.557 -24.499 0.016 1.00 91.56 296 ALA A C 1
ATOM 2246 O O . ALA A 1 296 ? 6.480 -24.390 -0.788 1.00 91.56 296 ALA A O 1
ATOM 2247 N N . MET A 1 297 ? 5.274 -25.676 0.582 1.00 91.50 297 MET A N 1
ATOM 2248 C CA . MET A 1 297 ? 6.012 -26.908 0.278 1.00 91.50 297 MET A CA 1
ATOM 2249 C C . MET A 1 297 ? 5.787 -27.356 -1.167 1.00 91.50 297 MET A C 1
ATOM 2251 O O . MET A 1 297 ? 6.742 -27.690 -1.865 1.00 91.50 297 MET A O 1
ATOM 2255 N N . VAL A 1 298 ? 4.536 -27.322 -1.633 1.00 91.25 298 VAL A N 1
ATOM 2256 C CA . VAL A 1 298 ? 4.176 -27.660 -3.014 1.00 91.25 298 VAL A CA 1
ATOM 2257 C C . VAL A 1 298 ? 4.843 -26.692 -3.986 1.00 91.25 298 VAL A C 1
ATOM 2259 O O . VAL A 1 298 ? 5.416 -27.147 -4.974 1.00 91.25 298 VAL A O 1
ATOM 2262 N N . SER A 1 299 ? 4.844 -25.383 -3.702 1.00 88.25 299 SER A N 1
ATOM 2263 C CA . SER A 1 299 ? 5.532 -24.415 -4.563 1.00 88.25 299 SER A CA 1
ATOM 2264 C C . SER A 1 299 ? 7.036 -24.666 -4.619 1.00 88.25 299 SER A C 1
ATOM 2266 O O . SER A 1 299 ? 7.608 -24.631 -5.700 1.00 88.25 299 SER A O 1
ATOM 2268 N N . MET A 1 300 ? 7.669 -24.964 -3.482 1.00 88.25 300 MET A N 1
ATOM 2269 C CA . MET A 1 300 ? 9.110 -25.213 -3.424 1.00 88.25 300 MET A CA 1
ATOM 2270 C C . MET A 1 300 ? 9.514 -26.502 -4.151 1.00 88.25 300 MET A C 1
ATOM 2272 O O . MET A 1 300 ? 10.567 -26.546 -4.780 1.00 88.25 300 MET A O 1
ATOM 2276 N N . HIS A 1 301 ? 8.702 -27.558 -4.047 1.00 88.81 301 HIS A N 1
ATOM 2277 C CA . HIS A 1 301 ? 9.048 -28.873 -4.585 1.00 88.81 301 HIS A CA 1
ATOM 2278 C C . HIS A 1 301 ? 8.705 -29.029 -6.071 1.00 88.81 301 HIS A C 1
ATOM 2280 O O . HIS A 1 301 ? 9.480 -29.620 -6.817 1.00 88.81 301 HIS A O 1
ATOM 2286 N N . PHE A 1 302 ? 7.555 -28.508 -6.509 1.00 86.38 302 PHE A N 1
ATOM 2287 C CA . PHE A 1 302 ? 7.042 -28.749 -7.862 1.00 86.38 302 PHE A CA 1
ATOM 2288 C C . PHE A 1 302 ? 7.261 -27.588 -8.832 1.00 86.38 302 PHE A C 1
ATOM 2290 O O . PHE A 1 302 ? 7.051 -27.761 -10.032 1.00 86.38 302 PHE A O 1
ATOM 2297 N N . VAL A 1 303 ? 7.671 -26.411 -8.351 1.00 84.06 303 VAL A N 1
ATOM 2298 C CA . VAL A 1 303 ? 7.876 -25.242 -9.209 1.00 84.06 303 VAL A CA 1
ATOM 2299 C C . VAL A 1 303 ? 9.357 -24.880 -9.246 1.00 84.06 303 VAL A C 1
ATOM 2301 O O . VAL A 1 303 ? 9.904 -24.260 -8.335 1.00 84.06 303 VAL A O 1
ATOM 2304 N N . SER A 1 304 ? 10.017 -25.270 -10.336 1.00 81.25 304 SER A N 1
ATOM 2305 C CA . SER A 1 304 ? 11.434 -24.986 -10.571 1.00 81.25 304 SER A CA 1
ATOM 2306 C C . SER A 1 304 ? 11.712 -23.479 -10.553 1.00 81.25 304 SER A C 1
ATOM 2308 O O . SER A 1 304 ? 11.032 -22.722 -11.245 1.00 81.25 304 SER A O 1
ATOM 2310 N N . GLY A 1 305 ? 12.734 -23.051 -9.808 1.00 77.69 305 GLY A N 1
ATOM 2311 C CA . GLY A 1 305 ? 13.158 -21.646 -9.728 1.00 77.69 305 GLY A CA 1
ATOM 2312 C C . GLY A 1 305 ? 12.536 -20.838 -8.583 1.00 77.69 305 GLY A C 1
ATOM 2313 O O . GLY A 1 305 ? 12.906 -19.682 -8.392 1.00 77.69 305 GLY A O 1
ATOM 2314 N N . VAL A 1 306 ? 11.639 -21.420 -7.777 1.00 83.31 306 VAL A N 1
ATOM 2315 C CA . VAL A 1 306 ? 11.090 -20.744 -6.590 1.00 83.31 306 VAL A CA 1
ATOM 2316 C C . VAL A 1 306 ? 12.061 -20.866 -5.412 1.00 83.31 306 VAL A C 1
ATOM 2318 O O . VAL A 1 306 ? 12.395 -21.963 -4.971 1.00 83.31 306 VAL A O 1
ATOM 2321 N N . SER A 1 307 ? 12.499 -19.730 -4.863 1.00 86.69 307 SER A N 1
ATOM 2322 C CA . SER A 1 307 ? 13.347 -19.705 -3.663 1.00 86.69 307 SER A CA 1
ATOM 2323 C C . SER A 1 307 ? 12.570 -20.084 -2.392 1.00 86.69 307 SER A C 1
ATOM 2325 O O . SER A 1 307 ? 11.337 -20.035 -2.347 1.00 86.69 307 SER A O 1
ATOM 2327 N N . PHE A 1 308 ? 13.283 -20.409 -1.308 1.00 89.06 308 PHE A N 1
ATOM 2328 C CA . PHE A 1 308 ? 12.663 -20.652 0.002 1.00 89.06 308 PHE A CA 1
ATOM 2329 C C . PHE A 1 308 ? 11.818 -19.455 0.468 1.00 89.06 308 PHE A C 1
ATOM 2331 O O . PHE A 1 308 ? 10.660 -19.609 0.853 1.00 89.06 308 PHE A O 1
ATOM 2338 N N . LEU A 1 309 ? 12.373 -18.243 0.365 1.00 87.94 309 LEU A N 1
ATOM 2339 C CA . LEU A 1 309 ? 11.686 -17.013 0.758 1.00 87.94 309 LEU A CA 1
ATOM 2340 C C . LEU A 1 309 ? 10.436 -16.759 -0.097 1.00 87.94 309 LEU A C 1
ATOM 2342 O O . LEU A 1 309 ? 9.402 -16.344 0.425 1.00 87.94 309 LEU A O 1
ATOM 2346 N N . ALA A 1 310 ? 10.504 -17.059 -1.395 1.00 87.75 310 ALA A N 1
ATOM 2347 C CA . ALA A 1 310 ? 9.347 -16.967 -2.272 1.00 87.75 310 ALA A CA 1
ATOM 2348 C C . ALA A 1 310 ? 8.263 -17.994 -1.916 1.00 87.75 310 ALA A C 1
ATOM 2350 O O . ALA A 1 310 ? 7.083 -17.659 -1.875 1.00 87.75 310 ALA A O 1
ATOM 2351 N N . SER A 1 311 ? 8.652 -19.219 -1.567 1.00 91.44 311 SER A N 1
ATOM 2352 C CA . SER A 1 311 ? 7.713 -20.248 -1.109 1.00 91.44 311 SER A CA 1
ATOM 2353 C C . SER A 1 311 ? 6.990 -19.830 0.176 1.00 91.44 311 SER A C 1
ATOM 2355 O O . SER A 1 311 ? 5.773 -19.988 0.281 1.00 91.44 311 SER A O 1
ATOM 2357 N N . LEU A 1 312 ? 7.700 -19.202 1.124 1.00 92.88 312 LEU A N 1
ATOM 2358 C CA . LEU A 1 312 ? 7.068 -18.584 2.295 1.00 92.88 312 LEU A CA 1
ATOM 2359 C C . LEU A 1 312 ? 6.078 -17.483 1.895 1.00 92.88 312 LEU A C 1
ATOM 2361 O O . LEU A 1 312 ? 4.982 -17.431 2.451 1.00 92.88 312 LEU A O 1
ATOM 2365 N N . GLY A 1 313 ? 6.435 -16.648 0.913 1.00 92.75 313 GLY A N 1
ATOM 2366 C CA . GLY A 1 313 ? 5.558 -15.628 0.328 1.00 92.75 313 GLY A CA 1
ATOM 2367 C C . GLY A 1 313 ? 4.242 -16.204 -0.207 1.00 92.75 313 GLY A C 1
ATOM 2368 O O . GLY A 1 313 ? 3.168 -15.703 0.128 1.00 92.75 313 GLY A O 1
ATOM 2369 N N . VAL A 1 314 ? 4.309 -17.306 -0.963 1.00 93.38 314 VAL A N 1
ATOM 2370 C CA . VAL A 1 314 ? 3.124 -18.042 -1.446 1.00 93.38 314 VAL A CA 1
ATOM 2371 C C . VAL A 1 314 ? 2.282 -18.542 -0.271 1.00 93.38 314 VAL A C 1
ATOM 2373 O O . VAL A 1 314 ? 1.068 -18.328 -0.247 1.00 93.38 314 VAL A O 1
ATOM 2376 N N . GLY A 1 315 ? 2.918 -19.153 0.731 1.00 95.44 315 GLY A N 1
ATOM 2377 C CA . GLY A 1 315 ? 2.236 -19.641 1.928 1.00 95.44 315 GLY A CA 1
ATOM 2378 C C . GLY A 1 315 ? 1.481 -18.536 2.670 1.00 95.44 315 GLY A C 1
ATOM 2379 O O . GLY A 1 315 ? 0.290 -18.681 2.944 1.00 95.44 315 GLY A O 1
ATOM 2380 N N . VAL A 1 316 ? 2.123 -17.397 2.953 1.00 95.00 316 VAL A N 1
ATOM 2381 C CA . VAL A 1 316 ? 1.454 -16.294 3.666 1.00 95.00 316 VAL A CA 1
ATOM 2382 C C . VAL A 1 316 ? 0.399 -15.575 2.816 1.00 95.00 316 VAL A C 1
ATOM 2384 O O . VAL A 1 316 ? -0.565 -15.046 3.367 1.00 95.00 316 VAL A O 1
ATOM 2387 N N . ALA A 1 317 ? 0.515 -15.576 1.486 1.00 95.75 317 ALA A N 1
ATOM 2388 C CA . ALA A 1 317 ? -0.552 -15.078 0.619 1.00 95.75 317 ALA A CA 1
ATOM 2389 C C . ALA A 1 317 ? -1.801 -15.969 0.734 1.00 95.75 317 ALA A C 1
ATOM 2391 O O . ALA A 1 317 ? -2.897 -15.471 1.004 1.00 95.75 317 ALA A O 1
ATOM 2392 N N . LEU A 1 318 ? -1.633 -17.294 0.638 1.00 95.50 318 LEU A N 1
ATOM 2393 C CA . LEU A 1 318 ? -2.721 -18.258 0.843 1.00 95.50 318 LEU A CA 1
ATOM 2394 C C . LEU A 1 318 ? -3.344 -18.120 2.236 1.00 95.50 318 LEU A C 1
ATOM 2396 O O . LEU A 1 318 ? -4.568 -18.114 2.365 1.00 95.50 318 LEU A O 1
ATOM 2400 N N . TRP A 1 319 ? -2.521 -17.928 3.268 1.00 96.19 319 TRP A N 1
ATOM 2401 C CA . TRP A 1 319 ? -2.968 -17.671 4.636 1.00 96.19 319 TRP A CA 1
ATOM 2402 C C . TRP A 1 319 ? -3.955 -16.503 4.726 1.00 96.19 319 TRP A C 1
ATOM 2404 O O . TRP A 1 319 ? -5.039 -16.637 5.309 1.00 96.19 319 TRP A O 1
ATOM 2414 N N . VAL A 1 320 ? -3.611 -15.357 4.132 1.00 97.44 320 VAL A N 1
ATOM 2415 C CA . VAL A 1 320 ? -4.473 -14.168 4.138 1.00 97.44 320 VAL A CA 1
ATOM 2416 C C . VAL A 1 320 ? -5.745 -14.416 3.322 1.00 97.44 320 VAL A C 1
ATOM 2418 O O . VAL A 1 320 ? -6.835 -14.062 3.782 1.00 97.44 320 VAL A O 1
ATOM 2421 N N . MET A 1 321 ? -5.645 -15.082 2.164 1.00 96.12 321 MET A N 1
ATOM 2422 C CA . MET A 1 321 ? -6.811 -15.422 1.335 1.00 96.12 321 MET A CA 1
ATOM 2423 C C . MET A 1 321 ? -7.806 -16.316 2.079 1.00 96.12 321 MET A C 1
ATOM 2425 O O . MET A 1 321 ? -9.003 -16.018 2.125 1.00 96.12 321 MET A O 1
ATOM 2429 N N . LEU A 1 322 ? -7.312 -17.379 2.717 1.00 95.19 322 LEU A N 1
ATOM 2430 C CA . LEU A 1 322 ? -8.123 -18.304 3.509 1.00 95.19 322 LEU A CA 1
ATOM 2431 C C . LEU A 1 322 ? -8.765 -17.599 4.702 1.00 95.19 322 LEU A C 1
ATOM 2433 O O . LEU A 1 322 ? -9.940 -17.819 4.990 1.00 95.19 322 LEU A O 1
ATOM 2437 N N . SER A 1 323 ? -8.028 -16.709 5.365 1.00 94.81 323 SER A N 1
ATOM 2438 C CA . SER A 1 323 ? -8.532 -15.944 6.508 1.00 94.81 323 SER A CA 1
ATOM 2439 C C . SER A 1 323 ? -9.650 -14.975 6.109 1.00 94.81 323 SER A C 1
ATOM 2441 O O . SER A 1 323 ? -10.673 -14.884 6.797 1.00 94.81 323 SER A O 1
ATOM 2443 N N . ALA A 1 324 ? -9.505 -14.291 4.970 1.00 95.06 324 ALA A N 1
ATOM 2444 C CA . ALA A 1 324 ? -10.541 -13.424 4.412 1.00 95.06 324 ALA A CA 1
ATOM 2445 C C . ALA A 1 324 ? -11.786 -14.226 3.990 1.00 95.06 324 ALA A C 1
ATOM 2447 O O . ALA A 1 324 ? -12.909 -13.859 4.353 1.00 95.06 324 ALA A O 1
ATOM 2448 N N . GLY A 1 325 ? -11.594 -15.359 3.305 1.00 93.38 325 GLY A N 1
ATOM 2449 C CA . GLY A 1 325 ? -12.673 -16.273 2.920 1.00 93.38 325 GLY A CA 1
ATOM 2450 C C . GLY A 1 325 ? -13.417 -16.844 4.130 1.00 93.38 325 GLY A C 1
ATOM 2451 O O . GLY A 1 325 ? -14.648 -16.799 4.188 1.00 93.38 325 GLY A O 1
ATOM 2452 N N . TRP A 1 326 ? -12.685 -17.283 5.156 1.00 92.00 326 TRP A N 1
ATOM 2453 C CA . TRP A 1 326 ? -13.266 -17.758 6.411 1.00 92.00 326 TRP A CA 1
ATOM 2454 C C . TRP A 1 326 ? -14.086 -16.673 7.103 1.00 92.00 326 TRP A C 1
ATOM 2456 O O . TRP A 1 326 ? -15.150 -16.951 7.654 1.00 92.00 326 TRP A O 1
ATOM 2466 N N . ARG A 1 327 ? -13.634 -15.414 7.069 1.00 91.25 327 ARG A N 1
ATOM 2467 C CA . ARG A 1 327 ? -14.375 -14.306 7.678 1.00 91.25 327 ARG A CA 1
ATOM 2468 C C . ARG A 1 327 ? -15.716 -14.054 6.986 1.00 91.25 327 ARG A C 1
ATOM 2470 O O . ARG A 1 327 ? -16.693 -13.762 7.680 1.00 91.25 327 ARG A O 1
ATOM 2477 N N . LEU A 1 328 ? -15.773 -14.181 5.660 1.00 92.50 328 LEU A N 1
ATOM 2478 C CA . LEU A 1 328 ? -17.026 -14.124 4.902 1.00 92.50 328 LEU A CA 1
ATOM 2479 C C . LEU A 1 328 ? -17.929 -15.315 5.249 1.00 92.50 328 LEU A C 1
ATOM 2481 O O . LEU A 1 328 ? -19.109 -15.130 5.554 1.00 92.50 328 LEU A O 1
ATOM 2485 N N . TRP A 1 329 ? -17.357 -16.520 5.293 1.00 89.81 329 TRP A N 1
ATOM 2486 C CA . TRP A 1 329 ? -18.073 -17.746 5.642 1.00 89.81 329 TRP A CA 1
ATOM 2487 C C . TRP A 1 329 ? -18.665 -17.719 7.058 1.00 89.81 329 TRP A C 1
ATOM 2489 O O . TRP A 1 329 ? -19.825 -18.077 7.251 1.00 89.81 329 TRP A O 1
ATOM 2499 N N . ASP A 1 330 ? -17.915 -17.237 8.050 1.00 87.31 330 ASP A N 1
ATOM 2500 C CA . ASP A 1 330 ? -18.389 -17.092 9.431 1.00 87.31 330 ASP A CA 1
ATOM 2501 C C . ASP A 1 330 ? -19.604 -16.152 9.514 1.00 87.31 330 ASP A C 1
ATOM 2503 O O . ASP A 1 330 ? -20.561 -16.436 10.234 1.00 87.31 330 ASP A O 1
ATOM 2507 N N . GLY A 1 331 ? -19.621 -15.080 8.713 1.00 84.38 331 GLY A N 1
ATOM 2508 C CA . GLY A 1 331 ? -20.780 -14.192 8.594 1.00 84.38 331 GLY A CA 1
ATOM 2509 C C . GLY A 1 331 ? -22.018 -14.894 8.025 1.00 84.38 331 GLY A C 1
ATOM 2510 O O . GLY A 1 331 ? -23.116 -14.731 8.553 1.00 84.38 331 GLY A O 1
ATOM 2511 N N . VAL A 1 332 ? -21.850 -15.718 6.988 1.00 86.44 332 VAL A N 1
ATOM 2512 C CA . VAL A 1 332 ? -22.940 -16.520 6.394 1.00 86.44 332 VAL A CA 1
ATOM 2513 C C . VAL A 1 332 ? -23.468 -17.554 7.383 1.00 86.44 332 VAL A C 1
ATOM 2515 O O . VAL A 1 332 ? -24.682 -17.720 7.538 1.00 86.44 332 VAL A O 1
ATOM 2518 N N . ARG A 1 333 ? -22.555 -18.239 8.078 1.00 84.75 333 ARG A N 1
ATOM 2519 C CA . ARG A 1 333 ? -22.876 -19.300 9.033 1.00 84.75 333 ARG A CA 1
ATOM 2520 C C . ARG A 1 333 ? -23.718 -18.797 10.204 1.00 84.75 333 ARG A C 1
ATOM 2522 O O . ARG A 1 333 ? -24.541 -19.561 10.705 1.00 84.75 333 ARG A O 1
ATOM 2529 N N . GLN A 1 334 ? -23.494 -17.557 10.635 1.00 79.12 334 GLN A N 1
ATOM 2530 C CA . GLN A 1 334 ? -24.228 -16.928 11.736 1.00 79.12 334 GLN A CA 1
ATOM 2531 C C . GLN A 1 334 ? -25.626 -16.451 11.335 1.00 79.12 334 GLN A C 1
ATOM 2533 O O . GLN A 1 334 ? -26.491 -16.400 12.200 1.00 79.12 334 GLN A O 1
ATOM 2538 N N . ASN A 1 335 ? -25.843 -16.110 10.060 1.00 71.56 335 ASN A N 1
ATOM 2539 C CA . ASN A 1 335 ? -27.094 -15.491 9.625 1.00 71.56 335 ASN A CA 1
ATOM 2540 C C . ASN A 1 335 ? -28.122 -16.505 9.108 1.00 71.56 335 ASN A C 1
ATOM 2542 O O . ASN A 1 335 ? -29.279 -16.362 9.451 1.00 71.56 335 ASN A O 1
ATOM 2546 N N . ASP A 1 336 ? -27.718 -17.506 8.308 1.00 71.69 336 ASP A N 1
ATOM 2547 C CA . ASP A 1 336 ? -28.658 -18.497 7.727 1.00 71.69 336 ASP A CA 1
ATOM 2548 C C . ASP A 1 336 ? -27.985 -19.770 7.146 1.00 71.69 336 ASP A C 1
ATOM 2550 O O . ASP A 1 336 ? -28.670 -20.661 6.648 1.00 71.69 336 ASP A O 1
ATOM 2554 N N . ARG A 1 337 ? -26.640 -19.872 7.138 1.00 76.88 337 ARG A N 1
ATOM 2555 C CA . ARG A 1 337 ? -25.844 -20.943 6.475 1.00 76.88 337 ARG A CA 1
ATOM 2556 C C . ARG A 1 337 ? -26.100 -21.137 4.968 1.00 76.88 337 ARG A C 1
ATOM 2558 O O . ARG A 1 337 ? -25.586 -22.085 4.383 1.00 76.88 337 ARG A O 1
ATOM 2565 N N . ARG A 1 338 ? -26.847 -20.240 4.321 1.00 81.88 338 ARG A N 1
ATOM 2566 C CA . ARG A 1 338 ? -27.149 -20.281 2.880 1.00 81.88 338 ARG A CA 1
ATOM 2567 C C . ARG A 1 338 ? -26.311 -19.249 2.123 1.00 81.88 338 ARG A C 1
ATOM 2569 O O . ARG A 1 338 ? -26.208 -18.107 2.562 1.00 81.88 338 ARG A O 1
ATOM 2576 N N . LEU A 1 339 ? -25.773 -19.618 0.958 1.00 79.69 339 LEU A N 1
ATOM 2577 C CA . LEU A 1 339 ? -24.930 -18.740 0.127 1.00 79.69 339 LEU A CA 1
ATOM 2578 C C . LEU A 1 339 ? -25.560 -17.373 -0.219 1.00 79.69 339 LEU A C 1
ATOM 2580 O O . LEU A 1 339 ? -24.833 -16.382 -0.160 1.00 79.69 339 LEU A O 1
ATOM 2584 N N . PRO A 1 340 ? -26.883 -17.242 -0.468 1.00 83.69 340 PRO A N 1
ATOM 2585 C CA . PRO A 1 340 ? -27.510 -15.933 -0.681 1.00 83.69 340 PRO A CA 1
ATOM 2586 C C . PRO A 1 340 ? -27.355 -14.949 0.493 1.00 83.69 340 PRO A C 1
ATOM 2588 O O . PRO A 1 340 ? -27.479 -13.739 0.303 1.00 83.69 340 PRO A O 1
ATOM 2591 N N . ALA A 1 341 ? -27.038 -15.425 1.705 1.00 83.19 341 ALA A N 1
ATOM 2592 C CA . ALA A 1 341 ? -26.761 -14.559 2.850 1.00 83.19 341 ALA A CA 1
ATOM 2593 C C . ALA A 1 341 ? -25.480 -13.717 2.675 1.00 83.19 341 ALA A C 1
ATOM 2595 O O . ALA A 1 341 ? -25.347 -12.689 3.339 1.00 83.19 341 ALA A O 1
ATOM 2596 N N . LEU A 1 342 ? -24.578 -14.087 1.754 1.00 84.81 342 LEU A N 1
ATOM 2597 C CA . LEU A 1 342 ? -23.393 -13.294 1.396 1.00 84.81 342 LEU A CA 1
ATOM 2598 C C . LEU A 1 342 ? -23.761 -11.870 0.958 1.00 84.81 342 LEU A C 1
ATOM 2600 O O . LEU A 1 342 ? -23.123 -10.905 1.384 1.00 84.81 342 LEU A O 1
ATOM 2604 N N . ALA A 1 343 ? -24.835 -11.723 0.176 1.00 85.06 343 ALA A N 1
ATOM 2605 C CA . ALA A 1 343 ? -25.314 -10.425 -0.302 1.00 85.06 343 ALA A CA 1
ATOM 2606 C C . ALA A 1 343 ? -25.864 -9.532 0.829 1.00 85.06 343 ALA A C 1
ATOM 2608 O O . ALA A 1 343 ? -25.976 -8.318 0.670 1.00 85.06 343 ALA A O 1
ATOM 2609 N N . ARG A 1 344 ? -26.199 -10.121 1.985 1.00 85.38 344 ARG A N 1
ATOM 2610 C CA . ARG A 1 344 ? -26.741 -9.415 3.156 1.00 85.38 344 ARG A CA 1
ATOM 2611 C C . ARG A 1 344 ? -25.658 -8.984 4.149 1.00 85.38 344 ARG A C 1
ATOM 2613 O O . ARG A 1 344 ? -25.973 -8.274 5.105 1.00 85.38 344 ARG A O 1
ATOM 2620 N N . LEU A 1 345 ? -24.403 -9.404 3.959 1.00 89.75 345 LEU A N 1
ATOM 2621 C CA . LEU A 1 345 ? -23.315 -9.031 4.862 1.00 89.75 345 LEU A CA 1
ATOM 2622 C C . LEU A 1 345 ? -23.060 -7.512 4.833 1.00 89.75 345 LEU A C 1
ATOM 2624 O O . LEU A 1 345 ? -23.134 -6.890 3.771 1.00 89.75 345 LEU A O 1
ATOM 2628 N N . PRO A 1 346 ? -22.714 -6.892 5.979 1.00 90.88 346 PRO A N 1
ATOM 2629 C CA . PRO A 1 346 ? -22.348 -5.482 6.024 1.00 90.88 346 PRO A CA 1
ATOM 2630 C C . PRO A 1 346 ? -21.197 -5.152 5.072 1.00 90.88 346 PRO A C 1
ATOM 2632 O O . PRO A 1 346 ? -20.226 -5.909 4.965 1.00 90.88 346 PRO A O 1
ATOM 2635 N N . ARG A 1 347 ? -21.261 -3.969 4.455 1.00 93.25 347 ARG A N 1
ATOM 2636 C CA . ARG A 1 347 ? -20.226 -3.471 3.537 1.00 93.25 347 ARG A CA 1
ATOM 2637 C C . ARG A 1 347 ? -18.855 -3.405 4.202 1.00 93.25 347 ARG A C 1
ATOM 2639 O O . ARG A 1 347 ? -17.861 -3.687 3.555 1.00 93.25 347 ARG A O 1
ATOM 2646 N N . ALA A 1 348 ? -18.784 -3.144 5.506 1.00 91.12 348 ALA A N 1
ATOM 2647 C CA . ALA A 1 348 ? -17.534 -3.180 6.259 1.00 91.12 348 ALA A CA 1
ATOM 2648 C C . ALA A 1 348 ? -16.876 -4.575 6.327 1.00 91.12 348 ALA A C 1
ATOM 2650 O O . ALA A 1 348 ? -15.658 -4.648 6.475 1.00 91.12 348 ALA A O 1
ATOM 2651 N N . ILE A 1 349 ? -17.643 -5.674 6.256 1.00 93.00 349 ILE A N 1
ATOM 2652 C CA . ILE A 1 349 ? -17.078 -7.036 6.211 1.00 93.00 349 ILE A CA 1
ATOM 2653 C C . ILE A 1 349 ? -16.529 -7.313 4.815 1.00 93.00 349 ILE A C 1
ATOM 2655 O O . ILE A 1 349 ? -15.384 -7.741 4.696 1.00 93.00 349 ILE A O 1
ATOM 2659 N N . TRP A 1 350 ? -17.313 -7.008 3.779 1.00 94.75 350 TRP A N 1
ATOM 2660 C CA . TRP A 1 350 ? -16.865 -7.121 2.393 1.00 94.75 350 TRP A CA 1
ATOM 2661 C C . TRP A 1 350 ? -15.651 -6.243 2.103 1.00 94.75 350 TRP A C 1
ATOM 2663 O O . TRP A 1 350 ? -14.686 -6.722 1.527 1.00 94.75 350 TRP A O 1
ATOM 2673 N N . GLY A 1 351 ? -15.658 -4.993 2.562 1.00 95.94 351 GLY A N 1
ATOM 2674 C CA . GLY A 1 351 ? -14.559 -4.058 2.361 1.00 95.94 351 GLY A CA 1
ATOM 2675 C C . GLY A 1 351 ? -13.255 -4.538 2.996 1.00 95.94 351 GLY A C 1
ATOM 2676 O O . GLY A 1 351 ? -12.208 -4.516 2.359 1.00 95.94 351 GLY A O 1
ATOM 2677 N N . MET A 1 352 ? -13.328 -5.070 4.222 1.00 96.00 352 MET A N 1
ATOM 2678 C CA . MET A 1 352 ? -12.181 -5.705 4.878 1.00 96.00 352 MET A CA 1
ATOM 2679 C C . MET A 1 352 ? -11.687 -6.929 4.095 1.00 96.00 352 MET A C 1
ATOM 2681 O O . MET A 1 352 ? -10.489 -7.032 3.843 1.00 96.00 352 MET A O 1
ATOM 2685 N N . ALA A 1 353 ? -12.591 -7.833 3.701 1.00 96.75 353 ALA A N 1
ATOM 2686 C CA . ALA A 1 353 ? -12.234 -9.055 2.986 1.00 96.75 353 ALA A CA 1
ATOM 2687 C C . ALA A 1 353 ? -11.612 -8.757 1.614 1.00 96.75 353 ALA A C 1
ATOM 2689 O O . ALA A 1 353 ? -10.553 -9.293 1.315 1.00 96.75 353 ALA A O 1
ATOM 2690 N N . LEU A 1 354 ? -12.213 -7.863 0.821 1.00 97.62 354 LEU A N 1
ATOM 2691 C CA . LEU A 1 354 ? -11.682 -7.438 -0.478 1.00 97.62 354 LEU A CA 1
ATOM 2692 C C . LEU A 1 354 ? -10.307 -6.787 -0.341 1.00 97.62 354 LEU A C 1
ATOM 2694 O O . LEU A 1 354 ? -9.407 -7.122 -1.104 1.00 97.62 354 LEU A O 1
ATOM 2698 N N . ALA A 1 355 ? -10.109 -5.930 0.666 1.00 97.81 355 ALA A N 1
ATOM 2699 C CA . ALA A 1 355 ? -8.808 -5.312 0.885 1.00 97.81 355 ALA A CA 1
ATOM 2700 C C . ALA A 1 355 ? -7.722 -6.327 1.266 1.00 97.81 355 ALA A C 1
ATOM 2702 O O . ALA A 1 355 ? -6.603 -6.242 0.772 1.00 97.81 355 ALA A O 1
ATOM 2703 N N . HIS A 1 356 ? -8.046 -7.321 2.095 1.00 98.00 356 HIS A N 1
ATOM 2704 C CA . HIS A 1 356 ? -7.081 -8.355 2.476 1.00 98.00 356 HIS A CA 1
ATOM 2705 C C . HIS A 1 356 ? -6.830 -9.358 1.340 1.00 98.00 356 HIS A C 1
ATOM 2707 O O . HIS A 1 356 ? -5.694 -9.778 1.150 1.00 98.00 356 HIS A O 1
ATOM 2713 N N . LEU A 1 357 ? -7.849 -9.701 0.543 1.00 98.06 357 LEU A N 1
ATOM 2714 C CA . LEU A 1 357 ? -7.681 -10.501 -0.675 1.00 98.06 357 LEU A CA 1
ATOM 2715 C C . LEU A 1 357 ? -6.803 -9.777 -1.698 1.00 98.06 357 LEU A C 1
ATOM 2717 O O . LEU A 1 357 ? -5.908 -10.391 -2.269 1.00 98.06 357 LEU A O 1
ATOM 2721 N N . GLY A 1 358 ? -7.011 -8.471 -1.877 1.00 97.81 358 GLY A N 1
ATOM 2722 C CA . GLY A 1 358 ? -6.169 -7.637 -2.726 1.00 97.81 358 GLY A CA 1
ATOM 2723 C C . GLY A 1 35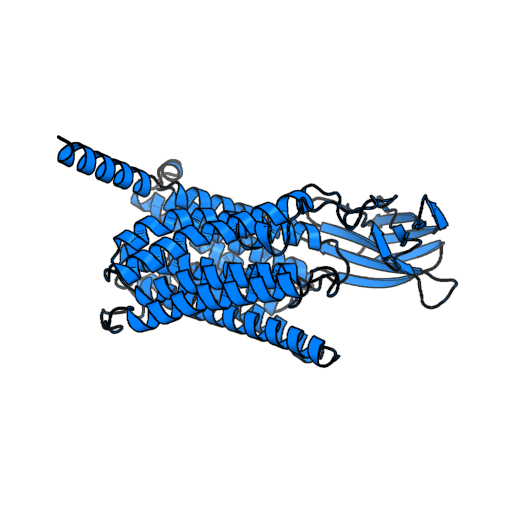8 ? -4.718 -7.582 -2.250 1.00 97.81 358 GLY A C 1
ATOM 2724 O O . GLY A 1 358 ? -3.811 -7.775 -3.055 1.00 97.81 358 GLY A O 1
ATOM 2725 N N . LEU A 1 359 ? -4.493 -7.431 -0.939 1.00 97.31 359 LEU A N 1
ATOM 2726 C CA . LEU A 1 359 ? -3.156 -7.488 -0.338 1.00 97.31 359 LEU A CA 1
ATOM 2727 C C . LEU A 1 359 ? -2.484 -8.853 -0.555 1.00 97.31 359 LEU A C 1
ATOM 2729 O O . LEU A 1 359 ? -1.307 -8.911 -0.898 1.00 97.31 359 LEU A O 1
ATOM 2733 N N . ALA A 1 360 ? -3.226 -9.948 -0.379 1.00 97.38 360 ALA A N 1
ATOM 2734 C CA . ALA A 1 360 ? -2.713 -11.295 -0.600 1.00 97.38 360 ALA A CA 1
ATOM 2735 C C . ALA A 1 360 ? -2.345 -11.536 -2.070 1.00 97.38 360 ALA A C 1
ATOM 2737 O O . ALA A 1 360 ? -1.284 -12.083 -2.366 1.00 97.38 360 ALA A O 1
ATOM 2738 N N . GLN A 1 361 ? -3.199 -11.083 -2.990 1.00 96.62 361 GLN A N 1
ATOM 2739 C CA . GLN A 1 361 ? -2.949 -11.159 -4.423 1.00 96.62 361 GLN A CA 1
ATOM 2740 C C . GLN A 1 361 ? -1.735 -10.314 -4.829 1.00 96.62 361 GLN A C 1
ATOM 2742 O O . GLN A 1 361 ? -0.906 -10.777 -5.610 1.00 96.62 361 GLN A O 1
ATOM 2747 N N . PHE A 1 362 ? -1.599 -9.108 -4.274 1.00 94.00 362 PHE A N 1
ATOM 2748 C CA . PHE A 1 362 ? -0.433 -8.255 -4.489 1.00 94.00 362 PHE A CA 1
ATOM 2749 C C . PHE A 1 362 ? 0.854 -8.920 -3.990 1.00 94.00 362 PHE A C 1
ATOM 2751 O O . PHE A 1 362 ? 1.830 -8.996 -4.734 1.00 94.00 362 PHE A O 1
ATOM 2758 N N . ALA A 1 363 ? 0.845 -9.468 -2.771 1.00 92.94 363 ALA A N 1
ATOM 2759 C CA . ALA A 1 363 ? 1.989 -10.185 -2.214 1.00 92.94 363 ALA A CA 1
ATOM 2760 C C . ALA A 1 363 ? 2.390 -11.379 -3.091 1.00 92.94 363 ALA A C 1
ATOM 2762 O O . ALA A 1 363 ? 3.562 -11.522 -3.433 1.00 92.94 363 ALA A O 1
ATOM 2763 N N . LEU A 1 364 ? 1.413 -12.181 -3.529 1.00 92.19 364 LEU A N 1
ATOM 2764 C CA . LEU A 1 364 ? 1.646 -13.296 -4.444 1.00 92.19 364 LEU A CA 1
ATOM 2765 C C . LEU A 1 364 ? 2.260 -12.819 -5.768 1.00 92.19 364 LEU A C 1
ATOM 2767 O O . LEU A 1 364 ? 3.222 -13.413 -6.245 1.00 92.19 364 LEU A O 1
ATOM 2771 N N . ALA A 1 365 ? 1.750 -11.727 -6.341 1.00 90.19 365 ALA A N 1
ATOM 2772 C CA . ALA A 1 365 ? 2.279 -11.160 -7.575 1.00 90.19 365 ALA A CA 1
ATOM 2773 C C . ALA A 1 365 ? 3.743 -10.725 -7.428 1.00 90.19 365 ALA A C 1
ATOM 2775 O O . ALA A 1 365 ? 4.565 -11.085 -8.265 1.00 90.19 365 ALA A O 1
ATOM 2776 N N . VAL A 1 366 ? 4.085 -10.007 -6.352 1.00 87.06 366 VAL A N 1
ATOM 2777 C CA . VAL A 1 366 ? 5.462 -9.569 -6.066 1.00 87.06 366 VAL A CA 1
ATOM 2778 C C . VAL A 1 366 ? 6.388 -10.768 -5.867 1.00 87.06 366 VAL A C 1
ATOM 2780 O O . VAL A 1 366 ? 7.481 -10.801 -6.432 1.00 87.06 366 VAL A O 1
ATOM 2783 N N . THR A 1 367 ? 5.951 -11.776 -5.113 1.00 88.06 367 THR A N 1
ATOM 2784 C CA . THR A 1 367 ? 6.696 -13.021 -4.902 1.00 88.06 367 THR A CA 1
ATOM 2785 C C . THR A 1 367 ? 6.980 -13.756 -6.213 1.00 88.06 367 THR A C 1
ATOM 2787 O O . THR A 1 367 ? 8.127 -14.128 -6.472 1.00 88.06 367 THR A O 1
ATOM 2790 N N . LEU A 1 368 ? 5.966 -13.947 -7.061 1.00 85.81 368 LEU A N 1
ATOM 2791 C CA . LEU A 1 368 ? 6.124 -14.652 -8.334 1.00 85.81 368 LEU A CA 1
ATOM 2792 C C . LEU A 1 368 ? 6.952 -13.832 -9.331 1.00 85.81 368 LEU A C 1
ATOM 2794 O O . LEU A 1 368 ? 7.864 -14.371 -9.954 1.00 85.81 368 LEU A O 1
ATOM 2798 N N . ALA A 1 369 ? 6.695 -12.527 -9.443 1.00 84.00 369 ALA A N 1
ATOM 2799 C CA . ALA A 1 369 ? 7.453 -11.634 -10.318 1.00 84.00 369 ALA A CA 1
ATOM 2800 C C . ALA A 1 369 ? 8.941 -11.594 -9.944 1.00 84.00 369 ALA A C 1
ATOM 2802 O O . ALA A 1 369 ? 9.788 -11.599 -10.829 1.00 84.00 369 ALA A O 1
ATOM 2803 N N . SER A 1 370 ? 9.260 -11.619 -8.646 1.00 81.44 370 SER A N 1
ATOM 2804 C CA . SER A 1 370 ? 10.650 -11.621 -8.163 1.00 81.44 370 SER A CA 1
ATOM 2805 C C . SER A 1 370 ? 11.352 -12.969 -8.356 1.00 81.44 370 SER A C 1
ATOM 2807 O O . SER A 1 370 ? 12.573 -13.012 -8.432 1.00 81.44 370 SER A O 1
ATOM 2809 N N . SER A 1 371 ? 10.599 -14.073 -8.408 1.00 84.06 371 SER A N 1
ATOM 2810 C CA . SER A 1 371 ? 11.165 -15.424 -8.556 1.00 84.06 371 SER A CA 1
ATOM 2811 C C . SER A 1 371 ? 11.392 -15.810 -10.014 1.00 84.06 371 SER A C 1
ATOM 2813 O O . SER A 1 371 ? 12.359 -16.490 -10.332 1.00 84.06 371 SER A O 1
ATOM 2815 N N . PHE A 1 372 ? 10.485 -15.390 -10.897 1.00 84.81 372 PHE A N 1
ATOM 2816 C CA . PHE A 1 372 ? 10.503 -15.767 -12.312 1.00 84.81 372 PHE A CA 1
ATOM 2817 C C . PHE A 1 372 ? 10.934 -14.637 -13.240 1.00 84.81 372 PHE A C 1
ATOM 2819 O O . PHE A 1 372 ? 11.108 -14.875 -14.433 1.00 84.81 372 PHE A O 1
ATOM 2826 N N . GLY A 1 373 ? 11.049 -13.410 -12.732 1.00 84.38 373 GLY A N 1
ATOM 2827 C CA . GLY A 1 373 ? 11.543 -12.284 -13.506 1.00 84.38 373 GLY A CA 1
ATOM 2828 C C . GLY A 1 373 ? 13.018 -12.455 -13.855 1.00 84.38 373 GLY A C 1
ATOM 2829 O O . GLY A 1 373 ? 13.796 -12.997 -13.072 1.00 84.38 373 GLY A O 1
ATOM 2830 N N . SER A 1 374 ? 13.412 -11.986 -15.033 1.00 82.81 374 SER A N 1
ATOM 2831 C CA . SER A 1 374 ? 14.820 -11.942 -15.422 1.00 82.81 374 SER A CA 1
ATOM 2832 C C . SER A 1 374 ? 15.111 -10.699 -16.236 1.00 82.81 374 SER A C 1
ATOM 2834 O O . SER A 1 374 ? 14.337 -10.357 -17.123 1.00 82.81 374 SER A O 1
ATOM 2836 N N . GLU A 1 375 ? 16.252 -10.082 -15.976 1.00 84.75 375 GLU A N 1
ATOM 2837 C CA . GLU A 1 375 ? 16.776 -8.942 -16.717 1.00 84.75 375 GLU A CA 1
ATOM 2838 C C . GLU A 1 375 ? 18.197 -9.280 -17.149 1.00 84.75 375 GLU A C 1
ATOM 2840 O O . GLU A 1 375 ? 19.016 -9.699 -16.327 1.00 84.75 375 GLU A O 1
ATOM 2845 N N .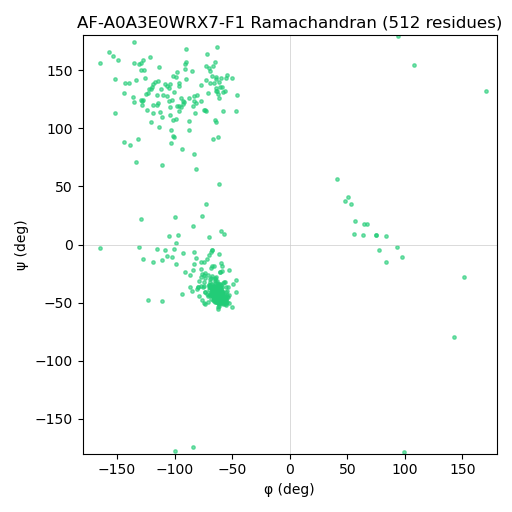 ARG A 1 376 ? 18.456 -9.200 -18.453 1.00 86.81 376 ARG A N 1
ATOM 2846 C CA . ARG A 1 376 ? 19.760 -9.503 -19.043 1.00 86.81 376 ARG A CA 1
ATOM 2847 C C . ARG A 1 376 ? 20.067 -8.493 -20.133 1.00 86.81 376 ARG A C 1
ATOM 2849 O O . ARG A 1 376 ? 19.185 -8.167 -20.922 1.00 86.81 376 ARG A O 1
ATOM 2856 N N . THR A 1 377 ? 21.315 -8.057 -20.183 1.00 89.00 377 THR A N 1
ATOM 2857 C CA . THR A 1 377 ? 21.831 -7.173 -21.227 1.00 89.00 377 THR A CA 1
ATOM 2858 C C . THR A 1 377 ? 22.825 -7.952 -22.070 1.00 89.00 377 THR A C 1
ATOM 2860 O O . THR A 1 377 ? 23.665 -8.673 -21.529 1.00 89.00 377 THR A O 1
ATOM 2863 N N . PHE A 1 378 ? 22.704 -7.827 -23.385 1.00 90.25 378 PHE A N 1
ATOM 2864 C CA . PHE A 1 378 ? 23.538 -8.510 -24.365 1.00 90.25 378 PHE A CA 1
ATOM 2865 C C . PHE A 1 378 ? 24.147 -7.485 -25.311 1.00 90.25 378 PHE A C 1
ATOM 2867 O O . PHE A 1 378 ? 23.474 -6.529 -25.676 1.00 90.25 378 PHE A O 1
ATOM 2874 N N . SER A 1 379 ? 25.390 -7.693 -25.732 1.00 91.56 379 SER A N 1
ATOM 2875 C CA . SER A 1 379 ? 25.968 -6.945 -26.850 1.00 91.56 379 SER A CA 1
ATOM 2876 C C . SER A 1 379 ? 25.620 -7.669 -28.147 1.00 91.56 379 SER A C 1
ATOM 2878 O O . SER A 1 379 ? 25.864 -8.871 -28.235 1.00 91.56 379 SER A O 1
ATOM 2880 N N . VAL A 1 380 ? 25.027 -6.961 -29.104 1.00 90.06 380 VAL A N 1
ATOM 2881 C CA . VAL A 1 380 ? 24.467 -7.520 -30.340 1.00 90.06 380 VAL A CA 1
ATOM 2882 C C . VAL A 1 380 ? 24.922 -6.757 -31.577 1.00 90.06 380 VAL A C 1
ATOM 2884 O O . VAL A 1 380 ? 25.225 -5.563 -31.510 1.00 90.06 380 VAL A O 1
ATOM 2887 N N . ILE A 1 381 ? 24.901 -7.450 -32.709 1.00 89.94 381 ILE A N 1
ATOM 2888 C CA . ILE A 1 381 ? 24.972 -6.899 -34.066 1.00 89.94 381 ILE A CA 1
ATOM 2889 C C . ILE A 1 381 ? 23.735 -7.313 -34.879 1.00 89.94 381 ILE A C 1
ATOM 2891 O O . ILE A 1 381 ? 23.032 -8.259 -34.518 1.00 89.94 381 ILE A O 1
ATOM 2895 N N . SER A 1 382 ? 23.455 -6.611 -35.982 1.00 89.31 382 SER A N 1
ATOM 2896 C CA . SER A 1 382 ? 22.387 -7.005 -36.914 1.00 89.31 382 SER A CA 1
ATOM 2897 C C . SER A 1 382 ? 22.619 -8.439 -37.414 1.00 89.31 382 SER A C 1
ATOM 2899 O O . SER A 1 382 ? 23.723 -8.794 -37.827 1.00 89.31 382 SER A O 1
ATOM 2901 N N . GLY A 1 383 ? 21.577 -9.264 -37.371 1.00 90.06 383 GLY A N 1
ATOM 2902 C CA . GLY A 1 383 ? 21.610 -10.697 -37.668 1.00 90.06 383 GLY A CA 1
ATOM 2903 C C . GLY A 1 383 ? 21.724 -11.614 -36.443 1.00 90.06 383 GLY A C 1
ATOM 2904 O O . GLY A 1 383 ? 21.530 -12.824 -36.588 1.00 90.06 383 GLY A O 1
ATOM 2905 N N . ASP A 1 384 ? 21.996 -11.082 -35.246 1.00 92.62 384 ASP A N 1
ATOM 2906 C CA . ASP A 1 384 ? 22.117 -11.896 -34.034 1.00 92.62 384 ASP A CA 1
ATOM 2907 C C . ASP A 1 384 ? 20.776 -12.472 -33.560 1.00 92.62 384 ASP A C 1
ATOM 2909 O O . ASP A 1 384 ? 19.701 -11.887 -33.716 1.00 92.62 384 ASP A O 1
ATOM 2913 N N . SER A 1 385 ? 20.854 -13.625 -32.890 1.00 92.88 385 SER A N 1
ATOM 2914 C CA . SER A 1 385 ? 19.721 -14.239 -32.200 1.00 92.88 385 SER A CA 1
ATOM 2915 C C . SER A 1 385 ? 20.050 -14.510 -30.737 1.00 92.88 385 SER A C 1
ATOM 2917 O O . SER A 1 385 ? 21.059 -15.152 -30.439 1.00 92.88 385 SER A O 1
ATOM 2919 N N . ILE A 1 386 ? 19.178 -14.085 -29.823 1.00 93.75 386 ILE A N 1
ATOM 2920 C CA . ILE A 1 386 ? 19.349 -14.275 -28.378 1.00 93.75 386 ILE A CA 1
ATOM 2921 C C . ILE A 1 386 ? 18.197 -15.096 -27.817 1.00 93.75 386 ILE A C 1
ATOM 2923 O O . ILE A 1 386 ? 17.034 -14.795 -28.078 1.00 93.75 386 ILE A O 1
ATOM 2927 N N . GLU A 1 387 ? 18.505 -16.075 -26.967 1.00 91.88 387 GLU A N 1
ATOM 2928 C CA . GLU A 1 387 ? 17.494 -16.821 -26.222 1.00 91.88 387 GLU A CA 1
ATOM 2929 C C . GLU A 1 387 ? 17.386 -16.361 -24.756 1.00 91.88 387 GLU A C 1
ATOM 2931 O O . GLU A 1 387 ? 18.350 -16.403 -23.986 1.00 91.88 387 GLU A O 1
ATOM 2936 N N . VAL A 1 388 ? 16.181 -15.964 -24.333 1.00 87.94 388 VAL A N 1
ATOM 2937 C CA . VAL A 1 388 ? 15.858 -15.619 -22.938 1.00 87.94 388 VAL A CA 1
ATOM 2938 C C . VAL A 1 388 ? 14.532 -16.258 -22.543 1.00 87.94 388 VAL A C 1
ATOM 2940 O O . VAL A 1 388 ? 13.502 -15.985 -23.150 1.00 87.94 388 VAL A O 1
ATOM 2943 N N . GLN A 1 389 ? 14.523 -17.085 -21.490 1.00 86.62 389 GLN A N 1
ATOM 2944 C CA . GLN A 1 389 ? 13.301 -17.720 -20.955 1.00 86.62 389 GLN A CA 1
ATOM 2945 C C . GLN A 1 389 ? 12.484 -18.488 -22.024 1.00 86.62 389 GLN A C 1
ATOM 2947 O O . GLN A 1 389 ? 11.248 -18.497 -21.997 1.00 86.62 389 GLN A O 1
ATOM 2952 N N . GLY A 1 390 ? 13.176 -19.112 -22.987 1.00 87.44 390 GLY A N 1
ATOM 2953 C CA . GLY A 1 390 ? 12.583 -19.841 -24.113 1.00 87.44 390 GLY A CA 1
ATOM 2954 C C . GLY A 1 390 ? 11.998 -18.959 -25.224 1.00 87.44 390 GLY A C 1
ATOM 2955 O O . GLY A 1 390 ? 11.303 -19.475 -26.098 1.00 87.44 390 GLY A O 1
ATOM 2956 N N . TYR A 1 391 ? 12.221 -17.642 -25.178 1.00 89.31 391 TYR A N 1
ATOM 2957 C CA . TYR A 1 391 ? 11.964 -16.724 -26.288 1.00 89.31 391 TYR A CA 1
ATOM 2958 C C . TYR A 1 391 ? 13.247 -16.503 -27.066 1.00 89.31 391 TYR A C 1
ATOM 2960 O O . TYR A 1 391 ? 14.285 -16.264 -26.453 1.00 89.31 391 TYR A O 1
ATOM 2968 N N . VAL A 1 392 ? 13.146 -16.520 -28.390 1.00 92.75 392 VAL A N 1
ATOM 2969 C CA . VAL A 1 392 ? 14.243 -16.160 -29.284 1.00 92.75 392 VAL A CA 1
ATOM 2970 C C . VAL A 1 392 ? 13.957 -14.781 -29.861 1.00 92.75 392 VAL A C 1
ATOM 2972 O O . VAL A 1 392 ? 12.895 -14.569 -30.452 1.00 92.75 392 VAL A O 1
ATOM 2975 N N . PHE A 1 393 ? 14.893 -13.865 -29.653 1.00 91.69 393 PHE A N 1
ATOM 2976 C CA . PHE A 1 393 ? 14.894 -12.497 -30.153 1.00 91.69 393 PHE A CA 1
ATOM 2977 C C . PHE A 1 393 ? 15.880 -12.431 -31.312 1.00 91.69 393 PHE A C 1
ATOM 2979 O O . PHE A 1 393 ? 17.077 -12.590 -31.090 1.00 91.69 393 PHE A O 1
ATOM 2986 N N . TYR A 1 394 ? 15.375 -12.238 -32.525 1.00 93.56 394 TYR A N 1
ATOM 2987 C CA . TYR A 1 394 ? 16.183 -12.020 -33.720 1.00 93.56 394 TYR A CA 1
ATOM 2988 C C . TYR A 1 394 ? 16.322 -10.520 -33.934 1.00 93.56 394 TYR A C 1
ATOM 2990 O O . TYR A 1 394 ? 15.309 -9.842 -34.097 1.00 93.56 394 TYR A O 1
ATOM 2998 N N . VAL A 1 395 ? 17.548 -10.012 -33.887 1.00 92.44 395 VAL A N 1
ATOM 2999 C CA . VAL A 1 395 ? 17.859 -8.611 -34.175 1.00 92.44 395 VAL A CA 1
ATOM 3000 C C . VAL A 1 395 ? 18.086 -8.519 -35.674 1.00 92.44 395 VAL A C 1
ATOM 3002 O O . VAL A 1 395 ? 19.147 -8.896 -36.154 1.00 92.44 395 VAL A O 1
ATOM 3005 N N . ASP A 1 396 ? 17.076 -8.097 -36.428 1.00 89.50 396 ASP A N 1
ATOM 3006 C CA . ASP A 1 396 ? 17.164 -8.071 -37.889 1.00 89.50 396 ASP A CA 1
ATOM 3007 C C . ASP A 1 396 ? 18.042 -6.912 -38.361 1.00 89.50 396 ASP A C 1
ATOM 3009 O O . ASP A 1 396 ? 18.967 -7.119 -39.145 1.00 89.50 396 ASP A O 1
ATOM 3013 N N . ASP A 1 397 ? 17.770 -5.707 -37.858 1.00 86.25 397 ASP A N 1
ATOM 3014 C CA . ASP A 1 397 ? 18.529 -4.506 -38.193 1.00 86.25 397 ASP A CA 1
ATOM 3015 C C . ASP A 1 397 ? 18.396 -3.424 -37.110 1.00 86.25 397 ASP A C 1
ATOM 3017 O O . ASP A 1 397 ? 17.519 -3.507 -36.249 1.00 86.25 397 ASP A O 1
ATOM 3021 N N . VAL A 1 398 ? 19.255 -2.405 -37.153 1.00 84.62 398 VAL A N 1
ATOM 3022 C CA . VAL A 1 398 ? 19.177 -1.216 -36.292 1.00 84.62 398 VAL A CA 1
ATOM 3023 C C . VAL A 1 398 ? 19.368 0.053 -37.136 1.00 84.62 398 VAL A C 1
ATOM 3025 O O . VAL A 1 398 ? 20.424 0.687 -37.072 1.00 84.62 398 VAL A O 1
ATOM 3028 N N . PRO A 1 399 ? 18.388 0.427 -37.978 1.00 83.38 399 PRO A N 1
ATOM 3029 C CA . PRO A 1 399 ? 18.450 1.665 -38.745 1.00 83.38 399 PRO A CA 1
ATOM 3030 C C . PRO A 1 399 ? 18.575 2.902 -37.845 1.00 83.38 399 PRO A C 1
ATOM 3032 O O . PRO A 1 399 ? 17.836 3.068 -36.872 1.00 83.38 399 PRO A O 1
ATOM 3035 N N . SER A 1 400 ? 19.475 3.812 -38.219 1.00 80.69 400 SER A N 1
ATOM 3036 C CA . SER A 1 400 ? 19.573 5.152 -37.635 1.00 80.69 400 SER A CA 1
ATOM 3037 C C . SER A 1 400 ? 18.821 6.175 -38.490 1.00 80.69 400 SER A C 1
ATOM 3039 O O . SER A 1 400 ? 18.908 6.166 -39.719 1.00 80.69 400 SER A O 1
ATOM 3041 N N . GLY A 1 401 ? 18.107 7.085 -37.835 1.00 79.00 401 GLY A N 1
ATOM 3042 C CA . GLY A 1 401 ? 17.357 8.184 -38.430 1.00 79.00 401 GLY A CA 1
ATOM 3043 C C . GLY A 1 401 ? 17.572 9.497 -37.677 1.00 79.00 401 GLY A C 1
ATOM 3044 O O . GLY A 1 401 ? 18.215 9.558 -36.629 1.00 79.00 401 GLY A O 1
ATOM 3045 N N . SER A 1 402 ? 17.032 10.587 -38.214 1.00 75.88 402 SER A N 1
ATOM 3046 C CA . SER A 1 402 ? 16.998 11.877 -37.523 1.00 75.88 402 SER A CA 1
ATOM 3047 C C . SER A 1 402 ? 15.631 12.520 -37.687 1.00 75.88 402 SER A C 1
ATOM 3049 O O . SER A 1 402 ? 15.176 12.681 -38.821 1.00 75.88 402 SER A O 1
ATOM 3051 N N . GLY A 1 403 ? 15.014 12.905 -36.573 1.00 72.88 403 GLY A N 1
ATOM 3052 C CA . GLY A 1 403 ? 13.769 13.666 -36.538 1.00 72.88 403 GLY A CA 1
ATOM 3053 C C . GLY A 1 403 ? 14.007 15.158 -36.302 1.00 72.88 403 GLY A C 1
ATOM 3054 O O . GLY A 1 403 ? 15.146 15.628 -36.201 1.00 72.88 403 GLY A O 1
ATOM 3055 N N . GLU A 1 404 ? 12.920 15.923 -36.199 1.00 75.00 404 GLU A N 1
ATOM 3056 C CA . GLU A 1 404 ? 12.989 17.332 -35.802 1.00 75.00 404 GLU A CA 1
ATOM 3057 C C . GLU A 1 404 ? 13.507 17.440 -34.361 1.00 75.00 404 GLU A C 1
ATOM 3059 O O . GLU A 1 404 ? 12.805 17.130 -33.403 1.00 75.00 404 GLU A O 1
ATOM 3064 N N . GLY A 1 405 ? 14.767 17.852 -34.213 1.00 70.75 405 GLY A N 1
ATOM 3065 C CA . GLY A 1 405 ? 15.386 18.075 -32.906 1.00 70.75 405 GLY A CA 1
ATOM 3066 C C . GLY A 1 405 ? 15.962 16.834 -32.221 1.00 70.75 405 GLY A C 1
ATOM 3067 O O . GLY A 1 405 ? 16.416 16.963 -31.092 1.00 70.75 405 GLY A O 1
ATOM 3068 N N . TYR A 1 406 ? 16.023 15.663 -32.867 1.00 71.25 406 TYR A N 1
ATOM 3069 C CA . TYR A 1 406 ? 16.626 14.458 -32.272 1.00 71.25 406 TYR A CA 1
ATOM 3070 C C . TYR A 1 406 ? 17.261 13.519 -33.308 1.00 71.25 406 TYR A C 1
ATOM 3072 O O . TYR A 1 406 ? 16.947 13.556 -34.499 1.00 71.25 406 TYR A O 1
ATOM 3080 N N . VAL A 1 407 ? 18.186 12.674 -32.852 1.00 78.00 407 VAL A N 1
ATOM 3081 C CA . VAL A 1 407 ? 18.718 11.523 -33.599 1.00 78.00 407 VAL A CA 1
ATOM 3082 C C . VAL A 1 407 ? 18.128 10.262 -32.985 1.00 78.00 407 VAL A C 1
ATOM 3084 O O . VAL A 1 407 ? 18.053 10.158 -31.764 1.00 78.00 407 VAL A O 1
ATOM 3087 N N . GLU A 1 408 ? 17.683 9.318 -33.808 1.00 82.31 408 GLU A N 1
ATOM 3088 C CA . GLU A 1 408 ? 17.118 8.055 -33.337 1.00 82.31 408 GLU A CA 1
ATOM 3089 C C . GLU A 1 408 ? 17.808 6.852 -33.969 1.00 82.31 408 GLU A C 1
ATOM 3091 O O . GLU A 1 408 ? 18.311 6.914 -35.084 1.00 82.31 408 GLU A O 1
ATOM 3096 N N . SER A 1 409 ? 17.849 5.744 -33.246 1.00 83.62 409 SER A N 1
ATOM 3097 C CA . SER A 1 409 ? 18.190 4.428 -33.772 1.00 83.62 409 SER A CA 1
ATOM 3098 C C . SER A 1 409 ? 17.108 3.458 -33.340 1.00 83.62 409 SER A C 1
ATOM 3100 O O . SER A 1 409 ? 16.793 3.368 -32.154 1.00 83.62 409 SER A O 1
ATOM 3102 N N . GLN A 1 410 ? 16.500 2.773 -34.300 1.00 84.44 410 GLN A N 1
ATOM 3103 C CA . GLN A 1 410 ? 15.369 1.885 -34.067 1.00 84.44 410 GLN A CA 1
ATOM 3104 C C . GLN A 1 410 ? 15.814 0.457 -34.350 1.00 84.44 410 GLN A C 1
ATOM 3106 O O . GLN A 1 410 ? 16.144 0.131 -35.481 1.00 84.44 410 GLN A O 1
ATOM 3111 N N . GLY A 1 411 ? 15.849 -0.401 -33.335 1.00 84.56 411 GLY A N 1
ATOM 3112 C CA . GLY A 1 411 ? 16.121 -1.822 -33.539 1.00 84.56 411 GLY A CA 1
ATOM 3113 C C . GLY A 1 411 ? 14.881 -2.521 -34.078 1.00 84.56 411 GLY A C 1
ATOM 3114 O O . GLY A 1 411 ? 13.804 -2.273 -33.564 1.00 84.56 411 GLY A O 1
ATOM 3115 N N . ILE A 1 412 ? 15.014 -3.412 -35.057 1.00 88.88 412 ILE A N 1
ATOM 3116 C CA . ILE A 1 412 ? 13.942 -4.297 -35.534 1.00 88.88 412 ILE A CA 1
ATOM 3117 C C . ILE A 1 412 ? 14.178 -5.672 -34.913 1.00 88.88 412 ILE A C 1
ATOM 3119 O O . ILE A 1 412 ? 15.125 -6.375 -35.270 1.00 88.88 412 ILE A O 1
ATOM 3123 N N . VAL A 1 413 ? 13.346 -6.049 -33.940 1.00 88.31 413 VAL A N 1
ATOM 3124 C CA . VAL A 1 413 ? 13.529 -7.270 -33.145 1.00 88.31 413 VAL A CA 1
ATOM 3125 C C . VAL A 1 413 ? 12.328 -8.199 -33.281 1.00 88.31 413 VAL A C 1
ATOM 3127 O O . VAL A 1 413 ? 11.285 -7.999 -32.653 1.00 88.31 413 VAL A O 1
ATOM 3130 N N . ARG A 1 414 ? 12.471 -9.287 -34.039 1.00 90.81 414 ARG A N 1
ATOM 3131 C CA . ARG A 1 414 ? 11.432 -10.322 -34.140 1.00 90.81 414 ARG A CA 1
ATOM 3132 C C . ARG A 1 414 ? 11.523 -11.306 -32.984 1.00 90.81 414 ARG A C 1
ATOM 3134 O O . ARG A 1 414 ? 12.558 -11.916 -32.729 1.00 90.81 414 ARG A O 1
ATOM 3141 N N . VAL A 1 415 ? 10.399 -11.520 -32.308 1.00 89.19 415 VAL A N 1
ATOM 3142 C CA . VAL A 1 415 ? 10.286 -12.430 -31.167 1.00 89.19 415 VAL A CA 1
ATOM 3143 C C . VAL A 1 415 ? 9.543 -13.690 -31.576 1.00 89.19 415 VAL A C 1
ATOM 3145 O O . VAL A 1 415 ? 8.412 -13.642 -32.067 1.00 89.19 415 VAL A O 1
ATOM 3148 N N . SER A 1 416 ? 10.148 -14.840 -31.300 1.00 89.50 416 SER A N 1
ATOM 3149 C CA . SER A 1 416 ? 9.525 -16.150 -31.479 1.00 89.50 416 SER A CA 1
ATOM 3150 C C . SER A 1 416 ? 9.615 -16.993 -30.209 1.00 89.50 416 SER A C 1
ATOM 3152 O O . SER A 1 416 ? 10.447 -16.754 -29.333 1.00 89.50 416 SER A O 1
ATOM 3154 N N . ARG A 1 417 ? 8.745 -17.996 -30.087 1.00 88.12 417 ARG A N 1
ATOM 3155 C CA . ARG A 1 417 ? 8.815 -19.010 -29.029 1.00 88.12 417 ARG A CA 1
ATOM 3156 C C . ARG A 1 417 ? 8.390 -20.355 -29.584 1.00 88.12 417 ARG A C 1
ATOM 3158 O O . ARG A 1 417 ? 7.328 -20.450 -30.191 1.00 88.12 417 ARG A O 1
ATOM 3165 N N . ALA A 1 418 ? 9.198 -21.388 -29.344 1.00 88.38 418 ALA A N 1
ATOM 3166 C CA . ALA A 1 418 ? 8.958 -22.735 -29.871 1.00 88.38 418 ALA A CA 1
ATOM 3167 C C . ALA A 1 418 ? 8.682 -22.741 -31.394 1.00 88.38 418 ALA A C 1
ATOM 3169 O O . ALA A 1 418 ? 7.774 -23.417 -31.868 1.00 88.38 418 ALA A O 1
ATOM 3170 N N . GLY A 1 419 ? 9.428 -21.925 -32.149 1.00 86.94 419 GLY A N 1
ATOM 3171 C CA . GLY A 1 419 ? 9.290 -21.794 -33.604 1.00 86.94 419 GLY A CA 1
ATOM 3172 C C . GLY A 1 419 ? 8.099 -20.955 -34.086 1.00 86.94 419 GLY A C 1
ATOM 3173 O O . GLY A 1 419 ? 7.988 -20.705 -35.281 1.00 86.94 419 GLY A O 1
ATOM 3174 N N . VAL A 1 420 ? 7.227 -20.481 -33.190 1.00 88.25 420 VAL A N 1
ATOM 3175 C CA . VAL A 1 420 ? 6.077 -19.636 -33.544 1.00 88.25 420 VAL A CA 1
ATOM 3176 C C . VAL A 1 420 ? 6.445 -18.164 -33.384 1.00 88.25 420 VAL A C 1
ATOM 3178 O O . VAL A 1 420 ? 6.878 -17.747 -32.307 1.00 88.25 420 VAL A O 1
ATOM 3181 N N . PHE A 1 421 ? 6.255 -17.372 -34.440 1.00 88.56 421 PHE A N 1
ATOM 3182 C CA . PHE A 1 421 ? 6.377 -15.914 -34.387 1.00 88.56 421 PHE A CA 1
ATOM 3183 C C . PHE A 1 421 ? 5.305 -15.317 -33.469 1.00 88.56 421 PHE A C 1
ATOM 3185 O O . PHE A 1 421 ? 4.130 -15.674 -33.559 1.00 88.56 421 PHE A O 1
ATOM 3192 N N . LEU A 1 422 ? 5.714 -14.422 -32.571 1.00 84.88 422 LEU A N 1
ATOM 3193 C CA . LEU A 1 422 ? 4.829 -13.817 -31.578 1.00 84.88 422 LEU A CA 1
ATOM 3194 C C . LEU A 1 422 ? 4.577 -12.337 -31.847 1.00 84.88 422 LEU A C 1
ATOM 3196 O O . LEU A 1 422 ? 3.429 -11.902 -31.770 1.00 84.88 422 LEU A O 1
ATOM 3200 N N . ALA A 1 423 ? 5.641 -11.574 -32.090 1.00 84.44 423 ALA A N 1
ATOM 3201 C CA . ALA A 1 423 ? 5.584 -10.135 -32.302 1.00 84.44 423 ALA A CA 1
ATOM 3202 C C . ALA A 1 423 ? 6.890 -9.630 -32.923 1.00 84.44 423 ALA A C 1
ATOM 3204 O O . ALA A 1 423 ? 7.946 -10.233 -32.737 1.00 84.44 423 ALA A O 1
ATOM 3205 N N . GLU A 1 424 ? 6.808 -8.493 -33.599 1.00 86.06 424 GLU A N 1
ATOM 3206 C CA . GLU A 1 424 ? 7.951 -7.649 -33.927 1.00 86.06 424 GLU A CA 1
ATOM 3207 C C . GLU A 1 424 ? 7.980 -6.498 -32.921 1.00 86.06 424 GLU A C 1
ATOM 3209 O O . GLU A 1 424 ? 6.942 -5.907 -32.610 1.00 86.06 424 GLU A O 1
ATOM 3214 N N . LEU A 1 425 ? 9.148 -6.253 -32.341 1.00 82.75 425 LEU A N 1
ATOM 3215 C CA . LEU A 1 425 ? 9.393 -5.196 -31.378 1.00 82.75 425 LEU A CA 1
ATOM 3216 C C . LEU A 1 425 ? 10.378 -4.220 -32.000 1.00 82.75 425 LEU A C 1
ATOM 3218 O O . LEU A 1 425 ? 11.448 -4.640 -32.424 1.00 82.75 425 LEU A O 1
ATOM 3222 N N . ASN A 1 426 ? 10.028 -2.939 -31.988 1.00 83.62 426 ASN A N 1
ATOM 3223 C CA . ASN A 1 426 ? 10.849 -1.872 -32.544 1.00 83.62 426 ASN A CA 1
ATOM 3224 C C . ASN A 1 426 ? 11.408 -0.955 -31.435 1.00 83.62 426 ASN A C 1
ATOM 3226 O O . ASN A 1 426 ? 10.902 0.154 -31.278 1.00 83.62 426 ASN A O 1
ATOM 3230 N N . PRO A 1 427 ? 12.334 -1.421 -30.563 1.00 80.31 427 PRO A N 1
ATOM 3231 C CA . PRO A 1 427 ? 12.903 -0.584 -29.508 1.00 80.31 427 PRO A CA 1
ATOM 3232 C C . PRO A 1 427 ? 13.679 0.595 -30.095 1.00 80.31 427 PRO A C 1
ATOM 3234 O O . PRO A 1 427 ? 14.537 0.420 -30.956 1.00 80.31 427 PRO A O 1
ATOM 3237 N N . GLU A 1 428 ? 13.420 1.787 -29.574 1.00 76.88 428 GLU A N 1
ATOM 3238 C CA . GLU A 1 428 ? 14.061 3.017 -30.036 1.00 76.88 428 GLU A CA 1
ATOM 3239 C C . GLU A 1 428 ? 15.063 3.534 -29.008 1.00 76.88 428 GLU A C 1
ATOM 3241 O O . GLU A 1 428 ? 14.782 3.547 -27.809 1.00 76.88 428 GLU A O 1
ATOM 3246 N N . HIS A 1 429 ? 16.213 3.985 -29.499 1.00 77.06 429 HIS A N 1
ATOM 3247 C CA . HIS A 1 429 ? 17.207 4.775 -28.788 1.00 77.06 429 HIS A CA 1
ATOM 3248 C C . HIS A 1 429 ? 17.206 6.181 -29.389 1.00 77.06 429 HIS A C 1
ATOM 3250 O O . HIS A 1 429 ? 17.619 6.350 -30.537 1.00 77.06 429 HIS A O 1
ATOM 3256 N N . ARG A 1 430 ? 16.724 7.191 -28.655 1.00 75.94 430 ARG A N 1
ATOM 3257 C CA . ARG A 1 430 ? 16.718 8.588 -29.127 1.00 75.94 430 ARG A CA 1
ATOM 3258 C C . ARG A 1 430 ? 17.628 9.469 -28.291 1.00 75.94 430 ARG A C 1
ATOM 3260 O O . ARG A 1 430 ? 17.625 9.356 -27.070 1.00 75.94 430 ARG A O 1
ATOM 3267 N N . VAL A 1 431 ? 18.327 10.382 -28.954 1.00 71.25 431 VAL A N 1
ATOM 3268 C CA . VAL A 1 431 ? 19.157 11.423 -28.344 1.00 71.25 431 VAL A CA 1
ATOM 3269 C C . VAL A 1 431 ? 18.678 12.778 -28.857 1.00 71.25 431 VAL A C 1
ATOM 3271 O O . VAL A 1 431 ? 18.760 13.060 -30.057 1.00 71.25 431 VAL A O 1
ATOM 3274 N N . ASP A 1 432 ? 18.159 13.611 -27.956 1.00 69.75 432 ASP A N 1
ATOM 3275 C CA . ASP A 1 432 ? 17.690 14.953 -28.301 1.00 69.75 432 ASP A CA 1
ATOM 3276 C C . ASP A 1 432 ? 18.871 15.903 -28.578 1.00 69.75 432 ASP A C 1
ATOM 3278 O O . ASP A 1 432 ? 19.924 15.871 -27.942 1.00 69.75 432 ASP A O 1
ATOM 3282 N N . ARG A 1 433 ? 18.717 16.782 -29.570 1.00 63.00 433 ARG A N 1
ATOM 3283 C CA . ARG A 1 433 ? 19.723 17.775 -29.965 1.00 63.00 433 ARG A CA 1
ATOM 3284 C C . ARG A 1 433 ? 19.607 19.002 -29.057 1.00 63.00 433 ARG A C 1
ATOM 3286 O O . ARG A 1 433 ? 19.044 20.013 -29.454 1.00 63.00 433 ARG A O 1
ATOM 3293 N N . GLY A 1 434 ? 20.132 18.913 -27.838 1.00 55.38 434 GLY A N 1
ATOM 3294 C CA . GLY A 1 434 ? 20.164 20.037 -26.887 1.00 55.38 434 GLY A CA 1
ATOM 3295 C C . GLY A 1 434 ? 20.150 19.605 -25.423 1.00 55.38 434 GLY A C 1
ATOM 3296 O O . GLY A 1 434 ? 20.755 20.266 -24.583 1.00 55.38 434 GLY A O 1
ATOM 3297 N N . GLU A 1 435 ? 19.563 18.443 -25.145 1.00 49.03 435 GLU A N 1
ATOM 3298 C CA . GLU A 1 435 ? 19.618 17.746 -23.863 1.00 49.03 435 GLU A CA 1
ATOM 3299 C C . GLU A 1 435 ? 20.239 16.368 -24.096 1.00 49.03 435 GLU A C 1
ATOM 3301 O O . GLU A 1 435 ? 19.836 15.650 -25.004 1.00 49.03 435 GLU A O 1
ATOM 3306 N N . GLN A 1 436 ? 21.198 15.949 -23.266 1.00 42.38 436 GLN A N 1
ATOM 3307 C CA . GLN A 1 436 ? 21.719 14.571 -23.287 1.00 42.38 436 GLN A CA 1
ATOM 3308 C C . GLN A 1 436 ? 20.703 13.567 -22.697 1.00 42.38 436 GLN A C 1
ATOM 3310 O O . GLN A 1 436 ? 21.074 12.619 -22.005 1.00 42.38 436 GLN A O 1
ATOM 3315 N N . ALA A 1 437 ? 19.408 13.793 -22.916 1.00 42.88 437 ALA A N 1
ATOM 3316 C CA . ALA A 1 437 ? 18.349 12.912 -22.470 1.00 42.88 437 ALA A CA 1
ATOM 3317 C C . ALA A 1 437 ? 18.211 11.767 -23.477 1.00 42.88 437 ALA A C 1
ATOM 3319 O O . ALA A 1 437 ? 17.834 11.965 -24.633 1.00 42.88 437 ALA A O 1
ATOM 3320 N N . ILE A 1 438 ? 18.542 10.554 -23.033 1.00 48.56 438 ILE A N 1
ATOM 3321 C CA . ILE A 1 438 ? 18.344 9.345 -23.827 1.00 48.56 438 ILE A CA 1
ATOM 3322 C C . ILE A 1 438 ? 16.901 8.877 -23.628 1.00 48.56 438 ILE A C 1
ATOM 3324 O O . ILE A 1 438 ? 16.503 8.558 -22.503 1.00 48.56 438 ILE A O 1
ATOM 3328 N N . ARG A 1 439 ? 16.110 8.813 -24.705 1.00 53.78 439 ARG A N 1
ATOM 3329 C CA . ARG A 1 439 ? 14.743 8.269 -24.662 1.00 53.78 439 ARG A CA 1
ATOM 3330 C C . ARG A 1 439 ? 14.717 6.827 -25.145 1.00 53.78 439 ARG A C 1
ATOM 3332 O O . ARG A 1 439 ? 15.414 6.464 -26.090 1.00 53.78 439 ARG A O 1
ATOM 3339 N N . PHE A 1 440 ? 13.845 6.039 -24.519 1.00 52.28 440 PHE A N 1
ATOM 3340 C CA . PHE A 1 440 ? 13.621 4.639 -24.858 1.00 52.28 440 PHE A CA 1
ATOM 3341 C C . PHE A 1 440 ? 12.131 4.396 -25.063 1.00 52.28 440 PHE A C 1
ATOM 3343 O O . PHE A 1 440 ? 11.345 4.635 -24.143 1.00 52.28 440 PHE A O 1
ATOM 3350 N N . GLU A 1 441 ? 11.735 3.889 -26.230 1.00 50.62 441 GLU A N 1
ATOM 3351 C CA . GLU A 1 441 ? 10.384 3.357 -26.405 1.00 50.62 441 GLU A CA 1
ATOM 3352 C C . GLU A 1 441 ? 10.374 1.856 -26.116 1.00 50.62 441 GLU A C 1
ATOM 3354 O O . GLU A 1 441 ? 11.137 1.067 -26.674 1.00 50.62 441 GLU A O 1
ATOM 3359 N N . LEU A 1 442 ? 9.520 1.468 -25.173 1.00 52.81 442 LEU A N 1
ATOM 3360 C CA . LEU A 1 442 ? 9.527 0.138 -24.597 1.00 52.81 442 LEU A CA 1
ATOM 3361 C C . LEU A 1 442 ? 8.386 -0.690 -25.187 1.00 52.81 442 LEU A C 1
ATOM 3363 O O . LEU A 1 442 ? 7.231 -0.595 -24.759 1.00 52.81 442 LEU A O 1
ATOM 3367 N N . VAL A 1 443 ? 8.703 -1.517 -26.179 1.00 52.84 443 VAL A N 1
ATOM 3368 C CA . VAL A 1 443 ? 7.662 -2.232 -26.921 1.00 52.84 443 VAL A CA 1
ATOM 3369 C C . VAL A 1 443 ? 7.078 -3.374 -26.082 1.00 52.84 443 VAL A C 1
ATOM 3371 O O . VAL A 1 443 ? 7.757 -4.335 -25.720 1.00 52.84 443 VAL A O 1
ATOM 3374 N N . GLN A 1 444 ? 5.785 -3.263 -25.750 1.00 57.62 444 GLN A N 1
ATOM 3375 C CA . GLN A 1 444 ? 5.008 -4.276 -25.026 1.00 57.62 444 GLN A CA 1
ATOM 3376 C C . GLN A 1 444 ? 4.178 -5.147 -25.981 1.00 57.62 444 GLN A C 1
ATOM 3378 O O . GLN A 1 444 ? 3.201 -4.653 -26.535 1.00 57.62 444 GLN A O 1
ATOM 3383 N N . ARG A 1 445 ? 4.416 -6.470 -26.001 1.00 55.69 445 ARG A N 1
ATOM 3384 C CA . ARG A 1 445 ? 3.402 -7.521 -25.702 1.00 55.69 445 ARG A CA 1
ATOM 3385 C C . ARG A 1 445 ? 3.892 -8.933 -26.023 1.00 55.69 445 ARG A C 1
ATOM 3387 O O . ARG A 1 445 ? 4.207 -9.217 -27.165 1.00 55.69 445 ARG A O 1
ATOM 3394 N N . VAL A 1 446 ? 3.689 -9.855 -25.068 1.00 51.50 446 VAL A N 1
ATOM 3395 C CA . VAL A 1 446 ? 3.165 -11.209 -25.357 1.00 51.50 446 VAL A CA 1
ATOM 3396 C C . VAL A 1 446 ? 2.246 -11.671 -24.205 1.00 51.50 446 VAL A C 1
ATOM 3398 O O . VAL A 1 446 ? 2.675 -12.360 -23.280 1.00 51.50 446 VAL A O 1
ATOM 3401 N N . GLY A 1 447 ? 0.951 -11.342 -24.280 1.00 62.03 447 GLY A N 1
ATOM 3402 C CA . GLY A 1 447 ? -0.110 -11.941 -23.447 1.00 62.03 447 GLY A CA 1
ATOM 3403 C C . GLY A 1 447 ? -0.487 -11.208 -22.146 1.00 62.03 447 GLY A C 1
ATOM 3404 O O . GLY A 1 447 ? 0.041 -10.151 -21.819 1.00 62.03 447 GLY A O 1
ATOM 3405 N N . ALA A 1 448 ? -1.459 -11.770 -21.412 1.00 63.94 448 ALA A N 1
ATOM 3406 C CA . ALA A 1 448 ? -2.057 -11.156 -20.214 1.00 63.94 448 ALA A CA 1
ATOM 3407 C C . ALA A 1 448 ? -1.265 -11.390 -18.909 1.00 63.94 448 ALA A C 1
ATOM 3409 O O . ALA A 1 448 ? -1.401 -10.627 -17.956 1.00 63.94 448 ALA A O 1
ATOM 3410 N N . PHE A 1 449 ? -0.433 -12.436 -18.857 1.00 70.69 449 PHE A N 1
ATOM 3411 C CA . PHE A 1 449 ? 0.235 -12.888 -17.626 1.00 70.69 449 PHE A CA 1
ATOM 3412 C C . PHE A 1 449 ? 1.739 -12.612 -17.586 1.00 70.69 449 PHE A C 1
ATOM 3414 O O . PHE A 1 449 ? 2.387 -12.893 -16.581 1.00 70.69 449 PHE A O 1
ATOM 3421 N N . ARG A 1 450 ? 2.313 -12.090 -18.670 1.00 77.38 450 ARG A N 1
ATOM 3422 C CA . ARG A 1 450 ? 3.750 -11.841 -18.797 1.00 77.38 450 ARG A CA 1
ATOM 3423 C C . ARG A 1 450 ? 3.999 -10.683 -19.741 1.00 77.38 450 ARG A C 1
ATOM 3425 O O . ARG A 1 450 ? 3.300 -10.540 -20.742 1.00 77.38 450 ARG A O 1
ATOM 3432 N N . LYS A 1 451 ? 4.994 -9.871 -19.414 1.00 78.06 451 LYS A N 1
ATOM 3433 C CA . LYS A 1 451 ? 5.467 -8.794 -20.272 1.00 78.06 451 LYS A CA 1
ATOM 3434 C C . LYS A 1 451 ? 6.922 -9.049 -20.634 1.00 78.06 451 LYS A C 1
ATOM 3436 O O . LYS A 1 451 ? 7.702 -9.501 -19.796 1.00 78.06 451 LYS A O 1
ATOM 3441 N N . LEU A 1 452 ? 7.229 -8.802 -21.900 1.00 78.31 452 LEU A N 1
ATOM 3442 C CA . LEU A 1 452 ? 8.583 -8.704 -22.412 1.00 78.31 452 LEU A CA 1
ATOM 3443 C C . LEU A 1 452 ? 8.855 -7.229 -22.632 1.00 78.31 452 LEU A C 1
ATOM 3445 O O . LEU A 1 452 ? 7.993 -6.529 -23.166 1.00 78.31 452 LEU A O 1
ATOM 3449 N N . PHE A 1 453 ? 10.022 -6.796 -22.192 1.00 79.38 453 PHE A N 1
ATOM 3450 C CA . PHE A 1 453 ? 10.541 -5.477 -22.471 1.00 79.38 453 PHE A CA 1
ATOM 3451 C C . PHE A 1 453 ? 11.880 -5.647 -23.147 1.00 79.38 453 PHE A C 1
ATOM 3453 O O . PHE A 1 453 ? 12.714 -6.421 -22.679 1.00 79.38 453 PHE A O 1
ATOM 3460 N N . VAL A 1 454 ? 12.039 -4.956 -24.262 1.00 79.44 454 VAL A N 1
ATOM 3461 C CA . VAL A 1 454 ? 13.282 -4.916 -25.010 1.00 79.44 454 VAL A CA 1
ATOM 3462 C C . VAL A 1 454 ? 13.678 -3.461 -25.099 1.00 79.44 454 VAL A C 1
ATOM 3464 O O . VAL A 1 454 ? 12.835 -2.603 -25.363 1.00 79.44 454 VAL A O 1
ATOM 3467 N N . ARG A 1 455 ? 14.945 -3.202 -24.821 1.00 79.75 455 ARG A N 1
ATOM 3468 C CA . ARG A 1 455 ? 15.533 -1.877 -24.843 1.00 79.75 455 ARG A CA 1
ATOM 3469 C C . ARG A 1 455 ? 16.847 -1.936 -25.593 1.00 79.75 455 ARG A C 1
ATOM 3471 O O . ARG A 1 455 ? 17.589 -2.905 -25.454 1.00 79.75 455 ARG A O 1
ATOM 3478 N N . LEU A 1 456 ? 17.091 -0.891 -26.365 1.00 81.31 456 LEU A N 1
ATOM 3479 C CA . LEU A 1 456 ? 18.294 -0.697 -27.148 1.00 81.31 456 LEU A CA 1
ATOM 3480 C C . LEU A 1 456 ? 19.102 0.449 -26.526 1.00 81.31 456 LEU A C 1
ATOM 3482 O O . LEU A 1 456 ? 18.553 1.518 -26.267 1.00 81.31 456 LEU A O 1
ATOM 3486 N N . GLU A 1 457 ? 20.378 0.211 -26.260 1.00 80.56 457 GLU A N 1
ATOM 3487 C CA . GLU A 1 457 ? 21.344 1.183 -25.744 1.00 80.56 457 GLU A CA 1
ATOM 3488 C C . GLU A 1 457 ? 22.601 1.169 -26.615 1.00 80.56 457 GLU A C 1
ATOM 3490 O O . GLU A 1 457 ? 22.971 0.128 -27.166 1.00 80.56 457 GLU A O 1
ATOM 3495 N N . GLU A 1 458 ? 23.282 2.308 -26.722 1.00 78.19 458 GLU A N 1
ATOM 3496 C CA . GLU A 1 458 ? 24.605 2.358 -27.342 1.00 78.19 458 GLU A CA 1
ATOM 3497 C C . GLU A 1 458 ? 25.602 1.486 -26.570 1.00 78.19 458 GLU A C 1
ATOM 3499 O O . GLU A 1 458 ? 25.620 1.433 -25.337 1.00 78.19 458 GLU A O 1
ATOM 3504 N N . SER A 1 459 ? 26.450 0.778 -27.313 1.00 76.06 459 SER A N 1
ATOM 3505 C CA . SER A 1 459 ? 27.554 0.025 -26.732 1.00 76.06 459 SER A CA 1
ATOM 3506 C C . SER A 1 459 ? 28.813 0.894 -26.658 1.00 76.06 459 SER A C 1
ATOM 3508 O O . SER A 1 459 ? 29.039 1.717 -27.541 1.00 76.06 459 SER A O 1
ATOM 3510 N N . PRO A 1 460 ? 29.715 0.653 -25.688 1.00 70.56 460 PRO A N 1
ATOM 3511 C CA . PRO A 1 460 ? 31.051 1.256 -25.677 1.00 70.56 460 PRO A CA 1
ATOM 3512 C C . PRO A 1 460 ? 31.905 0.915 -26.911 1.00 70.56 460 PRO A C 1
ATOM 3514 O O . PRO A 1 460 ? 32.943 1.533 -27.131 1.00 70.56 460 PRO A O 1
ATOM 3517 N N . VAL A 1 461 ? 31.513 -0.107 -27.677 1.00 77.06 461 VAL A N 1
ATOM 3518 C CA . VAL A 1 461 ? 32.170 -0.539 -28.915 1.00 77.06 461 VAL A CA 1
ATOM 3519 C C . VAL A 1 461 ? 31.328 -0.073 -30.102 1.00 77.06 461 VAL A C 1
ATOM 3521 O O . VAL A 1 461 ? 30.199 -0.539 -30.248 1.00 77.06 461 VAL A O 1
ATOM 3524 N N . GLU A 1 462 ? 31.903 0.779 -30.960 1.00 71.88 462 GLU A N 1
ATOM 3525 C CA . GLU A 1 462 ? 31.218 1.497 -32.059 1.00 71.88 462 GLU A CA 1
ATOM 3526 C C . GLU A 1 462 ? 30.414 0.609 -33.028 1.00 71.88 462 GLU A C 1
ATOM 3528 O O . GLU A 1 462 ? 29.513 1.092 -33.703 1.00 71.88 462 GLU A O 1
ATOM 3533 N N . THR A 1 463 ? 30.716 -0.688 -33.116 1.00 74.69 463 THR A N 1
ATOM 3534 C CA . THR A 1 463 ? 30.078 -1.619 -34.061 1.00 74.69 463 THR A CA 1
ATOM 3535 C C . THR A 1 463 ? 28.962 -2.466 -33.453 1.00 74.69 463 THR A C 1
ATOM 3537 O O . THR A 1 463 ? 28.411 -3.321 -34.143 1.00 74.69 463 THR A O 1
ATOM 3540 N N . THR A 1 464 ? 28.642 -2.280 -32.170 1.00 84.06 464 THR A N 1
ATOM 3541 C CA . THR A 1 464 ? 27.691 -3.132 -31.437 1.00 84.06 464 THR A CA 1
ATOM 3542 C C . THR A 1 464 ? 26.633 -2.303 -30.723 1.00 84.06 464 THR A C 1
ATOM 3544 O O . THR A 1 464 ? 26.866 -1.153 -30.367 1.00 84.06 464 THR A O 1
ATOM 3547 N N . TRP A 1 465 ? 25.487 -2.915 -30.451 1.00 86.81 465 TRP A N 1
ATOM 3548 C CA . TRP A 1 465 ? 24.419 -2.347 -29.632 1.00 86.81 465 TRP A CA 1
ATOM 3549 C C . TRP A 1 465 ? 24.259 -3.151 -28.349 1.00 86.81 465 TRP A C 1
ATOM 3551 O O . TRP A 1 465 ? 24.548 -4.344 -28.318 1.00 86.81 465 TRP A O 1
ATOM 3561 N N . GLN A 1 466 ? 23.781 -2.529 -27.278 1.00 89.25 466 GLN A N 1
ATOM 3562 C CA . GLN A 1 466 ? 23.353 -3.243 -26.083 1.00 89.25 466 GLN A CA 1
ATOM 3563 C C . GLN A 1 466 ? 21.844 -3.461 -26.126 1.00 89.25 466 GLN A C 1
ATOM 3565 O O . GLN A 1 466 ? 21.054 -2.523 -26.071 1.00 89.25 466 GLN A O 1
ATOM 3570 N N . LEU A 1 467 ? 21.438 -4.725 -26.216 1.00 87.12 467 LEU A N 1
ATOM 3571 C CA . LEU A 1 467 ? 20.047 -5.134 -26.138 1.00 87.12 467 LEU A CA 1
ATOM 3572 C C . LEU A 1 467 ? 19.744 -5.636 -24.727 1.00 87.12 467 LEU A C 1
ATOM 3574 O O . LEU A 1 467 ? 20.170 -6.720 -24.318 1.00 87.12 467 LEU A O 1
ATOM 3578 N N . GLN A 1 468 ? 18.986 -4.850 -23.974 1.00 86.62 468 GLN A N 1
ATOM 3579 C CA . GLN A 1 468 ? 18.496 -5.230 -22.659 1.00 86.62 468 GLN A CA 1
ATOM 3580 C C . GLN A 1 468 ? 17.110 -5.864 -22.780 1.00 86.62 468 GLN A C 1
ATOM 3582 O O . GLN A 1 468 ? 16.156 -5.251 -23.254 1.00 86.62 468 GLN A O 1
ATOM 3587 N N . ILE A 1 469 ? 16.993 -7.107 -22.318 1.00 86.25 469 ILE A N 1
ATOM 3588 C CA . ILE A 1 469 ? 15.765 -7.899 -22.352 1.00 86.25 469 ILE A CA 1
ATOM 3589 C C . ILE A 1 469 ? 15.301 -8.149 -20.917 1.00 86.25 469 ILE A C 1
ATOM 3591 O O . ILE A 1 469 ? 16.007 -8.766 -20.113 1.00 86.25 469 ILE A O 1
ATOM 3595 N N . GLN A 1 470 ? 14.078 -7.722 -20.604 1.00 83.62 470 GLN A N 1
ATOM 3596 C CA . GLN A 1 470 ? 13.427 -7.975 -19.321 1.00 83.62 470 GLN A CA 1
ATOM 3597 C C . GLN A 1 470 ? 12.188 -8.859 -19.515 1.00 83.62 470 GLN A C 1
ATOM 3599 O O . GLN A 1 470 ? 11.219 -8.494 -20.182 1.00 83.62 470 GLN A O 1
ATOM 3604 N N . TYR A 1 471 ? 12.195 -10.021 -18.871 1.00 84.69 471 TYR A N 1
ATOM 3605 C CA . TYR A 1 471 ? 11.037 -10.892 -18.716 1.00 84.69 471 TYR A CA 1
ATOM 3606 C C . TYR A 1 471 ? 10.389 -10.626 -17.361 1.00 84.69 471 TYR A C 1
ATOM 3608 O O . TYR A 1 471 ? 11.009 -10.804 -16.313 1.00 84.69 471 TYR A O 1
ATOM 3616 N N . LYS A 1 472 ? 9.128 -10.196 -17.382 1.00 81.19 472 LYS A N 1
ATOM 3617 C CA . LYS A 1 472 ? 8.423 -9.667 -16.215 1.00 81.19 472 LYS A CA 1
ATOM 3618 C C . LYS A 1 472 ? 7.034 -10.318 -16.070 1.00 81.19 472 LYS A C 1
ATOM 3620 O O . LYS A 1 472 ? 6.059 -9.855 -16.674 1.00 81.19 472 LYS A O 1
ATOM 3625 N N . PRO A 1 473 ? 6.918 -11.435 -15.327 1.00 85.00 473 PRO A N 1
ATOM 3626 C CA . PRO A 1 473 ? 5.674 -12.191 -15.208 1.00 85.00 473 PRO A CA 1
ATOM 3627 C C . PRO A 1 473 ? 4.784 -11.721 -14.042 1.00 85.00 473 PRO A C 1
ATOM 3629 O O . PRO A 1 473 ? 5.254 -11.146 -13.067 1.00 85.00 473 PRO A O 1
ATOM 3632 N N . PHE A 1 474 ? 3.481 -12.008 -14.134 1.00 84.50 474 PHE A N 1
ATOM 3633 C CA . PHE A 1 474 ? 2.466 -11.879 -13.072 1.00 84.50 474 PHE A CA 1
ATOM 3634 C C . PHE A 1 474 ? 2.164 -10.476 -12.532 1.00 84.50 474 PHE A C 1
ATOM 3636 O O . PHE A 1 474 ? 1.387 -10.330 -11.591 1.00 84.50 474 PHE A O 1
ATOM 3643 N N . THR A 1 475 ? 2.682 -9.417 -13.137 1.00 80.62 475 THR A N 1
ATOM 3644 C CA . THR A 1 475 ? 2.571 -8.065 -12.558 1.00 80.62 475 THR A CA 1
ATOM 3645 C C . THR A 1 475 ? 1.201 -7.434 -12.658 1.00 80.62 475 THR A C 1
ATOM 3647 O O . THR A 1 475 ? 0.806 -6.680 -11.770 1.00 80.62 475 THR A O 1
ATOM 3650 N N . TYR A 1 476 ? 0.403 -7.865 -13.633 1.00 84.38 476 TYR A N 1
ATOM 3651 C CA . TYR A 1 476 ? -1.017 -7.535 -13.688 1.00 84.38 476 TYR A CA 1
ATOM 3652 C C . TYR A 1 476 ? -1.787 -7.994 -12.438 1.00 84.38 476 TYR A C 1
ATOM 3654 O O . TYR A 1 476 ? -2.709 -7.303 -11.995 1.00 84.38 476 TYR A O 1
ATOM 3662 N N . LEU A 1 477 ? -1.391 -9.118 -11.821 1.00 89.56 477 LEU A N 1
ATOM 3663 C CA . LEU A 1 477 ? -1.990 -9.576 -10.563 1.00 89.56 477 LEU A CA 1
ATOM 3664 C C . LEU A 1 477 ? -1.707 -8.593 -9.424 1.00 89.56 477 LEU A C 1
ATOM 3666 O O . LEU A 1 477 ? -2.571 -8.400 -8.573 1.00 89.56 477 LEU A O 1
ATOM 3670 N N . GLY A 1 478 ? -0.547 -7.933 -9.441 1.00 89.81 478 GLY A N 1
ATOM 3671 C CA . GLY A 1 478 ? -0.188 -6.896 -8.478 1.00 89.81 478 GLY A CA 1
ATOM 3672 C C . GLY A 1 478 ? -1.139 -5.709 -8.562 1.00 89.81 478 GLY A C 1
ATOM 3673 O O . GLY A 1 478 ? -1.806 -5.378 -7.583 1.00 89.81 478 GLY A O 1
ATOM 3674 N N . TRP A 1 479 ? -1.287 -5.126 -9.754 1.00 89.38 479 TRP A N 1
ATOM 3675 C CA . TRP A 1 479 ? -2.153 -3.958 -9.959 1.00 89.38 479 TRP A CA 1
ATOM 3676 C C . TRP A 1 479 ? -3.631 -4.259 -9.713 1.00 89.38 479 TRP A C 1
ATOM 3678 O O . TRP A 1 479 ? -4.335 -3.458 -9.100 1.00 89.38 479 TRP A O 1
ATOM 3688 N N . THR A 1 480 ? -4.112 -5.431 -10.132 1.00 94.00 480 THR A N 1
ATOM 3689 C CA . THR A 1 480 ? -5.488 -5.848 -9.822 1.00 94.00 480 THR A CA 1
ATOM 3690 C C . THR A 1 480 ? -5.682 -6.159 -8.336 1.00 94.00 480 THR A C 1
ATOM 3692 O O . THR A 1 480 ? -6.755 -5.885 -7.802 1.00 94.00 480 THR A O 1
ATOM 3695 N N . GLY A 1 481 ? -4.646 -6.622 -7.629 1.00 96.12 481 GLY A N 1
ATOM 3696 C CA . GLY A 1 481 ? -4.642 -6.724 -6.168 1.00 96.12 481 GLY A CA 1
ATOM 3697 C C . GLY A 1 481 ? -4.795 -5.355 -5.497 1.00 96.12 481 GLY A C 1
ATOM 3698 O O . GLY A 1 481 ? -5.654 -5.181 -4.630 1.00 96.12 481 GLY A O 1
ATOM 3699 N N . CYS A 1 482 ? -4.057 -4.344 -5.963 1.00 95.50 482 CYS A N 1
ATOM 3700 C CA . CYS A 1 482 ? -4.236 -2.964 -5.511 1.00 95.50 482 CYS A CA 1
ATOM 3701 C C . CYS A 1 482 ? -5.645 -2.437 -5.821 1.00 95.50 482 CYS A C 1
ATOM 3703 O O . CYS A 1 482 ? -6.259 -1.804 -4.967 1.00 95.50 482 CYS A O 1
ATOM 3705 N N . LEU A 1 483 ? -6.212 -2.742 -6.993 1.00 96.50 483 LEU A N 1
ATOM 3706 C CA . LEU A 1 483 ? -7.593 -2.372 -7.320 1.00 96.50 483 LEU A CA 1
ATOM 3707 C C . LEU A 1 483 ? -8.598 -2.987 -6.332 1.00 96.50 483 LEU A C 1
ATOM 3709 O O . LEU A 1 483 ? -9.495 -2.290 -5.859 1.00 96.50 483 LEU A O 1
ATOM 3713 N N . LEU A 1 484 ? -8.433 -4.260 -5.957 1.00 98.19 484 LEU A N 1
ATOM 3714 C CA . LEU A 1 484 ? -9.258 -4.895 -4.921 1.00 98.19 484 LEU A CA 1
ATOM 3715 C C . LEU A 1 484 ? -9.125 -4.188 -3.564 1.00 98.19 484 LEU A C 1
ATOM 3717 O O . LEU A 1 484 ? -10.120 -4.039 -2.852 1.00 98.19 484 LEU A O 1
ATOM 3721 N N . MET A 1 485 ? -7.928 -3.702 -3.224 1.00 98.38 485 MET A N 1
ATOM 3722 C CA . MET A 1 485 ? -7.696 -2.881 -2.032 1.00 98.38 485 MET A CA 1
ATOM 3723 C C . MET A 1 485 ? -8.456 -1.560 -2.085 1.00 98.38 485 MET A C 1
ATOM 3725 O O . MET A 1 485 ? -9.191 -1.257 -1.143 1.00 98.38 485 MET A O 1
ATOM 3729 N N . VAL A 1 486 ? -8.364 -0.829 -3.199 1.00 98.00 486 VAL A N 1
ATOM 3730 C CA . VAL A 1 486 ? -9.120 0.412 -3.433 1.00 98.00 486 VAL A CA 1
ATOM 3731 C C . VAL A 1 486 ? -10.622 0.167 -3.282 1.00 98.00 486 VAL A C 1
ATOM 3733 O O . VAL A 1 486 ? -11.292 0.845 -2.503 1.00 98.00 486 VAL A O 1
ATOM 3736 N N . LEU A 1 487 ? -11.157 -0.846 -3.968 1.00 98.19 487 LEU A N 1
ATOM 3737 C CA . LEU A 1 487 ? -12.575 -1.201 -3.888 1.00 98.19 487 LEU A CA 1
ATOM 3738 C C . LEU A 1 487 ? -12.981 -1.598 -2.464 1.00 98.19 487 LEU A C 1
ATOM 3740 O O . LEU A 1 487 ? -14.040 -1.190 -1.985 1.00 98.19 487 LEU A O 1
ATOM 3744 N N . GLY A 1 488 ? -12.131 -2.348 -1.761 1.00 97.62 488 GLY A N 1
ATOM 3745 C CA . GLY A 1 488 ? -12.353 -2.735 -0.373 1.00 97.62 488 GLY A CA 1
ATOM 3746 C C . GLY A 1 488 ? -12.430 -1.534 0.574 1.00 97.62 488 GLY A C 1
ATOM 3747 O O . GLY A 1 488 ? -13.345 -1.450 1.401 1.00 97.62 488 GLY A O 1
ATOM 3748 N N . GLY A 1 489 ? -11.521 -0.569 0.423 1.00 97.19 489 GLY A N 1
ATOM 3749 C CA . GLY A 1 489 ? -11.509 0.666 1.204 1.00 97.19 489 GLY A CA 1
ATOM 3750 C C . GLY A 1 489 ? -12.739 1.543 0.944 1.00 97.19 489 GLY A C 1
ATOM 3751 O O . GLY A 1 489 ? -13.428 1.929 1.893 1.00 97.19 489 GLY A O 1
ATOM 3752 N N . LEU A 1 490 ? -13.096 1.773 -0.324 1.00 97.19 490 LEU A N 1
ATOM 3753 C CA . LEU A 1 490 ? -14.299 2.528 -0.708 1.00 97.19 490 LEU A CA 1
ATOM 3754 C C . LEU A 1 490 ? -15.592 1.851 -0.223 1.00 97.19 490 LEU A C 1
ATOM 3756 O O . LEU A 1 490 ? -16.516 2.505 0.277 1.00 97.19 490 LEU A O 1
ATOM 3760 N N . LEU A 1 491 ? -15.658 0.521 -0.300 1.00 96.00 491 LEU A N 1
ATOM 3761 C CA . LEU A 1 491 ? -16.799 -0.236 0.204 1.00 96.00 491 LEU A CA 1
ATOM 3762 C C . LEU A 1 491 ? -16.917 -0.126 1.731 1.00 96.00 491 LEU A C 1
ATOM 3764 O O . LEU A 1 491 ? -18.017 0.063 2.252 1.00 96.00 491 LEU A O 1
ATOM 3768 N N . ALA A 1 492 ? -15.796 -0.173 2.455 1.00 94.81 492 ALA A N 1
ATOM 3769 C CA . ALA A 1 492 ? -15.779 0.031 3.901 1.00 94.81 492 ALA A CA 1
ATOM 3770 C C . ALA A 1 492 ? -16.181 1.463 4.304 1.00 94.81 492 ALA A C 1
ATOM 3772 O O . ALA A 1 492 ? -16.855 1.633 5.325 1.00 94.81 492 ALA A O 1
ATOM 3773 N N . ALA A 1 493 ? -15.802 2.473 3.513 1.00 94.25 493 ALA A N 1
ATOM 3774 C CA . ALA A 1 493 ? -16.179 3.870 3.728 1.00 94.25 493 ALA A CA 1
ATOM 3775 C C . ALA A 1 493 ? -17.683 4.112 3.518 1.00 94.25 493 ALA A C 1
ATOM 3777 O O . ALA A 1 493 ? -18.305 4.867 4.261 1.00 94.25 493 ALA A O 1
ATOM 3778 N N . SER A 1 494 ? -18.289 3.421 2.549 1.00 94.19 494 SER A N 1
ATOM 3779 C CA . SER A 1 494 ? -19.715 3.541 2.207 1.00 94.19 494 SER A CA 1
ATOM 3780 C C . SER A 1 494 ? -20.655 2.690 3.080 1.00 94.19 494 SER A C 1
ATOM 3782 O O . SER A 1 494 ? -21.815 2.454 2.717 1.00 94.19 494 SER A O 1
ATOM 3784 N N . ASP A 1 495 ? -20.183 2.196 4.229 1.00 91.00 495 ASP A N 1
ATOM 3785 C CA . ASP A 1 495 ? -20.993 1.387 5.138 1.00 91.00 495 ASP A CA 1
ATOM 3786 C C . ASP A 1 495 ? -22.158 2.189 5.749 1.00 91.00 495 ASP A C 1
ATOM 3788 O O . ASP A 1 495 ? -22.020 3.341 6.169 1.00 91.00 495 ASP A O 1
ATOM 3792 N N . ARG A 1 496 ? -23.331 1.546 5.843 1.00 84.56 496 ARG A N 1
ATOM 3793 C CA . ARG A 1 496 ? -24.575 2.163 6.332 1.00 84.56 496 ARG A CA 1
ATOM 3794 C C . ARG A 1 496 ? -24.460 2.710 7.759 1.00 84.56 496 ARG A C 1
ATOM 3796 O O . ARG A 1 496 ? -25.235 3.597 8.116 1.00 84.56 496 ARG A O 1
ATOM 3803 N N . ARG A 1 497 ? -23.523 2.216 8.581 1.00 83.88 497 ARG A N 1
ATOM 3804 C CA . ARG A 1 497 ? -23.329 2.708 9.957 1.00 83.88 497 ARG A CA 1
ATOM 3805 C C . ARG A 1 497 ? -22.994 4.201 10.015 1.00 83.88 497 ARG A C 1
ATOM 3807 O O . ARG A 1 497 ? -23.475 4.878 10.916 1.00 83.88 497 ARG A O 1
ATOM 3814 N N . TYR A 1 498 ? -22.247 4.710 9.034 1.00 81.56 498 TYR A N 1
ATOM 3815 C CA . TYR A 1 498 ? -21.850 6.119 8.978 1.00 81.56 498 TYR A CA 1
ATOM 3816 C C . TYR A 1 498 ? -23.023 7.019 8.559 1.00 81.56 498 TYR A C 1
ATOM 3818 O O . TYR A 1 498 ? -23.181 8.128 9.060 1.00 81.56 498 TYR A O 1
ATOM 3826 N N . GLN A 1 499 ? -23.922 6.506 7.713 1.00 76.00 499 GLN A N 1
ATOM 3827 C CA . GLN A 1 499 ? -25.119 7.233 7.277 1.00 76.00 499 GLN A CA 1
ATOM 3828 C C . GLN A 1 499 ? -26.157 7.391 8.397 1.00 76.00 499 GLN A C 1
ATOM 3830 O O . GLN A 1 499 ? -26.825 8.420 8.483 1.00 76.00 499 GLN A O 1
ATOM 3835 N N . ARG A 1 500 ? -26.311 6.383 9.267 1.00 75.12 500 ARG A N 1
ATOM 3836 C CA . ARG A 1 500 ? -27.284 6.425 10.375 1.00 75.12 500 ARG A CA 1
ATOM 3837 C C . ARG A 1 500 ? -26.945 7.506 11.401 1.00 75.12 500 ARG A C 1
ATOM 3839 O O . ARG A 1 500 ? -27.835 8.233 11.825 1.00 75.12 500 ARG A O 1
ATOM 3846 N N . LEU A 1 501 ? -25.668 7.657 11.744 1.00 66.81 501 LEU A N 1
ATOM 3847 C CA . LEU A 1 501 ? -25.212 8.677 12.690 1.00 66.81 501 LEU A CA 1
ATOM 3848 C C . LEU A 1 501 ? -25.311 10.093 12.122 1.00 66.81 501 LEU A C 1
ATOM 3850 O O . LEU A 1 501 ? -25.770 10.982 12.831 1.00 66.81 501 LEU A O 1
ATOM 3854 N N . ALA A 1 502 ? -24.995 10.295 10.839 1.00 68.25 502 ALA A N 1
ATOM 3855 C CA . ALA A 1 502 ? -25.226 11.580 10.178 1.00 68.25 502 ALA A CA 1
ATOM 3856 C C . ALA A 1 502 ? -26.710 11.988 10.228 1.00 68.25 502 ALA A C 1
ATOM 3858 O O . ALA A 1 502 ? -27.028 13.136 10.533 1.00 68.25 502 ALA A O 1
ATOM 3859 N N . ARG A 1 503 ? -27.627 11.031 10.017 1.00 75.25 503 ARG A N 1
ATOM 3860 C CA . ARG A 1 503 ? -29.075 11.261 10.154 1.00 75.25 503 ARG A CA 1
ATOM 3861 C C . ARG A 1 503 ? -29.486 11.574 11.592 1.00 75.25 503 ARG A C 1
ATOM 3863 O O . ARG A 1 503 ? -30.275 12.486 11.794 1.00 75.25 503 ARG A O 1
ATOM 3870 N N . HIS A 1 504 ? -28.947 10.862 12.582 1.00 73.81 504 HIS A N 1
ATOM 3871 C CA . HIS A 1 504 ? -29.239 11.131 13.995 1.00 73.81 504 HIS A CA 1
ATOM 3872 C C . HIS A 1 504 ? -28.712 12.505 14.438 1.00 73.81 504 HIS A C 1
ATOM 3874 O O . HIS A 1 504 ? -29.422 13.234 15.120 1.00 73.81 504 HIS A O 1
ATOM 3880 N N . ALA A 1 505 ? -27.507 12.892 14.012 1.00 71.50 505 ALA A N 1
ATOM 3881 C CA . ALA A 1 505 ? -26.940 14.209 14.298 1.00 71.50 505 ALA A CA 1
ATOM 3882 C C . ALA A 1 505 ? -27.745 15.337 13.629 1.00 71.50 505 ALA A C 1
ATOM 3884 O O . ALA A 1 505 ? -27.989 16.370 14.250 1.00 71.50 505 ALA A O 1
ATOM 3885 N N . ALA A 1 506 ? -28.200 15.131 12.388 1.00 72.81 506 ALA A N 1
ATOM 3886 C CA . ALA A 1 506 ? -29.083 16.069 11.697 1.00 72.81 506 ALA A CA 1
ATOM 3887 C C . ALA A 1 506 ? -30.447 16.195 12.398 1.00 72.81 506 ALA A C 1
ATOM 3889 O O . ALA A 1 506 ? -30.927 17.307 12.601 1.00 72.81 506 ALA A O 1
ATOM 3890 N N . ALA A 1 507 ? -31.034 15.074 12.831 1.00 71.94 507 ALA A N 1
ATOM 3891 C CA . ALA A 1 507 ? -32.284 15.067 13.587 1.00 71.94 507 ALA A CA 1
ATOM 3892 C C . ALA A 1 507 ? -32.144 15.785 14.941 1.00 71.94 507 ALA A C 1
ATOM 3894 O O . ALA A 1 507 ? -32.992 16.600 15.283 1.00 71.94 507 ALA A O 1
ATOM 3895 N N . ALA A 1 508 ? -31.050 15.556 15.676 1.00 70.75 508 ALA A N 1
ATOM 3896 C CA . ALA A 1 508 ? -30.782 16.241 16.941 1.00 70.75 508 ALA A CA 1
ATOM 3897 C C . ALA A 1 508 ? -30.646 17.765 16.764 1.00 70.75 508 ALA A C 1
ATOM 3899 O O . ALA A 1 508 ? -31.201 18.527 17.549 1.00 70.75 508 ALA A O 1
ATOM 3900 N N . ARG A 1 509 ? -29.973 18.226 15.700 1.00 73.56 509 ARG A N 1
ATOM 3901 C CA . ARG A 1 509 ? -29.884 19.662 15.373 1.00 73.56 509 ARG A CA 1
ATOM 3902 C C . ARG A 1 509 ? -31.240 20.270 15.012 1.00 73.56 509 ARG A C 1
ATOM 3904 O O . ARG A 1 509 ? -31.510 21.395 15.408 1.00 73.56 509 ARG A O 1
ATOM 3911 N N . ALA A 1 510 ? -32.092 19.531 14.302 1.00 68.94 510 ALA A N 1
ATOM 3912 C CA . ALA A 1 510 ? -33.439 19.984 13.954 1.00 68.94 510 ALA A CA 1
ATOM 3913 C C . ALA A 1 510 ? -34.363 20.118 15.178 1.00 68.94 510 ALA A C 1
ATOM 3915 O O . ALA A 1 510 ? -35.281 20.930 15.151 1.00 68.94 510 ALA A O 1
ATOM 3916 N N . VAL A 1 511 ? -34.116 19.343 16.240 1.00 72.38 511 VAL A N 1
ATOM 3917 C CA . VAL A 1 511 ? -34.828 19.467 17.522 1.00 72.38 511 VAL A CA 1
ATOM 3918 C C . VAL A 1 511 ? -34.353 20.683 18.317 1.00 72.38 511 VAL A C 1
ATOM 3920 O O . VAL A 1 511 ? -35.175 21.322 18.945 1.00 72.38 511 VAL A O 1
ATOM 3923 N N . VAL A 1 512 ? -33.061 21.026 18.272 1.00 71.69 512 VAL A N 1
ATOM 3924 C CA . VAL A 1 512 ? -32.505 22.208 18.969 1.00 71.69 512 VAL A CA 1
ATOM 3925 C C . VAL A 1 512 ? -32.843 23.526 18.257 1.00 71.69 512 VAL A C 1
ATOM 3927 O O . VAL A 1 512 ? -32.853 24.579 18.881 1.00 71.69 512 VAL A O 1
ATOM 3930 N N . ALA A 1 513 ? -33.087 23.482 16.946 1.00 62.56 513 ALA A N 1
ATOM 3931 C CA . ALA A 1 513 ? -33.469 24.649 16.148 1.00 62.56 513 ALA A CA 1
ATOM 3932 C C . ALA A 1 513 ? -34.977 24.977 16.196 1.00 62.56 513 ALA A C 1
ATOM 3934 O O . ALA A 1 513 ? -35.390 25.979 15.615 1.00 62.56 513 ALA A O 1
ATOM 3935 N N . ARG A 1 514 ? -35.787 24.121 16.828 1.00 54.00 514 ARG A N 1
ATOM 3936 C CA . ARG A 1 514 ? -37.204 24.354 17.137 1.00 54.00 514 ARG A CA 1
ATOM 3937 C C . ARG A 1 514 ? -37.332 24.722 18.603 1.00 54.00 514 ARG A C 1
ATOM 3939 O O . ARG A 1 514 ? -38.240 25.525 18.895 1.00 54.00 514 ARG A O 1
#

Nearest PDB structures (foldseek):
  6zmq-assembly1_A  TM=8.683E-01  e=8.728E-19  Thermus thermophilus HB27
  4nqa-assembly1_B  TM=1.972E-01  e=2.333E+00  Homo sapiens

Sequence (514 aa):
MLFVLFVSNPFERLLPAPVEGLALDPLPQGLGFALQTPLLLIGAVGFAVVFSFAIAALIGGDLDATWAHWSRPWTAVTWSLLTGGVALNSLWAYPVPGWEGAWFPVSVEQAFLLPWLAATALMHALAATEKRGVFRRWTVLLAVLTFAFCLLAVLLSSAGGDAYATDRMSTVFLWGLFVAVVGSALLLYFRRAPGGGWKRGLVPISRESALLLNNVVLAAGMAVLLSSLSYFVLLGVFDARPAATVMHYLKLLWAFLALAVLALAGAGPLLRWKGDDARRLVRILSIGVSVSLLGAMVSMHFVSGVSFLASLGVGVALWVMLSAGWRLWDGVRQNDRRLPALARLPRAIWGMALAHLGLAQFALAVTLASSFGSERTFSVISGDSIEVQGYVFYVDDVPSGSGEGYVESQGIVRVSRAGVFLAELNPEHRVDRGEQAIRFELVQRVGAFRKLFVRLEESPVETTWQLQIQYKPFTYLGWTGCLLMVLGGLLAASDRRYQRLARHAAAARAVVAR

Foldseek 3Di:
DCCCVPPNPPPDDDPPDDPDDPDDPPFDPDPLVVLLVVLLLQLLVLLVVLLVLLLVCLVVLHLALVSLLVSQLSLLLSLLSLLLSLLSVCVSCVQPPPCPAPQDQQDLSLLSVLLNLLSVLLNLLSVCCNPPVACSLVNSVSSLRSNLSSLSSVLSNVCPDPVPPRDPRSSVVSVVVSCVSSVVSVVSSVVRVDPDDNPPDPDCQALSNLSVQLSVLSVVVSVLSVVSNVVVVVCVVVVHDDDPVVVVVSVVSVLVSLLSNLQSLLLNLVGHHPHDDPVVSCVVLVVLQVVLVVQLVCCVPVPPQQDNSLSSLSSSLSSLLVSLVVLLQVQCVVPPNDPVCSVVDWLLSLLSSLQSNLSSLLSNLSSVQVRPKDKDKDKDAAQDWDDDPQKIWHFNHWDWDADDQKTKTWTFIWIDGPPHTADTDTWMWMAGNPDRDTHIDWDWDDDDFKTKTWHWAPDPDNRIIMIMIIIGGRVNSNSVSSVSSSSSSVSSSPTCVSVVVVVVVVVVVVVVVD

Mean predicted aligned error: 8.82 Å

Secondary structure (DSSP, 8-state):
-HHHHHT--TT---SSPPSS-----SS--SHHHHHHHHHHHHHHHHHHHHHHHHHHHHHHS---HHHHHHHHHHHHHHHHHHHHHHHHHHHHHTTSTT---TT-TTSHHHHHHHHHHHHHHHHHHHHHHHHHS-SHHHHHHHHHHHHHHHHHHHHHHHTSS-TTTS-HHHHHHHHHHHHHHHHHHHHHHHHHS----S-S---SSSHHHHHHHHHHHHHHHHHHHHHHHHHHHHHHHTTPPPPHHHHHHHHHHHHHHHHHHHHHHHHHHHSPTT---HHHHHHHHHHHHHHHHHHHHHHHHHSTT--HHHHHHHHHHHHHHHHHHHHHHHHHHHHTSSGGGGGGS-HHHHHHHHHHHHHHHHHHHHHHHHHH-EEEEEEE-TT-EEEETTEEEEEEE--EEEETTEEEEE-EEEEEETTEEEEEE--EEEEESSS--EEEE----S-SSEEEEEEEEE-SSTT-EEEEEEEEESHHHHHHHHHHHHHHHHHHHT-HHHHHHHHHHHHHHHHHT-

Organism: NCBI:txid351052

Solvent-accessible surface area (backbone atoms only — not comparable to full-atom values): 26832 Å² total; per-residue (Å²): 106,70,58,42,75,76,64,56,48,92,80,65,78,66,82,74,70,65,95,63,74,88,69,72,80,82,86,66,92,44,71,49,56,70,47,17,59,58,29,36,49,51,14,38,56,42,31,51,58,40,25,50,52,41,51,50,28,45,74,70,60,59,73,55,37,61,62,33,56,65,34,46,39,50,51,23,43,21,49,19,35,31,44,47,9,52,42,32,42,51,63,54,45,65,78,42,87,88,63,78,53,101,77,48,67,83,44,67,70,46,37,52,46,45,20,48,43,33,42,55,34,26,57,52,35,31,54,42,16,41,76,70,64,41,58,48,68,60,30,41,49,29,32,49,50,21,34,44,30,29,54,49,20,52,54,54,45,74,54,62,84,58,86,76,76,66,57,69,66,48,57,53,50,53,52,50,49,46,50,54,54,46,48,50,51,50,51,48,44,75,74,39,58,70,95,69,78,86,80,74,79,79,43,80,55,18,23,63,39,40,49,49,52,42,36,51,52,39,49,49,50,43,50,52,50,52,50,44,41,49,51,55,53,50,27,64,76,65,78,48,80,84,56,70,67,57,57,52,53,51,55,50,53,52,50,55,49,49,52,52,47,35,50,40,61,19,49,32,78,75,44,36,71,97,34,50,57,68,69,62,47,51,62,59,49,46,56,42,50,51,53,12,51,49,48,15,50,49,41,45,73,74,37,88,68,45,42,73,71,38,14,51,36,45,10,37,18,48,26,18,37,51,36,31,51,49,53,53,47,54,54,19,59,74,73,72,66,42,77,78,45,58,81,70,53,58,40,50,56,53,8,51,31,34,25,41,37,9,50,18,38,24,47,35,15,53,32,50,24,69,45,68,35,47,77,49,76,42,81,40,48,70,69,39,74,48,78,56,98,72,32,38,39,34,30,64,40,63,56,72,53,71,58,96,59,29,41,35,34,38,33,41,33,42,33,27,44,91,89,40,80,73,42,79,35,64,18,27,32,31,41,42,72,88,45,97,53,74,45,72,46,68,43,76,68,63,71,86,57,34,41,45,38,43,40,46,42,87,37,100,47,93,84,39,32,27,42,35,41,35,44,46,32,36,54,59,45,25,49,53,8,40,48,32,26,27,53,8,26,44,36,36,37,68,22,66,73,62,55,53,50,54,50,51,54,53,51,54,51,58,59,73,76,104

Radius of gyration: 25.99 Å; Cα contacts (8 Å, |Δi|>4): 768; chains: 1; bounding box: 69×67×71 Å

InterPro domains:
  IPR002541 Cytochrome c assembly protein [PF01578] (4-157)
  IPR003567 Cytochrome c-type biogenesis protein [PR01410] (23-45)
  IPR003567 Cytochrome c-type biogenesis protein [PR01410] (74-100)
  IPR003567 Cytochrome c-type biogenesis protein [PR01410] (108-128)
  IPR003567 Cytochrome c-type biogenesis protein [PR01410] (138-158)
  IPR003567 Cytochrome c-type biogenesis protein [PTHR43653] (69-396)
  IPR003568 Cytochrome c-type biogenesis protein CcmF [PR01411] (53-68)
  IPR003568 Cytochrome c-type biogenesis protein CcmF [PR01411] (173-188)
  IPR003568 Cytochrome c-type biogenesis protein CcmF [PR01411] (211-228)
  IPR003568 Cytochrome c-type biogenesis protein CcmF [PR01411] (254-273)
  IPR003568 Cytochrome c-type biogenesis protein CcmF [PR01411] (489-502)
  IPR032523 Cytochrome c-type biogenesis protein CcmF, C-terminal [PF16327] (177-496)